Protein AF-0000000085014931 (afdb_homodimer)

Secondary structure (DSSP, 8-state):
---------TT-S----SPPPEEEEEE----GGGTTTTSSS-GGGSEETTEEHHHHHHHHHHHTT---EEEEE-TTTHHHHHHHTTTS---EEEE-SS---HHHHHHTTHHHHTT--EEEEETT-EESS-SHHHHHGGGS-SEEEEEEE-S-GGGSEEEEEETTEEEEEEES-SS-SSSEEEEEEEEE-TTHHHHHHTPPP-TTS---THHHHHHHHHTT--EEEEE--S-EE---SHHHHHHHHHHHHTTSPPEE-SEEES-EEESSEEE-TT-EEES-EEESSEEE-TT-EEES-EE-SSEEE-TT-EEES-EEEEEEE-TT-EEE--SS-EEEEEE-TT-EEE--BTTBBEEEE-TT-EEE-/---------TT-S----SPPPEEEEEE----GGGTTTTSSS-GGGSEETTEEHHHHHHHHHHHTT---EEEEE-TTTHHHHHHHTTTS---EEEE-SS---HHHHHHTTHHHHTT--EEEEETT-EESS-SHHHHHGGGS-SEEEEEEE-S-GGGSEEEEEETTEEEEEEES-SS-SSSEEEEEEEEE-TTHHHHHHTPPP-TTS---THHHHHHHHHTT--EEEEE--S-EE---SHHHHHHHHHHHHTTSPPEE-SEEES-EEESSEEE-TT-EEES-EEESSEEE-TT-EEES-EE-SSEEE-TT-EEES-EEEEEEE-TT-EEE--SS-EEEEEE-TT-EEE--BTTBBEEEE-TT-EEE-

Structure (mmCIF, N/CA/C/O backbone):
data_AF-0000000085014931-model_v1
#
loop_
_entity.id
_entity.type
_entity.pdbx_description
1 polymer 'Nucleotidyl transferase'
#
loop_
_atom_site.group_PDB
_atom_site.id
_atom_site.type_symbol
_atom_site.label_atom_id
_atom_site.label_alt_id
_atom_site.label_comp_id
_atom_site.label_asym_id
_atom_site.label_entity_id
_atom_site.label_seq_id
_atom_site.pdbx_PDB_ins_code
_atom_site.Cartn_x
_atom_site.Cartn_y
_atom_site.Cartn_z
_atom_site.occupancy
_atom_site.B_iso_or_equiv
_atom_site.auth_seq_id
_atom_site.auth_comp_id
_atom_site.auth_asym_id
_atom_site.auth_atom_id
_atom_site.pdbx_PDB_model_num
ATOM 1 N N . MET A 1 1 ? -45.219 66.375 17.469 1 30.86 1 MET A N 1
ATOM 2 C CA . MET A 1 1 ? -44.125 65.812 18.266 1 30.86 1 MET A CA 1
ATOM 3 C C . MET A 1 1 ? -44.062 64.312 18.141 1 30.86 1 MET A C 1
ATOM 5 O O . MET A 1 1 ? -44.781 63.594 18.875 1 30.86 1 MET A O 1
ATOM 9 N N . THR A 1 2 ? -44.031 63.75 16.938 1 34.41 2 THR A N 1
ATOM 10 C CA . THR A 1 2 ? -44.188 62.406 16.453 1 34.41 2 THR A CA 1
ATOM 11 C C . THR A 1 2 ? -43.062 61.5 16.984 1 34.41 2 THR A C 1
ATOM 13 O O . THR A 1 2 ? -41.875 61.812 16.766 1 34.41 2 THR A O 1
ATOM 16 N N . SER A 1 3 ? -43.25 60.875 18.141 1 30.11 3 SER A N 1
ATOM 17 C CA . SER A 1 3 ? -42.344 60.031 18.906 1 30.11 3 SER A CA 1
ATOM 18 C C . SER A 1 3 ? -41.719 58.969 18.031 1 30.11 3 SER A C 1
ATOM 20 O O . SER A 1 3 ? -42.406 58.312 17.25 1 30.11 3 SER A O 1
ATOM 22 N N . ALA A 1 4 ? -40.438 59.156 17.688 1 42.41 4 ALA A N 1
ATOM 23 C CA . ALA A 1 4 ? -39.625 58.188 16.953 1 42.41 4 ALA A CA 1
ATOM 24 C C . ALA A 1 4 ? -39.781 56.781 17.5 1 42.41 4 ALA A C 1
ATOM 26 O O . ALA A 1 4 ? -39.812 56.594 18.719 1 42.41 4 ALA A O 1
ATOM 27 N N . PRO A 1 5 ? -40.312 55.812 16.672 1 43.06 5 PRO A N 1
ATOM 28 C CA . PRO A 1 5 ? -40.531 54.469 17.188 1 43.06 5 PRO A CA 1
ATOM 29 C C . PRO A 1 5 ? -39.344 53.906 17.938 1 43.06 5 PRO A C 1
ATOM 31 O O . PRO A 1 5 ? -38.188 54.312 17.672 1 43.06 5 PRO A O 1
ATOM 34 N N . PRO A 1 6 ? -39.469 53.375 19.156 1 42.56 6 PRO A N 1
ATOM 35 C CA . PRO A 1 6 ? -38.344 52.875 19.953 1 42.56 6 PRO A CA 1
ATOM 36 C C . PRO A 1 6 ? -37.438 51.906 19.172 1 42.56 6 PRO A C 1
ATOM 38 O O . PRO A 1 6 ? -37.906 51.281 18.203 1 42.56 6 PRO A O 1
ATOM 41 N N . LEU A 1 7 ? -36.125 52.031 19.203 1 39.09 7 LEU A N 1
ATOM 42 C CA . LEU A 1 7 ? -35.062 51.188 18.625 1 39.09 7 LEU A CA 1
ATOM 43 C C . LEU A 1 7 ? -35.25 49.75 19.016 1 39.09 7 LEU A C 1
ATOM 45 O O . LEU A 1 7 ? -35.656 49.438 20.141 1 39.09 7 LEU A O 1
ATOM 49 N N . PRO A 1 8 ? -35.531 48.812 18.062 1 35.81 8 PRO A N 1
ATOM 50 C CA . PRO A 1 8 ? -35.688 47.406 18.422 1 35.81 8 PRO A CA 1
ATOM 51 C C . PRO A 1 8 ? -34.688 46.938 19.453 1 35.81 8 PRO A C 1
ATOM 53 O O . PRO A 1 8 ? -33.594 47.469 19.547 1 35.81 8 PRO A O 1
ATOM 56 N N . SER A 1 9 ? -35.125 46.5 20.625 1 33.88 9 SER A N 1
ATOM 57 C CA . SER A 1 9 ? -34.344 45.938 21.703 1 33.88 9 SER A CA 1
ATOM 58 C C . SER A 1 9 ? -33.344 44.938 21.188 1 33.88 9 SER A C 1
ATOM 60 O O . SER A 1 9 ? -33.625 44.156 20.281 1 33.88 9 SER A O 1
ATOM 62 N N . LEU A 1 10 ? -32.031 45.125 21.328 1 36 10 LEU A N 1
ATOM 63 C CA . LEU A 1 10 ? -30.844 44.281 21.094 1 36 10 LEU A CA 1
ATOM 64 C C . LEU A 1 10 ? -31.062 42.875 21.609 1 36 10 LEU A C 1
ATOM 66 O O . LEU A 1 10 ? -30.156 42.062 21.594 1 36 10 LEU A O 1
ATOM 70 N N . THR A 1 11 ? -32.156 42.625 22.344 1 35.66 11 THR A N 1
ATOM 71 C CA . THR A 1 11 ? -32.312 41.281 22.938 1 35.66 11 THR A CA 1
ATOM 72 C C . THR A 1 11 ? -32.5 40.219 21.875 1 35.66 11 THR A C 1
ATOM 74 O O . THR A 1 11 ? -32.531 39.031 22.172 1 35.66 11 THR A O 1
ATOM 77 N N . ASP A 1 12 ? -33.031 40.562 20.75 1 33.09 12 ASP A N 1
ATOM 78 C CA . ASP A 1 12 ? -33.375 39.469 19.828 1 33.09 12 ASP A CA 1
ATOM 79 C C . ASP A 1 12 ? -32.125 38.906 19.172 1 33.09 12 ASP A C 1
ATOM 81 O O . ASP A 1 12 ? -32.031 38.812 17.953 1 33.09 12 ASP A O 1
ATOM 85 N N . VAL A 1 13 ? -30.969 39.219 19.641 1 36.5 13 VAL A N 1
ATOM 86 C CA . VAL A 1 13 ? -29.906 38.406 19.062 1 36.5 13 VAL A CA 1
ATOM 87 C C . VAL A 1 13 ? -30.266 36.938 19.156 1 36.5 13 VAL A C 1
ATOM 89 O O . VAL A 1 13 ? -30.578 36.406 20.234 1 36.5 13 VAL A O 1
ATOM 92 N N . PRO A 1 14 ? -30.781 36.344 18.125 1 37.41 14 PRO A N 1
ATOM 93 C CA . PRO A 1 14 ? -31.062 34.906 18.25 1 37.41 14 PRO A CA 1
ATOM 94 C C . PRO A 1 14 ? -30.062 34.188 19.141 1 37.41 14 PRO A C 1
ATOM 96 O O . PRO A 1 14 ? -28.859 34.375 19.016 1 37.41 14 PRO A O 1
ATOM 99 N N . LEU A 1 15 ? -30.375 33.938 20.438 1 38.06 15 LEU A N 1
ATOM 100 C CA . LEU A 1 15 ? -29.625 33 21.297 1 38.06 15 LEU A CA 1
ATOM 101 C C . LEU A 1 15 ? -29.062 31.859 20.469 1 38.06 15 LEU A C 1
ATOM 103 O O . LEU A 1 15 ? -29.797 31 20.016 1 38.06 15 LEU A O 1
ATOM 107 N N . TYR A 1 16 ? -28.188 32.031 19.547 1 42.94 16 TYR A N 1
ATOM 108 C CA . TYR A 1 16 ? -27.547 30.844 19.047 1 42.94 16 TYR A CA 1
ATOM 109 C C . TYR A 1 16 ? -27.516 29.75 20.109 1 42.94 16 TYR A C 1
ATOM 111 O O . TYR A 1 16 ? -27.438 30.047 21.297 1 42.94 16 TYR A O 1
ATOM 119 N N . SER A 1 17 ? -28.109 28.594 19.781 1 47.19 17 SER A N 1
ATOM 120 C CA . SER A 1 17 ? -28.281 27.375 20.562 1 47.19 17 SER A CA 1
ATOM 121 C C . SER A 1 17 ? -27.156 27.188 21.562 1 47.19 17 SER A C 1
ATOM 123 O O . SER A 1 17 ? -25.984 27.484 21.266 1 47.19 17 SER A O 1
ATOM 125 N N . VAL A 1 18 ? -27.375 27.266 22.891 1 63.72 18 VAL A N 1
ATOM 126 C CA . VAL A 1 18 ? -26.75 27 24.172 1 63.72 18 VAL A CA 1
ATOM 127 C C . VAL A 1 18 ? -25.953 25.703 24.094 1 63.72 18 VAL A C 1
ATOM 129 O O . VAL A 1 18 ? -25.359 25.25 25.078 1 63.72 18 VAL A O 1
ATOM 132 N N . HIS A 1 19 ? -25.938 25.188 22.859 1 80.5 19 HIS A N 1
ATOM 133 C CA . HIS A 1 19 ? -25.188 23.938 22.812 1 80.5 19 HIS A CA 1
ATOM 134 C C . HIS A 1 19 ? -23.688 24.188 22.672 1 80.5 19 HIS A C 1
ATOM 136 O O . HIS A 1 19 ? -23.281 25.094 21.938 1 80.5 19 HIS A O 1
ATOM 142 N N . PRO A 1 20 ? -23.047 23.484 23.406 1 93.62 20 PRO A N 1
ATOM 143 C CA . PRO A 1 20 ? -21.594 23.609 23.281 1 93.62 20 PRO A CA 1
ATOM 144 C C . PRO A 1 20 ? -21.078 23.234 21.891 1 93.62 20 PRO A C 1
ATOM 146 O O . PRO A 1 20 ? -21.688 22.375 21.219 1 93.62 20 PRO A O 1
ATOM 149 N N . MET A 1 21 ? -20.109 23.906 21.484 1 97.38 21 MET A N 1
ATOM 150 C CA . MET A 1 21 ? -19.484 23.609 20.188 1 97.38 21 MET A CA 1
ATOM 151 C C . MET A 1 21 ? -19 22.172 20.125 1 97.38 21 MET A C 1
ATOM 153 O O . MET A 1 21 ? -18.469 21.656 21.109 1 97.38 21 MET A O 1
ATOM 157 N N . LYS A 1 22 ? -19.156 21.516 18.938 1 98.5 22 LYS A N 1
ATOM 158 C CA . LYS A 1 22 ? -18.656 20.172 18.688 1 98.5 22 LYS A CA 1
ATOM 159 C C . LYS A 1 22 ? -17.625 20.172 17.562 1 98.5 22 LYS A C 1
ATOM 161 O O . LYS A 1 22 ? -17.609 21.062 16.719 1 98.5 22 LYS A O 1
ATOM 166 N N . GLY A 1 23 ? -16.688 19.203 17.688 1 98.75 23 GLY A N 1
ATOM 167 C CA . GLY A 1 23 ? -15.648 19.109 16.672 1 98.75 23 GLY A CA 1
ATOM 168 C C . GLY A 1 23 ? -15.875 17.969 15.695 1 98.75 23 GLY A C 1
ATOM 169 O O . GLY A 1 23 ? -16.359 16.891 16.078 1 98.75 23 GLY A O 1
ATOM 170 N N . VAL A 1 24 ? -15.594 18.203 14.406 1 98.88 24 VAL A N 1
ATOM 171 C CA . VAL A 1 24 ? -15.625 17.188 13.367 1 98.88 24 VAL A CA 1
ATOM 172 C C . VAL A 1 24 ? -14.297 17.172 12.617 1 98.88 24 VAL A C 1
ATOM 174 O O . VAL A 1 24 ? -13.875 18.188 12.07 1 98.88 24 VAL A O 1
ATOM 177 N N . ILE A 1 25 ? -13.648 16.047 12.602 1 98.88 25 ILE A N 1
ATOM 178 C CA . ILE A 1 25 ? -12.398 15.836 11.867 1 98.88 25 ILE A CA 1
ATOM 179 C C . ILE A 1 25 ? -12.633 14.898 10.695 1 98.88 25 ILE A C 1
ATOM 181 O O . ILE A 1 25 ? -13.141 13.789 10.867 1 98.88 25 ILE A O 1
ATOM 185 N N . LEU A 1 26 ? -12.289 15.367 9.508 1 98.44 26 LEU A N 1
ATOM 186 C CA . LEU A 1 26 ? -12.469 14.547 8.32 1 98.44 26 LEU A CA 1
ATOM 187 C C . LEU A 1 26 ? -11.211 13.727 8.031 1 98.44 26 LEU A C 1
ATOM 189 O O . LEU A 1 26 ? -10.117 14.289 7.887 1 98.44 26 LEU A O 1
ATOM 193 N N . ALA A 1 27 ? -11.359 12.43 7.941 1 97.56 27 ALA A N 1
ATOM 194 C CA . ALA A 1 27 ? -10.227 11.539 7.707 1 97.56 27 ALA A CA 1
ATOM 195 C C . ALA A 1 27 ? -10.625 10.359 6.824 1 97.56 27 ALA A C 1
ATOM 197 O O . ALA A 1 27 ? -10.211 9.219 7.07 1 97.56 27 ALA A O 1
ATOM 198 N N . ALA A 1 28 ? -11.414 10.625 5.773 1 92.44 28 ALA A N 1
ATOM 199 C CA . ALA A 1 28 ? -11.945 9.539 4.957 1 92.44 28 ALA A CA 1
ATOM 200 C C . ALA A 1 28 ? -11.156 9.398 3.656 1 92.44 28 ALA A C 1
ATOM 202 O O . ALA A 1 28 ? -11.312 8.414 2.934 1 92.44 28 ALA A O 1
ATOM 203 N N . GLY A 1 29 ? -10.258 10.281 3.381 1 87.5 29 GLY A N 1
ATOM 204 C CA . GLY A 1 29 ? -9.578 10.305 2.096 1 87.5 29 GLY A CA 1
ATOM 205 C C . GLY A 1 29 ? -8.555 9.195 1.946 1 87.5 29 GLY A C 1
ATOM 206 O O . GLY A 1 29 ? -8.008 8.703 2.939 1 87.5 29 GLY A O 1
ATOM 207 N N . ARG A 1 30 ? -8.242 8.805 0.719 1 80.56 30 ARG A N 1
ATOM 208 C CA . ARG A 1 30 ? -7.324 7.723 0.387 1 80.56 30 ARG A CA 1
ATOM 209 C C . ARG A 1 30 ? -5.879 8.141 0.62 1 80.56 30 ARG A C 1
ATOM 211 O O . ARG A 1 30 ? -5.035 7.316 0.964 1 80.56 30 ARG A O 1
ATOM 218 N N . GLY A 1 31 ? -5.562 9.43 0.357 1 88.06 31 GLY A N 1
ATOM 219 C CA . GLY A 1 31 ? -4.207 9.922 0.551 1 88.06 31 GLY A CA 1
ATOM 220 C C . GLY A 1 31 ? -3.242 9.461 -0.523 1 88.06 31 GLY A C 1
ATOM 221 O O . GLY A 1 31 ? -2.1 9.102 -0.227 1 88.06 31 GLY A O 1
ATOM 222 N N . SER A 1 32 ? -3.619 9.445 -1.8 1 86.94 32 SER A N 1
ATOM 223 C CA . SER A 1 32 ? -2.832 8.875 -2.891 1 86.94 32 SER A CA 1
ATOM 224 C C . SER A 1 32 ? -1.598 9.727 -3.178 1 86.94 32 SER A C 1
ATOM 226 O O . SER A 1 32 ? -0.563 9.203 -3.598 1 86.94 32 SER A O 1
ATOM 228 N N . ARG A 1 33 ? -1.637 11.039 -2.859 1 88.19 33 ARG A N 1
ATOM 229 C CA . ARG A 1 33 ? -0.5 11.914 -3.111 1 88.19 33 ARG A CA 1
ATOM 230 C C . ARG A 1 33 ? 0.646 11.617 -2.15 1 88.19 33 ARG A C 1
ATOM 232 O O . ARG A 1 33 ? 1.772 12.07 -2.359 1 88.19 33 ARG A O 1
ATOM 239 N N . LEU A 1 34 ? 0.389 10.844 -1.204 1 92.5 34 LEU A N 1
ATOM 240 C CA . LEU A 1 34 ? 1.405 10.539 -0.204 1 92.5 34 LEU A CA 1
ATOM 241 C C . LEU A 1 34 ? 1.983 9.141 -0.428 1 92.5 34 LEU A C 1
ATOM 243 O O . LEU A 1 34 ? 2.736 8.641 0.406 1 92.5 34 LEU A O 1
ATOM 247 N N . PHE A 1 35 ? 1.616 8.508 -1.555 1 91.75 35 PHE A N 1
ATOM 248 C CA . PHE A 1 35 ? 2.285 7.258 -1.899 1 91.75 35 PHE A CA 1
ATOM 249 C C . PHE A 1 35 ? 3.791 7.465 -2.014 1 91.75 35 PHE A C 1
ATOM 251 O O . PHE A 1 35 ? 4.246 8.523 -2.445 1 91.75 35 PHE A O 1
ATOM 258 N N . PRO A 1 36 ? 4.531 6.535 -1.53 1 94.81 36 PRO A N 1
ATOM 259 C CA . PRO A 1 36 ? 4.16 5.184 -1.104 1 94.81 36 PRO A CA 1
ATOM 260 C C . PRO A 1 36 ? 3.855 5.098 0.391 1 94.81 36 PRO A C 1
ATOM 262 O O . PRO A 1 36 ? 3.428 4.051 0.878 1 94.81 36 PRO A O 1
ATOM 265 N N . VAL A 1 37 ? 3.957 6.121 1.052 1 93 37 VAL A N 1
ATOM 266 C CA . VAL A 1 37 ? 3.887 6.137 2.51 1 93 37 VAL A CA 1
ATOM 267 C C . VAL A 1 37 ? 2.494 5.707 2.965 1 93 37 VAL A C 1
ATOM 269 O O . VAL A 1 37 ? 2.355 4.945 3.924 1 93 37 VAL A O 1
ATOM 272 N N . SER A 1 38 ? 1.496 6.113 2.232 1 92.94 38 SER A N 1
ATOM 273 C CA . SER A 1 38 ? 0.111 5.871 2.621 1 92.94 38 SER A CA 1
ATOM 274 C C . SER A 1 38 ? -0.471 4.672 1.884 1 92.94 38 SER A C 1
ATOM 276 O O . SER A 1 38 ? -1.689 4.484 1.854 1 92.94 38 SER A O 1
ATOM 278 N N . ALA A 1 39 ? 0.343 3.896 1.268 1 89.94 39 ALA A N 1
ATOM 279 C CA . ALA A 1 39 ? -0.168 2.783 0.471 1 89.94 39 ALA A CA 1
ATOM 280 C C . ALA A 1 39 ? -0.805 1.72 1.36 1 89.94 39 ALA A C 1
ATOM 282 O O . ALA A 1 39 ? -1.818 1.12 0.992 1 89.94 39 ALA A O 1
ATOM 283 N N . GLY A 1 40 ? -0.262 1.557 2.531 1 85.69 40 GLY A N 1
ATOM 284 C CA . GLY A 1 40 ? -0.744 0.484 3.387 1 85.69 40 GLY A CA 1
ATOM 285 C C . GLY A 1 40 ? -1.495 0.983 4.605 1 85.69 40 GLY A C 1
ATOM 286 O O . GLY A 1 40 ? -1.902 0.192 5.457 1 85.69 40 GLY A O 1
ATOM 287 N N . ARG A 1 41 ? -1.68 2.217 4.699 1 90.25 41 ARG A N 1
ATOM 288 C CA . ARG A 1 41 ? -2.379 2.83 5.824 1 90.25 41 ARG A CA 1
ATOM 289 C C . ARG A 1 41 ? -2.889 4.223 5.461 1 90.25 41 ARG A C 1
ATOM 291 O O . ARG A 1 41 ? -2.363 4.859 4.547 1 90.25 41 ARG A O 1
ATOM 298 N N . PRO A 1 42 ? -3.92 4.66 6.246 1 94.5 42 PRO A N 1
ATOM 299 C CA . PRO A 1 42 ? -4.344 6.039 5.988 1 94.5 42 PRO A CA 1
ATOM 300 C C . PRO A 1 42 ? -3.258 7.062 6.309 1 94.5 42 PRO A C 1
ATOM 302 O O . PRO A 1 42 ? -2.531 6.906 7.293 1 94.5 42 PRO A O 1
ATOM 305 N N . LYS A 1 43 ? -3.178 8.062 5.516 1 95.88 43 LYS A N 1
ATOM 306 C CA . LYS A 1 43 ? -2.166 9.094 5.73 1 95.88 43 LYS A CA 1
ATOM 307 C C . LYS A 1 43 ? -2.305 9.719 7.117 1 95.88 43 LYS A C 1
ATOM 309 O O . LYS A 1 43 ? -1.313 10.141 7.715 1 95.88 43 LYS A O 1
ATOM 314 N N . HIS A 1 44 ? -3.521 9.758 7.625 1 97.94 44 HIS A N 1
ATOM 315 C CA . HIS A 1 44 ? -3.803 10.375 8.914 1 97.94 44 HIS A CA 1
ATOM 316 C C . HIS A 1 44 ? -3.127 9.617 10.047 1 97.94 44 HIS A C 1
ATOM 318 O O . HIS A 1 44 ? -2.988 10.133 11.156 1 97.94 44 HIS A O 1
ATOM 324 N N . ALA A 1 45 ? -2.719 8.383 9.758 1 97.38 45 ALA A N 1
ATOM 325 C CA . ALA A 1 45 ? -2.09 7.559 10.789 1 97.38 45 ALA A CA 1
ATOM 326 C C . ALA A 1 45 ? -0.57 7.68 10.734 1 97.38 45 ALA A C 1
ATOM 328 O O . ALA A 1 45 ? 0.133 7.125 11.586 1 97.38 45 ALA A O 1
ATOM 329 N N . VAL A 1 46 ? -0.012 8.375 9.805 1 97.25 46 VAL A N 1
ATOM 330 C CA . VAL A 1 46 ? 1.429 8.562 9.672 1 97.25 46 VAL A CA 1
ATOM 331 C C . VAL A 1 46 ? 1.939 9.477 10.781 1 97.25 46 VAL A C 1
ATOM 333 O O . VAL A 1 46 ? 1.339 10.516 11.062 1 97.25 46 VAL A O 1
ATOM 336 N N . PRO A 1 47 ? 3.01 9.18 11.398 1 97.44 47 PRO A N 1
ATOM 337 C CA . PRO A 1 47 ? 3.506 9.992 12.508 1 97.44 47 PRO A CA 1
ATOM 338 C C . PRO A 1 47 ? 4.289 11.219 12.039 1 97.44 47 PRO A C 1
ATOM 340 O O . PRO A 1 47 ? 5.031 11.141 11.062 1 97.44 47 PRO A O 1
ATOM 343 N N . ILE A 1 48 ? 4.098 12.273 12.688 1 97.56 48 ILE A N 1
ATOM 344 C CA . ILE A 1 48 ? 4.887 13.5 12.609 1 97.56 48 ILE A CA 1
ATOM 345 C C . ILE A 1 48 ? 5.477 13.812 13.984 1 97.56 48 ILE A C 1
ATOM 347 O O . ILE A 1 48 ? 4.746 14.133 14.922 1 97.56 48 ILE A O 1
ATOM 351 N N . ALA A 1 49 ? 6.828 13.688 14.086 1 96.62 49 ALA A N 1
ATOM 352 C CA . ALA A 1 49 ? 7.508 13.867 15.359 1 96.62 49 ALA A CA 1
ATOM 353 C C . ALA A 1 49 ? 6.941 12.93 16.422 1 96.62 49 ALA A C 1
ATOM 355 O O . ALA A 1 49 ? 6.672 13.352 17.547 1 96.62 49 ALA A O 1
ATOM 356 N N . GLY A 1 50 ? 6.586 11.742 15.992 1 96.31 50 GLY A N 1
ATOM 357 C CA . GLY A 1 50 ? 6.191 10.688 16.906 1 96.31 50 GLY A CA 1
ATOM 358 C C . GLY A 1 50 ? 4.699 10.648 17.172 1 96.31 50 GLY A C 1
ATOM 359 O O . GLY A 1 50 ? 4.207 9.758 17.875 1 96.31 50 GLY A O 1
ATOM 360 N N . VAL A 1 51 ? 3.984 11.57 16.641 1 97.19 51 VAL A N 1
ATOM 361 C CA . VAL A 1 51 ? 2.547 11.68 16.859 1 97.19 51 VAL A CA 1
ATOM 362 C C . VAL A 1 51 ? 1.804 11.539 15.539 1 97.19 51 VAL A C 1
ATOM 364 O O . VAL A 1 51 ? 2.127 12.219 14.562 1 97.19 51 VAL A O 1
ATOM 367 N N . PRO A 1 52 ? 0.804 10.633 15.508 1 98.19 52 PRO A N 1
ATOM 368 C CA . PRO A 1 52 ? 0.052 10.523 14.25 1 98.19 52 PRO A CA 1
ATOM 369 C C . PRO A 1 52 ? -0.595 11.844 13.836 1 98.19 52 PRO A C 1
ATOM 371 O O . PRO A 1 52 ? -1.056 12.609 14.688 1 98.19 52 PRO A O 1
ATOM 374 N N . ILE A 1 53 ? -0.691 12.062 12.555 1 98.38 53 ILE A N 1
ATOM 375 C CA . ILE A 1 53 ? -1.245 13.281 11.984 1 98.38 53 ILE A CA 1
ATOM 376 C C . ILE A 1 53 ? -2.633 13.547 12.57 1 98.38 53 ILE A C 1
ATOM 378 O O . ILE A 1 53 ? -2.928 14.656 13.016 1 98.38 53 ILE A O 1
ATOM 382 N N . ILE A 1 54 ? -3.473 12.523 12.68 1 98.62 54 ILE A N 1
ATOM 383 C CA . ILE A 1 54 ? -4.848 12.695 13.141 1 98.62 54 ILE A CA 1
ATOM 384 C C . ILE A 1 54 ? -4.852 13.07 14.625 1 98.62 54 ILE A C 1
ATOM 386 O O . ILE A 1 54 ? -5.734 13.797 15.086 1 98.62 54 ILE A O 1
ATOM 390 N N . ALA A 1 55 ? -3.91 12.602 15.344 1 98.5 55 ALA A N 1
ATOM 391 C CA . ALA A 1 55 ? -3.824 12.953 16.766 1 98.5 55 ALA A CA 1
ATOM 392 C C . ALA A 1 55 ? -3.49 14.43 16.938 1 98.5 55 ALA A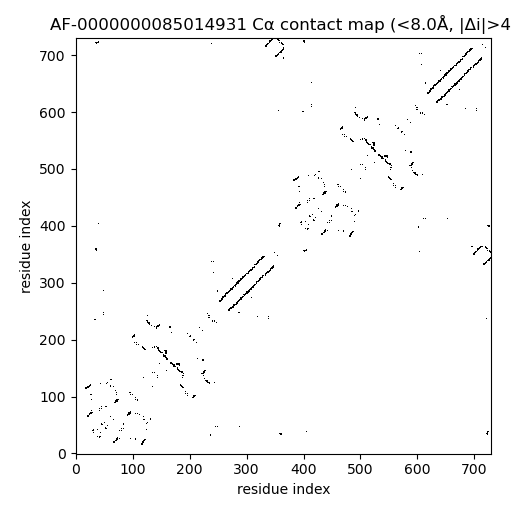 C 1
ATOM 394 O O . ALA A 1 55 ? -3.98 15.07 17.875 1 98.5 55 ALA A O 1
ATOM 395 N N . TRP A 1 56 ? -2.627 14.922 16.078 1 98.31 56 TRP A N 1
ATOM 396 C CA . TRP A 1 56 ? -2.375 16.359 16.094 1 98.31 56 TRP A CA 1
ATOM 397 C C . TRP A 1 56 ? -3.67 17.141 15.906 1 98.31 56 TRP A C 1
ATOM 399 O O . TRP A 1 56 ? -3.895 18.156 16.562 1 98.31 56 TRP A O 1
ATOM 409 N N . ALA A 1 57 ? -4.508 16.672 15.031 1 98.56 57 ALA A N 1
ATOM 410 C CA . ALA A 1 57 ? -5.789 17.328 14.766 1 98.56 57 ALA A CA 1
ATOM 411 C C . ALA A 1 57 ? -6.688 17.281 16 1 98.56 57 ALA A C 1
ATOM 413 O O . ALA A 1 57 ? -7.277 18.297 16.391 1 98.56 57 ALA A O 1
ATOM 414 N N . VAL A 1 58 ? -6.742 16.141 16.641 1 98.75 58 VAL A N 1
ATOM 415 C CA . VAL A 1 58 ? -7.562 15.984 17.828 1 98.75 58 VAL A CA 1
ATOM 416 C C . VAL A 1 58 ? -7.094 16.938 18.922 1 98.75 58 VAL A C 1
ATOM 418 O O . VAL A 1 58 ? -7.902 17.641 19.531 1 98.75 58 VAL A O 1
ATOM 421 N N . ARG A 1 59 ? -5.828 17.016 19.094 1 98.25 59 ARG A N 1
ATOM 422 C CA . ARG A 1 59 ? -5.258 17.891 20.125 1 98.25 59 ARG A CA 1
ATOM 423 C C . ARG A 1 59 ? -5.551 19.359 19.828 1 98.25 59 ARG A C 1
ATOM 425 O O . ARG A 1 59 ? -5.895 20.109 20.734 1 98.25 59 ARG A O 1
ATOM 432 N N . ALA A 1 60 ? -5.422 19.703 18.594 1 98.31 60 ALA A N 1
ATOM 433 C CA . ALA A 1 60 ? -5.691 21.078 18.203 1 98.31 60 ALA A CA 1
ATOM 434 C C . ALA A 1 60 ? -7.148 21.453 18.484 1 98.31 60 ALA A C 1
ATOM 436 O O . ALA A 1 60 ? -7.43 22.531 19 1 98.31 60 ALA A O 1
ATOM 437 N N . VAL A 1 61 ? -8.047 20.578 18.172 1 98.62 61 VAL A N 1
ATOM 438 C CA . VAL A 1 61 ? -9.477 20.812 18.359 1 98.62 61 VAL A CA 1
ATOM 439 C C . VAL A 1 61 ? -9.797 20.906 19.859 1 98.62 61 VAL A C 1
ATOM 441 O O . VAL A 1 61 ? -10.516 21.812 20.281 1 98.62 61 VAL A O 1
ATOM 444 N N . ARG A 1 62 ? -9.234 20.078 20.641 1 98.12 62 ARG A N 1
ATOM 445 C CA . ARG A 1 62 ? -9.469 20.094 22.078 1 98.12 62 ARG A CA 1
ATOM 446 C C . ARG A 1 62 ? -8.867 21.344 22.734 1 98.12 62 ARG A C 1
ATOM 448 O O . ARG A 1 62 ? -9.477 21.938 23.625 1 98.12 62 ARG A O 1
ATOM 455 N N . GLU A 1 63 ? -7.75 21.672 22.266 1 97.62 63 GLU A N 1
ATOM 456 C CA . GLU A 1 63 ? -7.098 22.859 22.797 1 97.62 63 GLU A CA 1
ATOM 457 C C . GLU A 1 63 ? -7.914 24.125 22.5 1 97.62 63 GLU A C 1
ATOM 459 O O . GLU A 1 63 ? -7.801 25.125 23.219 1 97.62 63 GLU A O 1
ATOM 464 N N . ALA A 1 64 ? -8.727 24.031 21.5 1 97.88 64 ALA A N 1
ATOM 465 C CA . ALA A 1 64 ? -9.594 25.156 21.141 1 97.88 64 ALA A CA 1
ATOM 466 C C . ALA A 1 64 ? -10.852 25.172 22.016 1 97.88 64 ALA A C 1
ATOM 468 O O . ALA A 1 64 ? -11.734 26 21.828 1 97.88 64 ALA A O 1
ATOM 469 N N . GLY A 1 65 ? -10.992 24.219 22.906 1 96.44 65 GLY A N 1
ATOM 470 C CA . GLY A 1 65 ? -12.094 24.203 23.859 1 96.44 65 GLY A CA 1
ATOM 471 C C . GLY A 1 65 ? -13.227 23.281 23.453 1 96.44 65 GLY A C 1
ATOM 472 O O . GLY A 1 65 ? -14.312 23.344 24.031 1 96.44 65 GLY A O 1
ATOM 473 N N . VAL A 1 66 ? -13 22.438 22.516 1 97.81 66 VAL A N 1
ATOM 474 C CA . VAL A 1 66 ? -14.039 21.531 22.031 1 97.81 66 VAL A CA 1
ATOM 475 C C . VAL A 1 66 ? -13.867 20.156 22.656 1 97.81 66 VAL A C 1
ATOM 477 O O . VAL A 1 66 ? -12.875 19.469 22.391 1 97.81 66 VAL A O 1
ATOM 480 N N . GLU A 1 67 ? -14.836 19.688 23.328 1 96.31 67 GLU A N 1
ATOM 481 C CA . GLU A 1 67 ? -14.711 18.438 24.078 1 96.31 67 GLU A CA 1
ATOM 482 C C . GLU A 1 67 ? -15.234 17.25 23.266 1 96.31 67 GLU A C 1
ATOM 484 O O . GLU A 1 67 ? -14.578 16.219 23.203 1 96.31 67 GLU A O 1
ATOM 489 N N . GLU A 1 68 ? -16.422 17.422 22.719 1 98.06 68 GLU A N 1
ATOM 490 C CA . GLU A 1 68 ? -17.016 16.344 21.922 1 98.06 68 GLU A CA 1
ATOM 491 C C . GLU A 1 68 ? -16.531 16.391 20.469 1 98.06 68 GLU A C 1
ATOM 493 O O . GLU A 1 68 ? -16.812 17.344 19.75 1 98.06 68 GLU A O 1
ATOM 498 N N . VAL A 1 69 ? -15.797 15.367 20.078 1 98.75 69 VAL A N 1
ATOM 499 C CA . VAL A 1 69 ? -15.164 15.359 18.766 1 98.75 69 VAL A CA 1
ATOM 500 C C . VAL A 1 69 ? -15.539 14.078 18.016 1 98.75 69 VAL A C 1
ATOM 502 O O . VAL A 1 69 ? -15.508 12.992 18.594 1 98.75 69 VAL A O 1
ATOM 505 N N . ALA A 1 70 ? -15.945 14.219 16.766 1 98.88 70 ALA A N 1
ATOM 506 C CA . ALA A 1 70 ? -16.172 13.086 15.867 1 98.88 70 ALA A CA 1
ATOM 507 C C . ALA A 1 70 ? -15.109 13.031 14.773 1 98.88 70 ALA A C 1
ATOM 509 O O . ALA A 1 70 ? -14.625 14.062 14.312 1 98.88 70 ALA A O 1
ATOM 510 N N . VAL A 1 71 ? -14.766 11.82 14.391 1 98.81 71 VAL A N 1
ATOM 511 C CA . VAL A 1 71 ? -13.898 11.555 13.25 1 98.81 71 VAL A CA 1
ATOM 512 C C . VAL A 1 71 ? -14.703 10.867 12.141 1 98.81 71 VAL A C 1
ATOM 514 O O . VAL A 1 71 ? -15.289 9.805 12.359 1 98.81 71 VAL A O 1
ATOM 517 N N . VAL A 1 72 ? -14.797 11.523 11.008 1 98.62 72 VAL A N 1
ATOM 518 C CA . VAL A 1 72 ? -15.445 10.914 9.852 1 98.62 72 VAL A CA 1
ATOM 519 C C . VAL A 1 72 ? -14.414 10.141 9.031 1 98.62 72 VAL A C 1
ATOM 521 O O . VAL A 1 72 ? -13.445 10.719 8.539 1 98.62 72 VAL A O 1
ATOM 524 N N . THR A 1 73 ? -14.617 8.852 8.867 1 97.44 73 THR A N 1
ATOM 525 C CA . THR A 1 73 ? -13.633 7.973 8.242 1 97.44 73 THR A CA 1
ATOM 526 C C . THR A 1 73 ? -14.305 7.059 7.215 1 97.44 73 THR A C 1
ATOM 528 O O . THR A 1 73 ? -15.531 7.016 7.121 1 97.44 73 THR A O 1
ATOM 531 N N . SER A 1 74 ? -13.516 6.5 6.336 1 93.06 74 SER A N 1
ATOM 532 C CA . SER A 1 74 ? -13.992 5.387 5.523 1 93.06 74 SER A CA 1
ATOM 533 C C . SER A 1 74 ? -13.984 4.082 6.309 1 93.06 74 SER A C 1
ATOM 535 O O . SER A 1 74 ? -13.328 3.982 7.348 1 93.06 74 SER A O 1
ATOM 537 N N . SER A 1 75 ? -14.688 3.092 5.797 1 88.19 75 SER A N 1
ATOM 538 C CA . SER A 1 75 ? -14.742 1.794 6.461 1 88.19 75 SER A CA 1
ATOM 539 C C . SER A 1 75 ? -13.359 1.148 6.516 1 88.19 75 SER A C 1
ATOM 541 O O . SER A 1 75 ? -12.992 0.536 7.523 1 88.19 75 SER A O 1
ATOM 543 N N . ASN A 1 76 ? -12.57 1.327 5.52 1 84.06 76 ASN A N 1
ATOM 544 C CA . ASN A 1 76 ? -11.273 0.677 5.398 1 84.06 76 ASN A CA 1
ATOM 545 C C . ASN A 1 76 ? -10.242 1.306 6.336 1 84.06 76 ASN A C 1
ATOM 547 O O . ASN A 1 76 ? -9.25 0.669 6.691 1 84.06 76 ASN A O 1
ATOM 551 N N . ASN A 1 77 ? -10.516 2.543 6.812 1 92.38 77 ASN A N 1
ATOM 552 C CA . ASN A 1 77 ? -9.516 3.279 7.574 1 92.38 77 ASN A CA 1
ATOM 553 C C . ASN A 1 77 ? -9.836 3.275 9.07 1 92.38 77 ASN A C 1
ATOM 555 O O . ASN A 1 77 ? -8.969 3.594 9.891 1 92.38 77 ASN A O 1
ATOM 559 N N . GLU A 1 78 ? -11.008 2.914 9.414 1 95.19 78 GLU A N 1
ATOM 560 C CA . GLU A 1 78 ? -11.516 3.158 10.758 1 95.19 78 GLU A CA 1
ATOM 561 C C . GLU A 1 78 ? -10.641 2.482 11.812 1 95.19 78 GLU A C 1
ATOM 563 O O . GLU A 1 78 ? -10.258 3.105 12.805 1 95.19 78 GLU A O 1
ATOM 568 N N . ALA A 1 79 ? -10.281 1.234 11.594 1 93.44 79 ALA A N 1
ATOM 569 C CA . ALA A 1 79 ? -9.5 0.494 12.586 1 93.44 79 ALA A CA 1
ATOM 570 C C . ALA A 1 79 ? -8.148 1.158 12.82 1 93.44 79 ALA A C 1
ATOM 572 O O . ALA A 1 79 ? -7.727 1.333 13.969 1 93.44 79 ALA A O 1
ATOM 573 N N . ALA A 1 80 ? -7.496 1.521 11.773 1 95.19 80 ALA A N 1
ATOM 574 C CA . ALA A 1 80 ? -6.184 2.154 11.867 1 95.19 80 ALA A CA 1
ATOM 575 C C . ALA A 1 80 ? -6.281 3.508 12.57 1 95.19 80 ALA A C 1
ATOM 577 O O . ALA A 1 80 ? -5.395 3.877 13.344 1 95.19 80 ALA A O 1
ATOM 578 N N . LEU A 1 81 ? -7.336 4.234 12.367 1 98.12 81 LEU A N 1
ATOM 579 C CA . LEU A 1 81 ? -7.488 5.562 12.953 1 98.12 81 LEU A CA 1
ATOM 580 C C . LEU A 1 81 ? -7.855 5.465 14.43 1 98.12 81 LEU A C 1
ATOM 582 O O . LEU A 1 81 ? -7.426 6.293 15.234 1 98.12 81 LEU A O 1
ATOM 586 N N . ARG A 1 82 ? -8.656 4.5 14.742 1 98 82 ARG A N 1
ATOM 587 C CA . ARG A 1 82 ? -8.93 4.238 16.156 1 98 82 ARG A CA 1
ATOM 588 C C . ARG A 1 82 ? -7.641 3.932 16.906 1 98 82 ARG A C 1
ATOM 590 O O . ARG A 1 82 ? -7.422 4.445 18.016 1 98 82 ARG A O 1
ATOM 597 N N . GLU A 1 83 ? -6.832 3.15 16.281 1 97.31 83 GLU A N 1
ATOM 598 C CA . GLU A 1 83 ? -5.547 2.826 16.891 1 97.31 83 GLU A CA 1
ATOM 599 C C . GLU A 1 83 ? -4.664 4.066 17.016 1 97.31 83 GLU A C 1
ATOM 601 O O . GLU A 1 83 ? -4.051 4.297 18.062 1 97.31 83 GLU A O 1
ATOM 606 N N . ALA A 1 84 ? -4.652 4.883 16 1 97.69 84 ALA A N 1
ATOM 607 C CA . ALA A 1 84 ? -3.803 6.07 15.945 1 97.69 84 ALA A CA 1
ATOM 608 C C . ALA A 1 84 ? -4.246 7.113 16.969 1 97.69 84 ALA A C 1
ATOM 610 O O . ALA A 1 84 ? -3.484 8.023 17.312 1 97.69 84 ALA A O 1
ATOM 611 N N . THR A 1 85 ? -5.496 6.977 17.469 1 98.44 85 THR A N 1
ATOM 612 C CA . THR A 1 85 ? -6.027 7.98 18.375 1 98.44 85 THR A CA 1
ATOM 613 C C . THR A 1 85 ? -6.359 7.355 19.734 1 98.44 85 THR A C 1
ATOM 615 O O . THR A 1 85 ? -7.125 7.922 20.516 1 98.44 85 THR A O 1
ATOM 618 N N . ARG A 1 86 ? -5.859 6.227 19.984 1 97.5 86 ARG A N 1
ATOM 619 C CA . ARG A 1 86 ? -6.234 5.449 21.156 1 97.5 86 ARG A CA 1
ATOM 620 C C . ARG A 1 86 ? -5.949 6.227 22.438 1 97.5 86 ARG A C 1
ATOM 622 O O . ARG A 1 86 ? -6.637 6.047 23.438 1 97.5 86 ARG A O 1
ATOM 629 N N . ASP A 1 87 ? -4.98 7.121 22.453 1 96.62 87 ASP A N 1
ATOM 630 C CA . ASP A 1 87 ? -4.559 7.84 23.656 1 96.62 87 ASP A CA 1
ATOM 631 C C . ASP A 1 87 ? -5.113 9.258 23.672 1 96.62 87 ASP A C 1
ATOM 633 O O . ASP A 1 87 ? -4.684 10.094 24.469 1 96.62 87 ASP A O 1
ATOM 637 N N . GLU A 1 88 ? -6.02 9.578 22.75 1 97.94 88 GLU A N 1
ATOM 638 C CA . GLU A 1 88 ? -6.469 10.961 22.594 1 97.94 88 GLU A CA 1
ATOM 639 C C . GLU A 1 88 ? -7.828 11.172 23.25 1 97.94 88 GLU A C 1
ATOM 641 O O . GLU A 1 88 ? -8.508 12.172 22.984 1 97.94 88 GLU A O 1
ATOM 646 N N . GLY A 1 89 ? -8.289 10.25 24.125 1 97.12 89 GLY A N 1
ATOM 647 C CA . GLY A 1 89 ? -9.578 10.383 24.781 1 97.12 89 GLY A CA 1
ATOM 648 C C . GLY A 1 89 ? -10.742 9.922 23.922 1 97.12 89 GLY A C 1
ATOM 649 O O . GLY A 1 89 ? -10.539 9.367 22.844 1 97.12 89 GLY A O 1
ATOM 650 N N . PRO A 1 90 ? -11.953 10.133 24.328 1 97.75 90 PRO A N 1
ATOM 651 C CA . PRO A 1 90 ? -13.133 9.633 23.625 1 97.75 90 PRO A CA 1
ATOM 652 C C . PRO A 1 90 ? -13.383 10.344 22.297 1 97.75 90 PRO A C 1
ATOM 654 O O . PRO A 1 90 ? -13.312 11.578 22.234 1 97.75 90 PRO A O 1
ATOM 657 N N . LEU A 1 91 ? -13.617 9.602 21.344 1 98.62 91 LEU A N 1
ATOM 658 C CA . LEU A 1 91 ? -13.969 10.07 20 1 98.62 91 LEU A CA 1
ATOM 659 C C . LEU A 1 91 ? -15.141 9.281 19.438 1 98.62 91 LEU A C 1
ATOM 661 O O . LEU A 1 91 ? -15.281 8.086 19.703 1 98.62 91 LEU A O 1
ATOM 665 N N . THR A 1 92 ? -16.016 9.961 18.734 1 98.56 92 THR A N 1
ATOM 666 C CA . THR A 1 92 ? -17.047 9.297 17.953 1 98.56 92 THR A CA 1
ATOM 667 C C . THR A 1 92 ? -16.594 9.078 16.516 1 98.56 92 THR A C 1
ATOM 669 O O . THR A 1 92 ? -16.156 10.008 15.852 1 98.56 92 THR A O 1
ATOM 672 N N . PHE A 1 93 ? -16.672 7.848 16.094 1 98.5 93 PHE A N 1
ATOM 673 C CA . PHE A 1 93 ? -16.297 7.551 14.711 1 98.5 93 PHE A CA 1
ATOM 674 C C . PHE A 1 93 ? -17.531 7.391 13.828 1 98.5 93 PHE A C 1
ATOM 676 O O . PHE A 1 93 ? -18.453 6.652 14.18 1 98.5 93 PHE A O 1
ATOM 683 N N . LEU A 1 94 ? -17.531 8.164 12.781 1 98.31 94 LEU A N 1
ATOM 684 C CA . LEU A 1 94 ? -18.594 8.133 11.789 1 98.31 94 LEU A CA 1
ATOM 685 C C . LEU A 1 94 ? -18.062 7.715 10.43 1 98.31 94 LEU A C 1
ATOM 687 O O . LEU A 1 94 ? -16.891 7.973 10.109 1 98.31 94 LEU A O 1
ATOM 691 N N . ARG A 1 95 ? -18.953 7.055 9.602 1 96.12 95 ARG A N 1
ATOM 692 C CA . ARG A 1 95 ? -18.469 6.527 8.328 1 96.12 95 ARG A CA 1
ATOM 693 C C . ARG A 1 95 ? -19.047 7.324 7.156 1 96.12 95 ARG A C 1
ATOM 695 O O . ARG A 1 95 ? -20.234 7.648 7.141 1 96.12 95 ARG A O 1
ATOM 702 N N . GLN A 1 96 ? -18.125 7.762 6.352 1 95.5 96 GLN A N 1
ATOM 703 C CA . GLN A 1 96 ? -18.5 8.156 5 1 95.5 96 GLN A CA 1
ATOM 704 C C . GLN A 1 96 ? -18.438 6.965 4.043 1 95.5 96 GLN A C 1
ATOM 706 O O . GLN A 1 96 ? -17.344 6.461 3.744 1 95.5 96 GLN A O 1
ATOM 711 N N . GLU A 1 97 ? -19.422 6.543 3.461 1 87.62 97 GLU A N 1
ATOM 712 C CA . GLU A 1 97 ? -19.516 5.297 2.705 1 87.62 97 GLU A CA 1
ATOM 713 C C . GLU A 1 97 ? -18.781 5.398 1.377 1 87.62 97 GLU A C 1
ATOM 715 O O . GLU A 1 97 ? -18.078 4.465 0.974 1 87.62 97 GLU A O 1
ATOM 720 N N . GLU A 1 98 ? -18.953 6.5 0.711 1 87.69 98 GLU A N 1
ATOM 721 C CA . GLU A 1 98 ? -18.25 6.789 -0.542 1 87.69 98 GLU A CA 1
ATOM 722 C C . GLU A 1 98 ? -17.531 8.125 -0.474 1 87.69 98 GLU A C 1
ATOM 724 O O . GLU A 1 98 ? -17.953 9.039 0.234 1 87.69 98 GLU A O 1
ATOM 729 N N . PRO A 1 99 ? -16.438 8.094 -1.139 1 88 99 PRO A N 1
ATOM 730 C CA . PRO A 1 99 ? -15.672 9.336 -1.1 1 88 99 PRO A CA 1
ATOM 731 C C . PRO A 1 99 ? -16.281 10.438 -1.972 1 88 99 PRO A C 1
ATOM 733 O O . PRO A 1 99 ? -15.656 10.867 -2.949 1 88 99 PRO A O 1
ATOM 736 N N . ARG A 1 100 ? -17.312 11.008 -1.568 1 92.94 100 ARG A N 1
ATOM 737 C CA . ARG A 1 100 ? -18.078 11.945 -2.377 1 92.94 100 ARG A CA 1
ATOM 738 C C . ARG A 1 100 ? -17.688 13.391 -2.078 1 92.94 100 ARG A C 1
ATOM 740 O O . ARG A 1 100 ? -18.359 14.328 -2.494 1 92.94 100 ARG A O 1
ATOM 747 N N . GLY A 1 101 ? -16.625 13.594 -1.294 1 94.19 101 GLY A N 1
ATOM 748 C CA . GLY A 1 101 ? -16.141 14.93 -1.021 1 94.19 101 GLY A CA 1
ATOM 749 C C . GLY A 1 101 ? -16.312 15.352 0.426 1 94.19 101 GLY A C 1
ATOM 750 O O . GLY A 1 101 ? -16.984 14.664 1.197 1 94.19 101 GLY A O 1
ATOM 751 N N . THR A 1 102 ? -15.773 16.531 0.75 1 95.62 102 THR A N 1
ATOM 752 C CA . THR A 1 102 ? -15.742 17 2.133 1 95.62 102 THR A CA 1
ATOM 753 C C . THR A 1 102 ? -17.141 17.406 2.594 1 95.62 102 THR A C 1
ATOM 755 O O . THR A 1 102 ? -17.469 17.266 3.77 1 95.62 102 THR A O 1
ATOM 758 N N . GLY A 1 103 ? -17.938 18 1.672 1 96.94 103 GLY A N 1
ATOM 759 C CA . GLY A 1 103 ? -19.297 18.328 2.035 1 96.94 103 GLY A CA 1
ATOM 760 C C . GLY A 1 103 ? -20.125 17.109 2.438 1 96.94 103 GLY A C 1
ATOM 761 O O . GLY A 1 103 ? -20.844 17.156 3.436 1 96.94 103 GLY A O 1
ATOM 762 N N . ASP A 1 104 ? -19.953 16.109 1.676 1 96.94 104 ASP A N 1
ATOM 763 C CA . ASP A 1 104 ? -20.625 14.852 1.985 1 96.94 104 ASP A CA 1
ATOM 764 C C . ASP A 1 104 ? -20.172 14.297 3.332 1 96.94 104 ASP A C 1
ATOM 766 O O . ASP A 1 104 ? -20.984 13.773 4.102 1 96.94 104 ASP A O 1
ATOM 770 N N . ALA A 1 105 ? -18.922 14.383 3.584 1 97.5 105 ALA A N 1
ATOM 771 C CA . ALA A 1 105 ? -18.359 13.922 4.852 1 97.5 105 ALA A CA 1
ATOM 772 C C . ALA A 1 105 ? -18.953 14.695 6.027 1 97.5 105 ALA A C 1
ATOM 774 O O . ALA A 1 105 ? -19.266 14.109 7.066 1 97.5 105 ALA A O 1
ATOM 775 N N . VAL A 1 106 ? -19.078 15.984 5.848 1 98 106 VAL A N 1
ATOM 776 C CA . VAL A 1 106 ? -19.641 16.828 6.898 1 98 106 VAL A CA 1
ATOM 777 C C . VAL A 1 106 ? -21.094 16.422 7.148 1 98 106 VAL A C 1
ATOM 779 O O . VAL A 1 106 ? -21.531 16.344 8.297 1 98 106 VAL A O 1
ATOM 782 N N . LEU A 1 107 ? -21.844 16.125 6.102 1 97.25 107 LEU A N 1
ATOM 783 C CA . LEU A 1 107 ? -23.25 15.734 6.242 1 97.25 107 LEU A CA 1
ATOM 784 C C . LEU A 1 107 ? -23.359 14.406 6.984 1 97.25 107 LEU A C 1
ATOM 786 O O . LEU A 1 107 ? -24.344 14.164 7.688 1 97.25 107 LEU A O 1
ATOM 790 N N . ALA A 1 108 ? -22.344 13.547 6.855 1 97.38 108 ALA A N 1
ATOM 791 C CA . ALA A 1 108 ? -22.328 12.289 7.598 1 97.38 108 ALA A CA 1
ATOM 792 C C . ALA A 1 108 ? -22.297 12.547 9.102 1 97.38 108 ALA A C 1
ATOM 794 O O . ALA A 1 108 ? -22.656 11.672 9.891 1 97.38 108 ALA A O 1
ATOM 795 N N . ALA A 1 109 ? -21.906 13.773 9.5 1 97.94 109 ALA A N 1
ATOM 796 C CA . ALA A 1 109 ? -21.797 14.109 10.914 1 97.94 109 ALA A CA 1
ATOM 797 C C . ALA A 1 109 ? -22.984 14.953 11.375 1 97.94 109 ALA A C 1
ATOM 799 O O . ALA A 1 109 ? -22.984 15.453 12.5 1 97.94 109 ALA A O 1
ATOM 800 N N . ARG A 1 110 ? -23.984 15.102 10.578 1 97.44 110 ARG A N 1
ATOM 801 C CA . ARG A 1 110 ? -25.109 15.992 10.859 1 97.44 110 ARG A CA 1
ATOM 802 C C . ARG A 1 110 ? -25.797 15.602 12.164 1 97.44 110 ARG A C 1
ATOM 804 O O . ARG A 1 110 ? -26.078 16.453 13.008 1 97.44 110 ARG A O 1
ATOM 811 N N . ALA A 1 111 ? -26.062 14.297 12.312 1 97.44 111 ALA A N 1
ATOM 812 C CA . ALA A 1 111 ? -26.766 13.82 13.508 1 97.44 111 ALA A CA 1
ATOM 813 C C . ALA A 1 111 ? -25.922 14.039 14.758 1 97.44 111 ALA A C 1
ATOM 815 O O . ALA A 1 111 ? -26.453 14.367 15.82 1 97.44 111 ALA A O 1
ATOM 816 N N . PHE A 1 112 ? -24.656 13.875 14.641 1 98.06 112 PHE A N 1
ATOM 817 C CA . PHE A 1 112 ? -23.75 14.078 15.75 1 98.06 112 PHE A CA 1
ATOM 818 C C . PHE A 1 112 ? -23.734 15.539 16.188 1 98.06 112 PHE A C 1
ATOM 820 O O . PHE A 1 112 ? -23.703 15.836 17.391 1 98.06 112 PHE A O 1
ATOM 827 N N . LEU A 1 113 ? -23.75 16.531 15.25 1 97 113 LEU A N 1
ATOM 828 C CA . LEU A 1 113 ? -23.672 17.953 15.547 1 97 113 LEU A CA 1
ATOM 829 C C . LEU A 1 113 ? -24.938 18.438 16.234 1 97 113 LEU A C 1
ATOM 831 O O . LEU A 1 113 ? -24.891 19.359 17.062 1 97 113 LEU A O 1
ATOM 835 N N . GLU A 1 114 ? -26.109 17.797 15.984 1 89.25 114 GLU A N 1
ATOM 836 C CA . GLU A 1 114 ? -27.359 17.984 16.703 1 89.25 114 GLU A CA 1
ATOM 837 C C . GLU A 1 114 ? -27.656 19.469 16.922 1 89.25 114 GLU A C 1
ATOM 839 O O . GLU A 1 114 ? -27.953 19.891 18.031 1 89.25 114 GLU A O 1
ATOM 844 N N . GLY A 1 115 ? -27.422 20.328 16.047 1 91.5 115 GLY A N 1
ATOM 845 C CA . GLY A 1 115 ? -27.75 21.734 16.156 1 91.5 115 GLY A CA 1
ATOM 846 C C . GLY A 1 115 ? -26.688 22.547 16.859 1 91.5 115 GLY A C 1
ATOM 847 O O . GLY A 1 115 ? -26.875 23.734 17.141 1 91.5 115 GLY A O 1
ATOM 848 N N . SER A 1 116 ? -25.594 21.938 17.172 1 96.25 116 SER A N 1
ATOM 849 C CA . SER A 1 116 ? -24.469 22.641 17.781 1 96.25 116 SER A CA 1
ATOM 850 C C . SER A 1 116 ? -23.625 23.359 16.75 1 96.25 116 SER A C 1
ATOM 852 O O . SER A 1 116 ? -23.562 22.922 15.586 1 96.25 116 SER A O 1
ATOM 854 N N . PRO A 1 117 ? -23.016 24.516 17.188 1 97.75 117 PRO A N 1
ATOM 855 C CA . PRO A 1 117 ? -21.938 25 16.328 1 97.75 117 PRO A CA 1
ATOM 856 C C . PRO A 1 117 ? -20.812 24 16.156 1 97.75 117 PRO A C 1
ATOM 858 O O . PRO A 1 117 ? -20.641 23.094 17 1 97.75 117 PRO A O 1
ATOM 861 N N . ALA A 1 118 ? -20.094 24.188 15.086 1 98.56 118 ALA A N 1
ATOM 862 C CA . ALA A 1 118 ? -19.125 23.141 14.773 1 98.56 118 ALA A CA 1
ATOM 863 C C . ALA A 1 118 ? -17.75 23.75 14.469 1 98.56 118 ALA A C 1
ATOM 865 O O . ALA A 1 118 ? -17.656 24.797 13.836 1 98.56 118 ALA A O 1
ATOM 866 N N . LEU A 1 119 ? -16.719 23.141 14.961 1 98.75 119 LEU A N 1
ATOM 867 C CA . LEU A 1 119 ? -15.352 23.297 14.477 1 98.75 119 LEU A CA 1
ATOM 868 C C . LEU A 1 119 ? -14.977 22.141 13.547 1 98.75 119 LEU A C 1
ATOM 870 O O . LEU A 1 119 ? -14.906 20.984 13.969 1 98.75 119 LEU A O 1
ATOM 874 N N . LEU A 1 120 ? -14.797 22.484 12.273 1 98.88 120 LEU A N 1
ATOM 875 C CA . LEU A 1 120 ? -14.469 21.516 11.242 1 98.88 120 LEU A CA 1
ATOM 876 C C . LEU A 1 120 ? -12.977 21.516 10.93 1 98.88 120 LEU A C 1
ATOM 878 O O . LEU A 1 120 ? -12.398 22.578 10.68 1 98.88 120 LEU A O 1
ATOM 882 N N . TYR A 1 121 ? -12.375 20.359 10.914 1 98.75 121 TYR A N 1
ATOM 883 C CA . TYR A 1 121 ? -10.945 20.188 10.727 1 98.75 121 TYR A CA 1
ATOM 884 C C . TYR A 1 121 ? -10.656 19.125 9.672 1 98.75 121 TYR A C 1
ATOM 886 O O . TYR A 1 121 ? -11.023 17.953 9.852 1 98.75 121 TYR A O 1
ATOM 894 N N . LEU A 1 122 ? -10.094 19.547 8.531 1 97.88 122 LEU A N 1
ATOM 895 C CA . LEU A 1 122 ? -9.578 18.531 7.617 1 97.88 122 LEU A CA 1
ATOM 896 C C . LEU A 1 122 ? -8.383 17.812 8.227 1 97.88 122 LEU A C 1
ATOM 898 O O . LEU A 1 122 ? -7.34 18.422 8.469 1 97.88 122 LEU A O 1
ATOM 902 N N . GLY A 1 123 ? -8.5 16.547 8.406 1 98 123 GLY A N 1
ATOM 903 C CA . GLY A 1 123 ? -7.699 15.758 9.328 1 98 123 GLY A CA 1
ATOM 904 C C . GLY A 1 123 ? -6.25 15.625 8.898 1 98 123 GLY A C 1
ATOM 905 O O . GLY A 1 123 ? -5.398 15.195 9.68 1 98 123 GLY A O 1
ATOM 906 N N . ASP A 1 124 ? -5.91 16.016 7.676 1 96.44 124 ASP A N 1
ATOM 907 C CA . ASP A 1 124 ? -4.539 15.883 7.184 1 96.44 124 ASP A CA 1
ATOM 908 C C . ASP A 1 124 ? -3.764 17.188 7.379 1 96.44 124 ASP A C 1
ATOM 910 O O . ASP A 1 124 ? -2.578 17.266 7.055 1 96.44 124 ASP A O 1
ATOM 914 N N . ASN A 1 125 ? -4.379 18.219 7.953 1 97.94 125 ASN A N 1
ATOM 915 C CA . ASN A 1 125 ? -3.715 19.5 8.148 1 97.94 125 ASN A CA 1
ATOM 916 C C . ASN A 1 125 ? -3.02 19.578 9.508 1 97.94 125 ASN A C 1
ATOM 918 O O . ASN A 1 125 ? -3.506 19 10.484 1 97.94 125 ASN A O 1
ATOM 922 N N . LEU A 1 126 ? -1.898 20.25 9.531 1 98.31 126 LEU A N 1
ATOM 923 C CA . LEU A 1 126 ? -1.111 20.469 10.734 1 98.31 126 LEU A CA 1
ATOM 924 C C . LEU A 1 126 ? -0.908 21.969 10.984 1 98.31 126 LEU A C 1
ATOM 926 O O . LEU A 1 126 ? -0.544 22.703 10.062 1 98.31 126 LEU A O 1
ATOM 930 N N . PHE A 1 127 ? -1.157 22.375 12.234 1 97.69 127 PHE A N 1
ATOM 931 C CA . PHE A 1 127 ? -1.071 23.781 12.586 1 97.69 127 PHE A CA 1
ATOM 932 C C . PHE A 1 127 ? -0.145 24 13.773 1 97.69 127 PHE A C 1
ATOM 934 O O . PHE A 1 127 ? -0.167 23.219 14.727 1 97.69 127 PHE A O 1
ATOM 941 N N . ALA A 1 128 ? 0.659 25.062 13.648 1 96.88 128 ALA A N 1
ATOM 942 C CA . ALA A 1 128 ? 1.352 25.547 14.836 1 96.88 128 ALA A CA 1
ATOM 943 C C . ALA A 1 128 ? 0.457 26.484 15.641 1 96.88 128 ALA A C 1
ATOM 945 O O . ALA A 1 128 ? 0.569 26.547 16.875 1 96.88 128 ALA A O 1
ATOM 946 N N . ASP A 1 129 ? -0.467 27.188 15.016 1 97.31 129 ASP A N 1
ATOM 947 C CA . ASP A 1 129 ? -1.339 28.188 15.641 1 97.31 129 ASP A CA 1
ATOM 948 C C . ASP A 1 129 ? -2.506 27.5 16.359 1 97.31 129 ASP A C 1
ATOM 950 O O . ASP A 1 129 ? -3.01 26.484 15.906 1 97.31 129 ASP A O 1
ATOM 954 N N . PRO A 1 130 ? -2.891 28.109 17.484 1 97.88 130 PRO A N 1
ATOM 955 C CA . PRO A 1 130 ? -4.145 27.656 18.078 1 97.88 130 PRO A CA 1
ATOM 956 C C . PRO A 1 130 ? -5.363 27.953 17.219 1 97.88 130 PRO A C 1
ATOM 958 O O . PRO A 1 130 ? -5.34 28.906 16.422 1 97.88 130 PRO A O 1
ATOM 961 N N . LEU A 1 131 ? -6.398 27.203 17.422 1 98.38 131 LEU A N 1
ATOM 962 C CA . LEU A 1 131 ? -7.59 27.359 16.594 1 98.38 131 LEU A CA 1
ATOM 963 C C . LEU A 1 131 ? -8.617 28.25 17.266 1 98.38 131 LEU A C 1
ATOM 965 O O . LEU A 1 131 ? -9.664 28.547 16.688 1 98.38 131 LEU A O 1
ATOM 969 N N . THR A 1 132 ? -8.367 28.781 18.406 1 98 132 THR A N 1
ATOM 970 C CA . THR A 1 132 ? -9.289 29.562 19.219 1 98 132 THR A CA 1
ATOM 971 C C . THR A 1 132 ? -9.812 30.766 18.422 1 98 132 THR A C 1
ATOM 973 O O . THR A 1 132 ? -11 31.094 18.516 1 98 132 THR A O 1
ATOM 976 N N . PRO A 1 133 ? -8.953 31.422 17.641 1 97.56 133 PRO A N 1
ATOM 977 C CA . PRO A 1 133 ? -9.477 32.562 16.891 1 97.56 133 PRO A CA 1
ATOM 978 C C . PRO A 1 133 ? -10.609 32.156 15.945 1 97.56 133 PRO A C 1
ATOM 980 O O . PRO A 1 133 ? -11.492 33 15.664 1 97.56 133 PRO A O 1
ATOM 983 N N . LEU A 1 134 ? -10.625 30.969 15.484 1 97.19 134 LEU A N 1
ATOM 984 C CA . LEU A 1 134 ? -11.68 30.5 14.602 1 97.19 134 LEU A CA 1
ATOM 985 C C . LEU A 1 134 ? -13.008 30.391 15.344 1 97.19 134 LEU A C 1
ATOM 987 O O . LEU A 1 134 ? -14.055 30.797 14.82 1 97.19 134 LEU A O 1
ATOM 991 N N . THR A 1 135 ? -12.945 29.828 16.5 1 96.62 135 THR A N 1
ATOM 992 C CA . THR A 1 135 ? -14.156 29.672 17.297 1 96.62 135 THR A CA 1
ATOM 993 C C . THR A 1 135 ? -14.688 31.031 17.75 1 96.62 135 THR A C 1
ATOM 995 O O . THR A 1 135 ? -15.898 31.266 17.75 1 96.62 135 THR A O 1
ATOM 998 N N . GLU A 1 136 ? -13.812 31.953 18.062 1 96.81 136 GLU A N 1
ATOM 999 C CA . GLU A 1 136 ? -14.188 33.312 18.5 1 96.81 136 GLU A CA 1
ATOM 1000 C C . GLU A 1 136 ? -14.828 34.094 17.359 1 96.81 136 GLU A C 1
ATOM 1002 O O . GLU A 1 136 ? -15.688 34.938 17.594 1 96.81 136 GLU A O 1
ATOM 1007 N N . ALA A 1 137 ? -14.422 33.75 16.203 1 97 137 ALA A N 1
ATOM 1008 C CA . ALA A 1 137 ? -14.922 34.469 15.039 1 97 137 ALA A CA 1
ATOM 1009 C C . ALA A 1 137 ? -16.422 34.25 14.875 1 97 137 ALA A C 1
ATOM 1011 O O . ALA A 1 137 ? -17.094 35.062 14.227 1 97 137 ALA A O 1
ATOM 1012 N N . LEU A 1 138 ? -17.031 33.25 15.445 1 96.25 138 LEU A N 1
ATOM 1013 C CA . LEU A 1 138 ? -18.453 32.938 15.297 1 96.25 138 LEU A CA 1
ATOM 1014 C C . LEU A 1 138 ? -19.312 33.938 16.094 1 96.25 138 LEU A C 1
ATOM 1016 O O . LEU A 1 138 ? -20.531 33.969 15.914 1 96.25 138 LEU A O 1
ATOM 1020 N N . GLN A 1 139 ? -18.703 34.75 16.922 1 94.62 139 GLN A N 1
ATOM 1021 C CA . GLN A 1 139 ? -19.438 35.719 17.719 1 94.62 139 GLN A CA 1
ATOM 1022 C C . GLN A 1 139 ? -20.141 36.719 16.828 1 94.62 139 GLN A C 1
ATOM 1024 O O . GLN A 1 139 ? -21.203 37.219 17.172 1 94.62 139 GLN A O 1
ATOM 1029 N N . ASP A 1 140 ? -19.547 37 15.711 1 94.62 140 ASP A N 1
ATOM 1030 C CA . ASP A 1 140 ? -20.141 38.062 14.891 1 94.62 140 ASP A CA 1
ATOM 1031 C C . ASP A 1 140 ? -20.219 37.625 13.422 1 94.62 140 ASP A C 1
ATOM 1033 O O . ASP A 1 140 ? -20.25 38.469 12.523 1 94.62 140 ASP A O 1
ATOM 1037 N N . ALA A 1 141 ? -20.125 36.312 13.172 1 97.94 141 ALA A N 1
ATOM 1038 C CA . ALA A 1 141 ? -20.219 35.781 11.82 1 97.94 141 ALA A CA 1
ATOM 1039 C C . ALA A 1 141 ? -20.984 34.469 11.805 1 97.94 141 ALA A C 1
ATOM 1041 O O . ALA A 1 141 ? -21.172 33.844 12.852 1 97.94 141 ALA A O 1
ATOM 1042 N N . ASP A 1 142 ? -21.438 34.094 10.641 1 98.25 142 ASP A N 1
ATOM 1043 C CA . ASP A 1 142 ? -22.156 32.844 10.477 1 98.25 142 ASP A CA 1
ATOM 1044 C C . ASP A 1 142 ? -21.203 31.656 10.375 1 98.25 142 ASP A C 1
ATOM 1046 O O . ASP A 1 142 ? -21.531 30.531 10.758 1 98.25 142 ASP A O 1
ATOM 1050 N N . ALA A 1 143 ? -20.062 31.922 9.82 1 98.62 143 ALA A N 1
ATOM 1051 C CA . ALA A 1 143 ? -19 30.938 9.648 1 98.62 143 ALA A CA 1
ATOM 1052 C C . ALA A 1 143 ? -17.625 31.625 9.617 1 98.62 143 ALA A C 1
ATOM 1054 O O . ALA A 1 143 ? -17.547 32.844 9.602 1 98.62 143 ALA A O 1
ATOM 1055 N N . ALA A 1 144 ? -16.609 30.828 9.727 1 98.69 144 ALA A N 1
ATOM 1056 C CA . ALA A 1 144 ? -15.227 31.297 9.641 1 98.69 144 ALA A CA 1
ATOM 1057 C C . ALA A 1 144 ? -14.344 30.25 8.961 1 98.69 144 ALA A C 1
ATOM 1059 O O . ALA A 1 144 ? -14.625 29.047 9.023 1 98.69 144 ALA A O 1
ATOM 1060 N N . LEU A 1 145 ? -13.344 30.719 8.25 1 98.5 145 LEU A N 1
ATOM 1061 C CA . LEU A 1 145 ? -12.344 29.844 7.672 1 98.5 145 LEU A CA 1
ATOM 1062 C C . LEU A 1 145 ? -10.93 30.328 8.008 1 98.5 145 LEU A C 1
ATOM 1064 O O . LEU A 1 145 ? -10.688 31.531 8.07 1 98.5 145 LEU A O 1
ATOM 1068 N N . GLY A 1 146 ? -10.078 29.344 8.219 1 98.5 146 GLY A N 1
ATOM 1069 C CA . GLY A 1 146 ? -8.664 29.656 8.352 1 98.5 146 GLY A CA 1
ATOM 1070 C C . GLY A 1 146 ? -7.977 29.875 7.016 1 98.5 146 GLY A C 1
ATOM 1071 O O . GLY A 1 146 ? -8.211 29.141 6.059 1 98.5 146 GLY A O 1
ATOM 1072 N N . VAL A 1 147 ? -7.113 30.906 6.961 1 98.31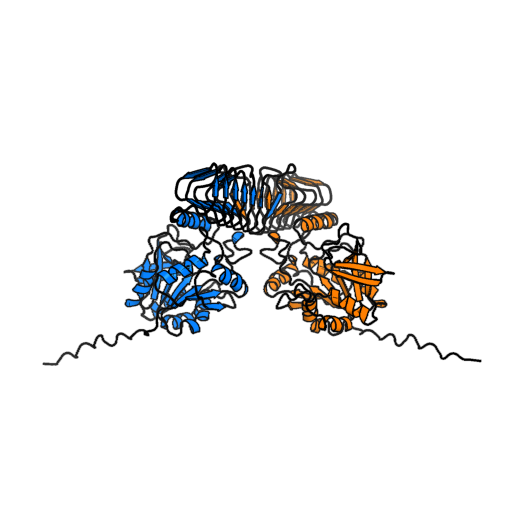 147 VAL A N 1
ATOM 1073 C CA . VAL A 1 147 ? -6.355 31.156 5.738 1 98.31 147 VAL A CA 1
ATOM 1074 C C . VAL A 1 147 ? -4.879 31.359 6.078 1 98.31 147 VAL A C 1
ATOM 1076 O O . VAL A 1 147 ? -4.539 31.703 7.211 1 98.31 147 VAL A O 1
ATOM 1079 N N . LYS A 1 148 ? -4.082 31.031 5.145 1 97.44 148 LYS A N 1
ATOM 1080 C CA . LYS A 1 148 ? -2.635 31.172 5.23 1 97.44 148 LYS A CA 1
ATOM 1081 C C . LYS A 1 148 ? -2.074 31.828 3.973 1 97.44 148 LYS A C 1
ATOM 1083 O O . LYS A 1 148 ? -2.428 31.453 2.855 1 97.44 148 LYS A O 1
ATOM 1088 N N . GLN A 1 149 ? -1.257 32.875 4.184 1 97 149 GLN A N 1
ATOM 1089 C CA . GLN A 1 149 ? -0.518 33.406 3.053 1 97 149 GLN A CA 1
ATOM 1090 C C . GLN A 1 149 ? 0.596 32.469 2.611 1 97 149 GLN A C 1
ATOM 1092 O O . GLN A 1 149 ? 1.424 32.062 3.424 1 97 149 GLN A O 1
ATOM 1097 N N . VAL A 1 150 ? 0.576 32.094 1.369 1 95.81 150 VAL A N 1
ATOM 1098 C CA . VAL A 1 150 ? 1.58 31.188 0.824 1 95.81 150 VAL A CA 1
ATOM 1099 C C . VAL A 1 150 ? 2.143 31.75 -0.476 1 95.81 150 VAL A C 1
ATOM 1101 O O . VAL A 1 150 ? 1.47 32.531 -1.165 1 95.81 150 VAL A O 1
ATOM 1104 N N . PRO A 1 151 ? 3.414 31.391 -0.792 1 93 151 PRO A N 1
ATOM 1105 C CA . PRO A 1 151 ? 4.023 31.938 -2.01 1 93 151 PRO A CA 1
ATOM 1106 C C . PRO A 1 151 ? 3.279 31.516 -3.277 1 93 151 PRO A C 1
ATOM 1108 O O . PRO A 1 151 ? 3.088 32.344 -4.184 1 93 151 PRO A O 1
ATOM 1111 N N . ASP A 1 152 ? 2.869 30.266 -3.344 1 93.38 152 ASP A N 1
ATOM 1112 C CA . ASP A 1 152 ? 2.1 29.75 -4.469 1 93.38 152 ASP A CA 1
ATOM 1113 C C . ASP A 1 152 ? 0.826 29.047 -3.986 1 93.38 152 ASP A C 1
ATOM 1115 O O . ASP A 1 152 ? 0.86 27.891 -3.588 1 93.38 152 ASP A O 1
ATOM 1119 N N . PRO A 1 153 ? -0.301 29.688 -4.152 1 93.88 153 PRO A N 1
ATOM 1120 C CA . PRO A 1 153 ? -1.55 29.156 -3.602 1 93.88 153 PRO A CA 1
ATOM 1121 C C . PRO A 1 153 ? -2.303 28.281 -4.594 1 93.88 153 PRO A C 1
ATOM 1123 O O . PRO A 1 153 ? -3.402 27.797 -4.297 1 93.88 153 PRO A O 1
ATOM 1126 N N . SER A 1 154 ? -1.72 27.938 -5.789 1 91.81 154 SER A N 1
ATOM 1127 C CA . SER A 1 154 ? -2.441 27.344 -6.906 1 91.81 154 SER A CA 1
ATOM 1128 C C . SER A 1 154 ? -2.912 25.922 -6.57 1 91.81 154 SER A C 1
ATOM 1130 O O . SER A 1 154 ? -3.855 25.422 -7.18 1 91.81 154 SER A O 1
ATOM 1132 N N . ALA A 1 155 ? -2.309 25.328 -5.57 1 88.88 155 ALA A N 1
ATOM 1133 C CA . ALA A 1 155 ? -2.643 23.953 -5.219 1 88.88 155 ALA A CA 1
ATOM 1134 C C . ALA A 1 155 ? -3.777 23.891 -4.203 1 88.88 155 ALA A C 1
ATOM 1136 O O . ALA A 1 155 ? -4.254 22.812 -3.844 1 88.88 155 ALA A O 1
ATOM 1137 N N . TYR A 1 156 ? -4.27 25.062 -3.801 1 92.38 156 TYR A N 1
ATOM 1138 C CA . TYR A 1 156 ? -5.227 25.141 -2.701 1 92.38 156 TYR A CA 1
ATOM 1139 C C . TYR A 1 156 ? -6.469 25.922 -3.107 1 92.38 156 TYR A C 1
ATOM 1141 O O . TYR A 1 156 ? -6.551 26.438 -4.23 1 92.38 156 TYR A O 1
ATOM 1149 N N . GLY A 1 157 ? -7.445 25.891 -2.207 1 93.25 157 GLY A N 1
ATOM 1150 C CA . GLY A 1 157 ? -8.477 26.922 -2.303 1 93.25 157 GLY A CA 1
ATOM 1151 C C . GLY A 1 157 ? -7.965 28.312 -1.991 1 93.25 157 GLY A C 1
ATOM 1152 O O . GLY A 1 157 ? -7.34 28.531 -0.952 1 93.25 157 GLY A O 1
ATOM 1153 N N . VAL A 1 158 ? -8.266 29.172 -2.922 1 96.56 158 VAL A N 1
ATOM 1154 C CA . VAL A 1 158 ? -7.73 30.516 -2.766 1 96.56 158 VAL A CA 1
ATOM 1155 C C . VAL A 1 158 ? -8.844 31.469 -2.328 1 96.56 158 VAL A C 1
ATOM 1157 O O . VAL A 1 158 ? -9.859 31.594 -3.012 1 96.56 158 VAL A O 1
ATOM 1160 N N . ALA A 1 159 ? -8.641 32.156 -1.238 1 97.69 159 ALA A N 1
ATOM 1161 C CA . ALA A 1 159 ? -9.641 33.031 -0.638 1 97.69 159 ALA A CA 1
ATOM 1162 C C . ALA A 1 159 ? -9.383 34.5 -1.016 1 97.69 159 ALA A C 1
ATOM 1164 O O . ALA A 1 159 ? -8.242 34.969 -0.979 1 97.69 159 ALA A O 1
ATOM 1165 N N . ALA A 1 160 ? -10.453 35.125 -1.446 1 97.44 160 ALA A N 1
ATOM 1166 C CA . ALA A 1 160 ? -10.469 36.594 -1.519 1 97.44 160 ALA A CA 1
ATOM 1167 C C . ALA A 1 160 ? -11.117 37.188 -0.278 1 97.44 160 ALA A C 1
ATOM 1169 O O . ALA A 1 160 ? -12.234 36.812 0.093 1 97.44 160 ALA A O 1
ATOM 1170 N N . VAL A 1 161 ? -10.367 38.125 0.33 1 97.69 161 VAL A N 1
ATOM 1171 C CA . VAL A 1 161 ? -10.797 38.625 1.625 1 97.69 161 VAL A CA 1
ATOM 1172 C C . VAL A 1 161 ? -10.789 40.156 1.602 1 97.69 161 VAL A C 1
ATOM 1174 O O . VAL A 1 161 ? -9.867 40.781 1.064 1 97.69 161 VAL A O 1
ATOM 1177 N N . ARG A 1 162 ? -11.906 40.781 2.113 1 96.81 162 ARG A N 1
ATOM 1178 C CA . ARG A 1 162 ? -12.016 42.219 2.332 1 96.81 162 ARG A CA 1
ATOM 1179 C C . ARG A 1 162 ? -12.492 42.531 3.75 1 96.81 162 ARG A C 1
ATOM 1181 O O . ARG A 1 162 ? -13.531 42.031 4.184 1 96.81 162 ARG A O 1
ATOM 1188 N N . ASP A 1 163 ? -11.758 43.312 4.5 1 95.75 163 ASP A N 1
ATOM 1189 C CA . ASP A 1 163 ? -12.086 43.688 5.875 1 95.75 163 ASP A CA 1
ATOM 1190 C C . ASP A 1 163 ? -12.32 42.438 6.734 1 95.75 163 ASP A C 1
ATOM 1192 O O . ASP A 1 163 ? -13.328 42.344 7.426 1 95.75 163 ASP A O 1
ATOM 1196 N N . ASN A 1 164 ? -11.484 41.406 6.508 1 96.56 164 ASN A N 1
ATOM 1197 C CA . ASN A 1 164 ? -11.477 40.156 7.254 1 96.56 164 ASN A CA 1
ATOM 1198 C C . ASN A 1 164 ? -12.719 39.312 6.957 1 96.56 164 ASN A C 1
ATOM 1200 O O . ASN A 1 164 ? -13.062 38.406 7.73 1 96.56 164 ASN A O 1
ATOM 1204 N N . LEU A 1 165 ? -13.367 39.688 5.883 1 98.12 165 LEU A N 1
ATOM 1205 C CA . LEU A 1 165 ? -14.516 38.906 5.434 1 98.12 165 LEU A CA 1
ATOM 1206 C C . LEU A 1 165 ? -14.219 38.25 4.102 1 98.12 165 LEU A C 1
ATOM 1208 O O . LEU A 1 165 ? -13.633 38.844 3.203 1 98.12 165 LEU A O 1
ATOM 1212 N N . LEU A 1 166 ? -14.586 36.938 4.043 1 98.25 166 LEU A N 1
ATOM 1213 C CA . LEU A 1 166 ? -14.453 36.219 2.791 1 98.25 166 LEU A CA 1
ATOM 1214 C C . LEU A 1 166 ? -15.398 36.781 1.729 1 98.25 166 LEU A C 1
ATOM 1216 O O . LEU A 1 166 ? -16.578 37.031 2.008 1 98.25 166 LEU A O 1
ATOM 1220 N N . THR A 1 167 ? -14.898 37 0.558 1 97.38 167 THR A N 1
ATOM 1221 C CA . THR A 1 167 ? -15.75 37.5 -0.518 1 97.38 167 THR A CA 1
ATOM 1222 C C . THR A 1 167 ? -15.844 36.469 -1.647 1 97.38 167 THR A C 1
ATOM 1224 O O . THR A 1 167 ? -16.812 36.469 -2.406 1 97.38 167 THR A O 1
ATOM 1227 N N . ASN A 1 168 ? -14.812 35.688 -1.733 1 96.25 168 ASN A N 1
ATOM 1228 C CA . ASN A 1 168 ? -14.781 34.656 -2.752 1 96.25 168 ASN A CA 1
ATOM 1229 C C . ASN A 1 168 ? -13.82 33.531 -2.375 1 96.25 168 ASN A C 1
ATOM 1231 O O . ASN A 1 168 ? -12.961 33.688 -1.506 1 96.25 168 ASN A O 1
ATOM 1235 N N . LEU A 1 169 ? -14.008 32.344 -3.0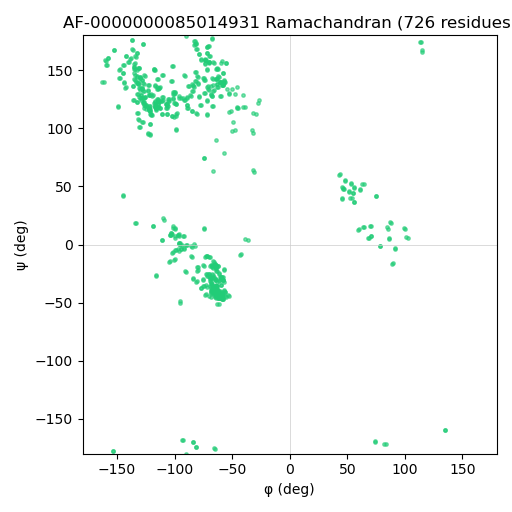27 1 95.56 169 LEU A N 1
ATOM 1236 C CA . LEU A 1 169 ? -13.172 31.156 -2.816 1 95.56 169 LEU A CA 1
ATOM 1237 C C . LEU A 1 169 ? -13.086 30.312 -4.086 1 95.56 169 LEU A C 1
ATOM 1239 O O . LEU A 1 169 ? -14.094 29.766 -4.539 1 95.56 169 LEU A O 1
ATOM 1243 N N . ASP A 1 170 ? -11.883 30.188 -4.578 1 92 170 ASP A N 1
ATOM 1244 C CA . ASP A 1 170 ? -11.672 29.453 -5.82 1 92 170 ASP A CA 1
ATOM 1245 C C . ASP A 1 170 ? -10.797 28.219 -5.594 1 92 170 ASP A C 1
ATOM 1247 O O . ASP A 1 170 ? -9.664 28.344 -5.133 1 92 170 ASP A O 1
ATOM 1251 N N . GLU A 1 171 ? -11.398 27.078 -5.938 1 88.44 171 GLU A N 1
ATOM 1252 C CA . GLU A 1 171 ? -10.641 25.844 -5.742 1 88.44 171 GLU A CA 1
ATOM 1253 C C . GLU A 1 171 ? -9.594 25.672 -6.836 1 88.44 171 GLU A C 1
ATOM 1255 O O . GLU A 1 171 ? -9.93 25.562 -8.016 1 88.44 171 GLU A O 1
ATOM 1260 N N . LYS A 1 172 ? -8.328 25.609 -6.469 1 86.06 172 LYS A N 1
ATOM 1261 C CA . LYS A 1 172 ? -7.172 25.344 -7.32 1 86.06 172 LYS A CA 1
ATOM 1262 C C . LYS A 1 172 ? -7.266 26.125 -8.625 1 86.06 172 LYS A C 1
ATOM 1264 O O . LYS A 1 172 ? -7.215 25.547 -9.711 1 86.06 172 LYS A O 1
ATOM 1269 N N . PRO A 1 173 ? -7.305 27.406 -8.5 1 88.44 173 PRO A N 1
ATOM 1270 C CA . PRO A 1 173 ? -7.43 28.234 -9.695 1 88.44 173 PRO A CA 1
ATOM 1271 C C . PRO A 1 173 ? -6.129 28.328 -10.492 1 88.44 173 PRO A C 1
ATOM 1273 O O . PRO A 1 173 ? -5.043 28.375 -9.906 1 88.44 173 PRO A O 1
ATOM 1276 N N . ALA A 1 174 ? -6.266 28.344 -11.789 1 89.5 174 ALA A N 1
ATOM 1277 C CA . ALA A 1 174 ? -5.117 28.562 -12.664 1 89.5 174 ALA A CA 1
ATOM 1278 C C . ALA A 1 174 ? -4.523 29.953 -12.445 1 89.5 174 ALA A C 1
ATOM 1280 O O . ALA A 1 174 ? -3.305 30.125 -12.516 1 89.5 174 ALA A O 1
ATOM 1281 N N . ALA A 1 175 ? -5.402 30.906 -12.188 1 91.38 175 ALA A N 1
ATOM 1282 C CA . ALA A 1 175 ? -5.008 32.281 -11.914 1 91.38 175 ALA A CA 1
ATOM 1283 C C . ALA A 1 175 ? -5.504 32.719 -10.539 1 91.38 175 ALA A C 1
ATOM 1285 O O . ALA A 1 175 ? -6.582 33.312 -10.422 1 91.38 175 ALA A O 1
ATOM 1286 N N . PRO A 1 176 ? -4.652 32.594 -9.57 1 92.12 176 PRO A N 1
ATOM 1287 C CA . PRO A 1 176 ? -5.086 32.906 -8.203 1 92.12 176 PRO A CA 1
ATOM 1288 C C . PRO A 1 176 ? -5.359 34.406 -8 1 92.12 176 PRO A C 1
ATOM 1290 O O . PRO A 1 176 ? -4.57 35.25 -8.445 1 92.12 176 PRO A O 1
ATOM 1293 N N . ALA A 1 177 ? -6.469 34.719 -7.32 1 91.31 177 ALA A N 1
ATOM 1294 C CA . ALA A 1 177 ? -6.887 36.094 -7.07 1 91.31 177 ALA A CA 1
ATOM 1295 C C . ALA A 1 177 ? -6.117 36.719 -5.898 1 91.31 177 ALA A C 1
ATOM 1297 O O . ALA A 1 177 ? -6.105 37.938 -5.719 1 91.31 177 ALA A O 1
ATOM 1298 N N . SER A 1 178 ? -5.531 35.875 -5.07 1 94.94 178 SER A N 1
ATOM 1299 C CA . SER A 1 178 ? -4.754 36.281 -3.898 1 94.94 178 SER A CA 1
ATOM 1300 C C . SER A 1 178 ? -3.707 35.219 -3.555 1 94.94 178 SER A C 1
ATOM 1302 O O . SER A 1 178 ? -3.516 34.25 -4.301 1 94.94 178 SER A O 1
ATOM 1304 N N . ASP A 1 179 ? -3 35.5 -2.486 1 96.44 179 ASP A N 1
ATOM 1305 C CA . ASP A 1 179 ? -2.01 34.531 -2.012 1 96.44 179 ASP A CA 1
ATOM 1306 C C . ASP A 1 179 ? -2.463 33.875 -0.708 1 96.44 179 ASP A C 1
ATOM 1308 O O . ASP A 1 179 ? -1.638 33.375 0.059 1 96.44 179 ASP A O 1
ATOM 1312 N N . LEU A 1 180 ? -3.828 33.969 -0.521 1 97.44 180 LEU A N 1
ATOM 1313 C CA . LEU A 1 180 ? -4.387 33.375 0.695 1 97.44 180 LEU A CA 1
ATOM 1314 C C . LEU A 1 180 ? -4.977 32 0.418 1 97.44 180 LEU A C 1
ATOM 1316 O O . LEU A 1 180 ? -6.023 31.891 -0.224 1 97.44 180 LEU A O 1
ATOM 1320 N N . ALA A 1 181 ? -4.309 31 0.953 1 97.12 181 ALA A N 1
ATOM 1321 C CA . ALA A 1 181 ? -4.797 29.625 0.835 1 97.12 181 ALA A CA 1
ATOM 1322 C C . ALA A 1 181 ? -5.746 29.281 1.977 1 97.12 181 ALA A C 1
ATOM 1324 O O . ALA A 1 181 ? -5.5 29.641 3.129 1 97.12 181 ALA A O 1
ATOM 1325 N N . ALA A 1 182 ? -6.828 28.641 1.681 1 96.62 182 ALA A N 1
ATOM 1326 C CA . ALA A 1 182 ? -7.676 28.062 2.717 1 96.62 182 ALA A CA 1
ATOM 1327 C C . ALA A 1 182 ? -6.973 26.891 3.398 1 96.62 182 ALA A C 1
ATOM 1329 O O . ALA A 1 182 ? -6.508 25.953 2.73 1 96.62 182 ALA A O 1
ATOM 1330 N N . CYS A 1 183 ? -6.887 26.844 4.77 1 95.19 183 CYS A N 1
ATOM 1331 C CA . CYS A 1 183 ? -6 25.938 5.492 1 95.19 183 CYS A CA 1
ATOM 1332 C C . CYS A 1 183 ? -6.754 24.719 5.992 1 95.19 183 CYS A C 1
ATOM 1334 O O . CYS A 1 183 ? -6.219 23.922 6.773 1 95.19 183 CYS A O 1
ATOM 1336 N N . GLY A 1 184 ? -7.898 24.469 5.711 1 96.75 184 GLY A N 1
ATOM 1337 C CA . GLY A 1 184 ? -8.57 23.219 6.02 1 96.75 184 GLY A CA 1
ATOM 1338 C C . GLY A 1 184 ? -9.195 23.203 7.398 1 96.75 184 GLY A C 1
ATOM 1339 O O . GLY A 1 184 ? -9.367 22.141 8 1 96.75 184 GLY A O 1
ATOM 1340 N N . VAL A 1 185 ? -9.422 24.359 7.984 1 98.56 185 VAL A N 1
ATOM 1341 C CA . VAL A 1 185 ? -10.164 24.469 9.234 1 98.56 185 VAL A CA 1
ATOM 1342 C C . VAL A 1 185 ? -11.273 25.5 9.094 1 98.56 185 VAL A C 1
ATOM 1344 O O . VAL A 1 185 ? -11.086 26.531 8.445 1 98.56 185 VAL A O 1
ATOM 1347 N N . PHE A 1 186 ? -12.43 25.188 9.719 1 98.69 186 PHE A N 1
ATOM 1348 C CA . PHE A 1 186 ? -13.617 26.016 9.633 1 98.69 186 PHE A CA 1
ATOM 1349 C C . PHE A 1 186 ? -14.391 26 10.945 1 98.69 186 PHE A C 1
ATOM 1351 O O . PHE A 1 186 ? -14.266 25.062 11.734 1 98.69 186 PHE A O 1
ATOM 1358 N N . ALA A 1 187 ? -15.117 27.016 11.18 1 98.62 187 ALA A N 1
ATOM 1359 C CA . ALA A 1 187 ? -16.141 27.078 12.211 1 98.62 187 ALA A CA 1
ATOM 1360 C C . ALA A 1 187 ? -17.453 27.594 11.648 1 98.62 187 ALA A C 1
ATOM 1362 O O . ALA A 1 187 ? -17.469 28.469 10.781 1 98.62 187 ALA A O 1
ATOM 1363 N N . PHE A 1 188 ? -18.594 27.031 12.164 1 98.56 188 PHE A N 1
ATOM 1364 C CA . PHE A 1 188 ? -19.828 27.516 11.578 1 98.56 188 PHE A CA 1
ATOM 1365 C C . PHE A 1 188 ? -21.016 27.234 12.508 1 98.56 188 PHE A C 1
ATOM 1367 O O . PHE A 1 188 ? -20.953 26.328 13.336 1 98.56 188 PHE A O 1
ATOM 1374 N N . HIS A 1 189 ? -22 28.031 12.359 1 97.81 189 HIS A N 1
ATOM 1375 C CA . HIS A 1 189 ? -23.281 27.812 13.039 1 97.81 189 HIS A CA 1
ATOM 1376 C C . HIS A 1 189 ? -24.078 26.719 12.359 1 97.81 189 HIS A C 1
ATOM 1378 O O . HIS A 1 189 ? -23.859 26.422 11.18 1 97.81 189 HIS A O 1
ATOM 1384 N N . PRO A 1 190 ? -25 26.109 13.031 1 97.19 190 PRO A N 1
ATOM 1385 C CA . PRO A 1 190 ? -25.734 24.938 12.547 1 97.19 190 PRO A CA 1
ATOM 1386 C C . PRO A 1 190 ? -26.438 25.188 11.227 1 97.19 190 PRO A C 1
ATOM 1388 O O . PRO A 1 190 ? -26.562 24.266 10.398 1 97.19 190 PRO A O 1
ATOM 1391 N N . HIS A 1 191 ? -26.875 26.375 11.008 1 96 191 HIS A N 1
ATOM 1392 C CA . HIS A 1 191 ? -27.672 26.641 9.812 1 96 191 HIS A CA 1
ATOM 1393 C C . HIS A 1 191 ? -26.844 26.484 8.547 1 96 191 HIS A C 1
ATOM 1395 O O . HIS A 1 191 ? -27.375 26.344 7.449 1 96 191 HIS A O 1
ATOM 1401 N N . VAL A 1 192 ? -25.5 26.562 8.672 1 97.69 192 VAL A N 1
ATOM 1402 C CA . VAL A 1 192 ? -24.609 26.375 7.531 1 97.69 192 VAL A CA 1
ATOM 1403 C C . VAL A 1 192 ? -24.781 24.984 6.953 1 97.69 192 VAL A C 1
ATOM 1405 O O . VAL A 1 192 ? -24.562 24.766 5.758 1 97.69 192 VAL A O 1
ATOM 1408 N N . LEU A 1 193 ? -25.234 24 7.73 1 97.69 193 LEU A N 1
ATOM 1409 C CA . LEU A 1 193 ? -25.453 22.625 7.27 1 97.69 193 LEU A CA 1
ATOM 1410 C C . LEU A 1 193 ? -26.531 22.578 6.207 1 97.69 193 LEU A C 1
ATOM 1412 O O . LEU A 1 193 ? -26.516 21.703 5.328 1 97.69 193 LEU A O 1
ATOM 1416 N N . GLU A 1 194 ? -27.438 23.5 6.328 1 96.62 194 GLU A N 1
ATOM 1417 C CA . GLU A 1 194 ? -28.469 23.562 5.305 1 96.62 194 GLU A CA 1
ATOM 1418 C C . GLU A 1 194 ? -27.891 23.969 3.953 1 96.62 194 GLU A C 1
ATOM 1420 O O . GLU A 1 194 ? -28.312 23.469 2.912 1 96.62 194 GLU A O 1
ATOM 1425 N N . GLU A 1 195 ? -26.969 24.859 4.02 1 97 195 GLU A N 1
ATOM 1426 C CA . GLU A 1 195 ? -26.297 25.25 2.785 1 97 195 GLU A CA 1
ATOM 1427 C C . GLU A 1 195 ? -25.438 24.109 2.232 1 97 195 GLU A C 1
ATOM 1429 O O . GLU A 1 195 ? -25.328 23.953 1.016 1 97 195 GLU A O 1
ATOM 1434 N N . VAL A 1 196 ? -24.828 23.297 3.076 1 97.38 196 VAL A N 1
ATOM 1435 C CA . VAL A 1 196 ? -24.062 22.141 2.646 1 97.38 196 VAL A CA 1
ATOM 1436 C C . VAL A 1 196 ? -24.969 21.141 1.931 1 97.38 196 VAL A C 1
ATOM 1438 O O . VAL A 1 196 ? -24.609 20.609 0.873 1 97.38 196 VAL A O 1
ATOM 1441 N N . ALA A 1 197 ? -26.141 20.922 2.459 1 96.31 197 ALA A N 1
ATOM 1442 C CA . ALA A 1 197 ? -27.094 19.953 1.925 1 96.31 197 ALA A CA 1
ATOM 1443 C C . ALA A 1 197 ? -27.562 20.359 0.528 1 96.31 197 ALA A C 1
ATOM 1445 O O . ALA A 1 197 ? -28.031 19.516 -0.246 1 96.31 197 ALA A O 1
ATOM 1446 N N . ARG A 1 198 ? -27.359 21.578 0.228 1 95.94 198 ARG A N 1
ATOM 1447 C CA . ARG A 1 198 ? -27.844 22.109 -1.046 1 95.94 198 ARG A CA 1
ATOM 1448 C C . ARG A 1 198 ? -26.75 22.094 -2.096 1 95.94 198 ARG A C 1
ATOM 1450 O O . ARG A 1 198 ? -26.984 22.406 -3.266 1 95.94 198 ARG A O 1
ATOM 1457 N N . LEU A 1 199 ? -25.594 21.75 -1.719 1 95.62 199 LEU A N 1
ATOM 1458 C CA . LEU A 1 199 ? -24.469 21.781 -2.648 1 95.62 199 LEU A CA 1
ATOM 1459 C C . LEU A 1 199 ? -24.641 20.734 -3.748 1 95.62 199 LEU A C 1
ATOM 1461 O O . LEU A 1 199 ? -25.141 19.641 -3.492 1 95.62 199 LEU A O 1
ATOM 1465 N N . GLU A 1 200 ? -24.234 21.125 -4.895 1 93.31 200 GLU A N 1
ATOM 1466 C CA . GLU A 1 200 ? -24.125 20.203 -6.027 1 93.31 200 GLU A CA 1
ATOM 1467 C C . GLU A 1 200 ? -22.672 19.781 -6.254 1 93.31 200 GLU A C 1
ATOM 1469 O O . GLU A 1 200 ? -21.75 20.484 -5.859 1 93.31 200 GLU A O 1
ATOM 1474 N N . PRO A 1 201 ? -22.5 18.562 -6.859 1 91.94 201 PRO A N 1
ATOM 1475 C CA . PRO A 1 201 ? -21.141 18.141 -7.148 1 91.94 201 PRO A CA 1
ATOM 1476 C C . PRO A 1 201 ? -20.391 19.141 -8.047 1 91.94 201 PRO A C 1
ATOM 1478 O O . PRO A 1 201 ? -20.984 19.719 -8.945 1 91.94 201 PRO A O 1
ATOM 1481 N N . SER A 1 202 ? -19.156 19.375 -7.668 1 86.56 202 SER A N 1
ATOM 1482 C CA . SER A 1 202 ? -18.281 20.219 -8.492 1 86.56 202 SER A CA 1
ATOM 1483 C C . SER A 1 202 ? -18 19.562 -9.836 1 86.56 202 SER A C 1
ATOM 1485 O O . SER A 1 202 ? -18.562 18.5 -10.156 1 86.56 202 SER A O 1
ATOM 1487 N N . VAL A 1 203 ? -17.125 20.203 -10.664 1 79.88 203 VAL A N 1
ATOM 1488 C CA . VAL A 1 203 ? -16.703 19.672 -11.953 1 79.88 203 VAL A CA 1
ATOM 1489 C C . VAL A 1 203 ? -15.922 18.375 -11.75 1 79.88 203 VAL A C 1
ATOM 1491 O O . VAL A 1 203 ? -15.867 17.516 -12.641 1 79.88 203 VAL A O 1
ATOM 1494 N N . ARG A 1 204 ? -15.438 18.188 -10.531 1 78.06 204 ARG A N 1
ATOM 1495 C CA . ARG A 1 204 ? -14.664 17 -10.203 1 78.06 204 ARG A CA 1
ATOM 1496 C C . ARG A 1 204 ? -15.57 15.891 -9.672 1 78.06 204 ARG A C 1
ATOM 1498 O O . ARG A 1 204 ? -15.094 14.805 -9.328 1 78.06 204 ARG A O 1
ATOM 1505 N N . GLY A 1 205 ? -16.828 16.219 -9.531 1 86.62 205 GLY A N 1
ATOM 1506 C CA . GLY A 1 205 ? -17.797 15.234 -9.086 1 86.62 205 GLY A CA 1
ATOM 1507 C C . GLY A 1 205 ? -17.875 15.117 -7.574 1 86.62 205 GLY A C 1
ATOM 1508 O O . GLY A 1 205 ? -18.406 14.133 -7.047 1 86.62 205 GLY A O 1
ATOM 1509 N N . GLU A 1 206 ? -17.297 16.062 -6.871 1 90.25 206 GLU A N 1
ATOM 1510 C CA . GLU A 1 206 ? -17.266 16.016 -5.414 1 90.25 206 GLU A CA 1
ATOM 1511 C C . GLU A 1 206 ? -18.078 17.156 -4.809 1 90.25 206 GLU A C 1
ATOM 1513 O O . GLU A 1 206 ? -18.141 18.25 -5.379 1 90.25 206 GLU A O 1
ATOM 1518 N N . ILE A 1 207 ? -18.766 16.859 -3.701 1 93.88 207 ILE A N 1
ATOM 1519 C CA . ILE A 1 207 ? -19.391 17.891 -2.877 1 93.88 207 ILE A CA 1
ATOM 1520 C C . ILE A 1 207 ? -18.359 18.516 -1.955 1 93.88 207 ILE A C 1
ATOM 1522 O O . ILE A 1 207 ? -17.875 17.859 -1.026 1 93.88 207 ILE A O 1
ATOM 1526 N N . GLU A 1 208 ? -18.047 19.797 -2.182 1 92.5 208 GLU A N 1
ATOM 1527 C CA . GLU A 1 208 ? -16.953 20.438 -1.472 1 92.5 208 GLU A CA 1
ATOM 1528 C C . GLU A 1 208 ? -17.469 21.406 -0.415 1 92.5 208 GLU A C 1
ATOM 1530 O O . GLU A 1 208 ? -18.094 22.422 -0.747 1 92.5 208 GLU A O 1
ATOM 1535 N N . PHE A 1 209 ? -17.109 21.172 0.79 1 95.69 209 PHE A N 1
ATOM 1536 C CA . PHE A 1 209 ? -17.625 21.953 1.903 1 95.69 209 PHE A CA 1
ATOM 1537 C C . PHE A 1 209 ? -17.359 23.438 1.686 1 95.69 209 PHE A C 1
ATOM 1539 O O . PHE A 1 209 ? -18.234 24.281 1.908 1 95.69 209 PHE A O 1
ATOM 1546 N N . PRO A 1 210 ? -16.125 23.828 1.243 1 94.06 210 PRO A N 1
ATOM 1547 C CA . PRO A 1 210 ? -15.836 25.266 1.178 1 94.06 210 PRO A CA 1
ATOM 1548 C C . PRO A 1 210 ? -16.828 26.031 0.307 1 94.06 210 PRO A C 1
ATOM 1550 O O . PRO A 1 210 ? -17.062 27.219 0.527 1 94.06 210 PRO A O 1
ATOM 1553 N N . GLN A 1 211 ? -17.5 25.375 -0.563 1 92.75 211 GLN A N 1
ATOM 1554 C CA . GLN A 1 211 ? -18.469 26.031 -1.433 1 92.75 211 GLN A CA 1
ATOM 1555 C C . GLN A 1 211 ? -19.719 26.438 -0.657 1 92.75 211 GLN A C 1
ATOM 1557 O O . GLN A 1 211 ? -20.469 27.297 -1.095 1 92.75 211 GLN A O 1
ATOM 1562 N N . ALA A 1 212 ? -19.984 25.766 0.389 1 96.81 212 ALA A N 1
ATOM 1563 C CA . ALA A 1 212 ? -21.109 26.141 1.242 1 96.81 212 ALA A CA 1
ATOM 1564 C C . ALA A 1 212 ? -20.938 27.547 1.794 1 96.81 212 ALA A C 1
ATOM 1566 O O . ALA A 1 212 ? -21.906 28.266 2.021 1 96.81 212 ALA A O 1
ATOM 1567 N N . LEU A 1 213 ? -19.703 27.984 2.004 1 97.94 213 LEU A N 1
ATOM 1568 C CA . LEU A 1 213 ? -19.422 29.312 2.529 1 97.94 213 LEU A CA 1
ATOM 1569 C C . LEU A 1 213 ? -19.875 30.391 1.551 1 97.94 213 LEU A C 1
ATOM 1571 O O . LEU A 1 213 ? -20.375 31.438 1.965 1 97.94 213 LEU A O 1
ATOM 1575 N N . LEU A 1 214 ? -19.734 30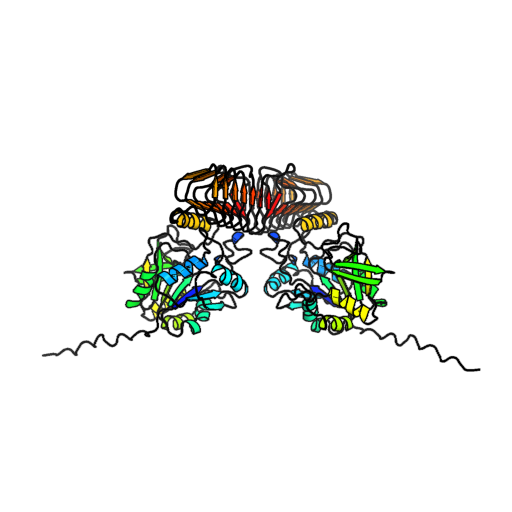.094 0.297 1 96.94 214 LEU A N 1
ATOM 1576 C CA . LEU A 1 214 ? -20.188 31.031 -0.718 1 96.94 214 LEU A CA 1
ATOM 1577 C C . LEU A 1 214 ? -21.719 31.141 -0.721 1 96.94 214 LEU A C 1
ATOM 1579 O O . LEU A 1 214 ? -22.266 32.219 -0.954 1 96.94 214 LEU A O 1
ATOM 1583 N N . ARG A 1 215 ? -22.328 30.047 -0.495 1 97.12 215 ARG A N 1
ATOM 1584 C CA . ARG A 1 215 ? -23.781 30.062 -0.391 1 97.12 215 ARG A CA 1
ATOM 1585 C C . ARG A 1 215 ? -24.234 30.891 0.816 1 97.12 215 ARG A C 1
ATOM 1587 O O . ARG A 1 215 ? -25.234 31.594 0.749 1 97.12 215 ARG A O 1
ATOM 1594 N N . VAL A 1 216 ? -23.531 30.75 1.896 1 97.94 216 VAL A N 1
ATOM 1595 C CA . VAL A 1 216 ? -23.812 31.547 3.084 1 97.94 216 VAL A CA 1
ATOM 1596 C C . VAL A 1 216 ? -23.719 33.031 2.744 1 97.94 216 VAL A C 1
ATOM 1598 O O . VAL A 1 216 ? -24.625 33.812 3.082 1 97.94 216 VAL A O 1
ATOM 1601 N N . ILE A 1 217 ? -22.703 33.406 2.08 1 97.94 217 ILE A N 1
ATOM 1602 C CA . ILE A 1 217 ? -22.484 34.781 1.694 1 97.94 217 ILE A CA 1
ATOM 1603 C C . ILE A 1 217 ? -23.609 35.25 0.767 1 97.94 217 ILE A C 1
ATOM 1605 O O . ILE A 1 217 ? -24.172 36.312 0.949 1 97.94 217 ILE A O 1
ATOM 1609 N N . ALA A 1 218 ? -23.922 34.438 -0.187 1 97.06 218 ALA A N 1
ATOM 1610 C CA . ALA A 1 218 ? -24.984 34.781 -1.146 1 97.06 218 ALA A CA 1
ATOM 1611 C C . ALA A 1 218 ? -26.312 34.969 -0.444 1 97.06 218 ALA A C 1
ATOM 1613 O O . ALA A 1 218 ? -27.156 35.75 -0.9 1 97.06 218 ALA A O 1
ATOM 1614 N N . ALA A 1 219 ? -26.5 34.344 0.619 1 96.31 219 ALA A N 1
ATOM 1615 C CA . ALA A 1 219 ? -27.734 34.406 1.382 1 96.31 219 ALA A CA 1
ATOM 1616 C C . ALA A 1 219 ? -27.719 35.594 2.34 1 96.31 219 ALA A C 1
ATOM 1618 O O . ALA A 1 219 ? -28.641 35.781 3.135 1 96.31 219 ALA A O 1
ATOM 1619 N N . GLY A 1 220 ? -26.672 36.344 2.391 1 96.62 220 GLY A N 1
ATOM 1620 C CA . GLY A 1 220 ? -26.578 37.562 3.188 1 96.62 220 GLY A CA 1
ATOM 1621 C C . GLY A 1 220 ? -25.812 37.344 4.48 1 96.62 220 GLY A C 1
ATOM 1622 O O . GLY A 1 220 ? -25.766 38.25 5.324 1 96.62 220 GLY A O 1
ATOM 1623 N N . GLY A 1 221 ? -25.281 36.156 4.57 1 97.69 221 GLY A N 1
ATOM 1624 C CA . GLY A 1 221 ? -24.5 35.875 5.773 1 97.69 221 GLY A CA 1
ATOM 1625 C C . GLY A 1 221 ? -23.078 36.375 5.703 1 97.69 221 GLY A C 1
ATOM 1626 O O . GLY A 1 221 ? -22.656 36.906 4.672 1 97.69 221 GLY A O 1
ATOM 1627 N N . ARG A 1 222 ? -22.422 36.281 6.863 1 98.19 222 ARG A N 1
ATOM 1628 C CA . ARG A 1 222 ? -21.031 36.719 6.98 1 98.19 222 ARG A CA 1
ATOM 1629 C C . ARG A 1 222 ? -20.109 35.531 7.258 1 98.19 222 ARG A C 1
ATOM 1631 O O . ARG A 1 222 ? -20.422 34.688 8.078 1 98.19 222 ARG A O 1
ATOM 1638 N N . VAL A 1 223 ? -19 35.531 6.523 1 98.75 223 VAL A N 1
ATOM 1639 C CA . VAL A 1 223 ? -17.953 34.531 6.742 1 98.75 223 VAL A CA 1
ATOM 1640 C C . VAL A 1 223 ? -16.625 35.219 7.066 1 98.75 223 VAL A C 1
ATOM 1642 O O . VAL A 1 223 ? -16.094 35.969 6.242 1 98.75 223 VAL A O 1
ATOM 1645 N N . ARG A 1 224 ? -16.141 35 8.258 1 98.62 224 ARG A N 1
ATOM 1646 C CA . ARG A 1 224 ? -14.898 35.625 8.703 1 98.62 224 ARG A CA 1
ATOM 1647 C C . ARG A 1 224 ? -13.695 34.812 8.219 1 98.62 224 ARG A C 1
ATOM 1649 O O . ARG A 1 224 ? -13.695 33.594 8.266 1 98.62 224 ARG A O 1
ATOM 1656 N N . ALA A 1 225 ? -12.648 35.531 7.734 1 98.56 225 ALA A N 1
ATOM 1657 C CA . ALA A 1 225 ? -11.352 34.906 7.441 1 98.56 225 ALA A CA 1
ATOM 1658 C C . ALA A 1 225 ? -10.367 35.125 8.586 1 98.56 225 ALA A C 1
ATOM 1660 O O . ALA A 1 225 ? -10.141 36.281 9.008 1 98.56 225 ALA A O 1
ATOM 1661 N N . VAL A 1 226 ? -9.914 34.062 9.109 1 98.31 226 VAL A N 1
ATOM 1662 C CA . VAL A 1 226 ? -8.93 34.125 10.188 1 98.31 226 VAL A CA 1
ATOM 1663 C C . VAL A 1 226 ? -7.555 33.719 9.648 1 98.31 226 VAL A C 1
ATOM 1665 O O . VAL A 1 226 ? -7.352 32.625 9.18 1 98.31 226 VAL A O 1
ATOM 1668 N N . THR A 1 227 ? -6.586 34.594 9.711 1 97.88 227 THR A N 1
ATOM 1669 C CA . THR A 1 227 ? -5.246 34.375 9.188 1 97.88 227 THR A CA 1
ATOM 1670 C C . THR A 1 227 ? -4.375 33.656 10.219 1 97.88 227 THR A C 1
ATOM 1672 O O . THR A 1 227 ? -4.301 34.094 11.375 1 97.88 227 THR A O 1
ATOM 1675 N N . PHE A 1 228 ? -3.764 32.594 9.812 1 97.69 228 PHE A N 1
ATOM 1676 C CA . PHE A 1 228 ? -2.812 31.875 10.648 1 97.69 228 PHE A CA 1
ATOM 1677 C C . PHE A 1 228 ? -1.381 32.188 10.242 1 97.69 228 PHE A C 1
ATOM 1679 O O . PHE A 1 228 ? -0.928 31.781 9.172 1 97.69 228 PHE A O 1
ATOM 1686 N N . PRO A 1 229 ? -0.682 32.875 11.062 1 96.75 229 PRO A N 1
ATOM 1687 C CA . PRO A 1 229 ? 0.672 33.312 10.688 1 96.75 229 PRO A CA 1
ATOM 1688 C C . PRO A 1 229 ? 1.704 32.188 10.883 1 96.75 229 PRO A C 1
ATOM 1690 O O . PRO A 1 229 ? 2.779 32.25 10.273 1 96.75 229 PRO A O 1
ATOM 1693 N N . GLY A 1 230 ? 1.436 31.234 11.703 1 97 230 GLY A N 1
ATOM 1694 C CA . GLY A 1 230 ? 2.414 30.219 12.039 1 97 230 GLY A CA 1
ATOM 1695 C C . GLY A 1 230 ? 2.504 29.109 11.008 1 97 230 GLY A C 1
ATOM 1696 O O . GLY A 1 230 ? 1.935 29.219 9.914 1 97 230 GLY A O 1
ATOM 1697 N N . PHE A 1 231 ? 3.289 28.094 11.328 1 97.44 231 PHE A N 1
ATOM 1698 C CA . PHE A 1 231 ? 3.527 26.953 10.445 1 97.44 231 PHE A CA 1
ATOM 1699 C C . PHE A 1 231 ? 2.219 26.25 10.094 1 97.44 231 PHE A C 1
ATOM 1701 O O . PHE A 1 231 ? 1.357 26.062 10.953 1 97.44 231 PHE A O 1
ATOM 1708 N N . TRP A 1 232 ? 2.082 25.906 8.891 1 97.88 232 TRP A N 1
ATOM 1709 C CA . TRP A 1 232 ? 0.96 25.141 8.367 1 97.88 232 TRP A CA 1
ATOM 1710 C C . TRP A 1 232 ? 1.423 24.172 7.277 1 97.88 232 TRP A C 1
ATOM 1712 O O . TRP A 1 232 ? 2.285 24.516 6.465 1 97.88 232 TRP A O 1
ATOM 1722 N N . SER A 1 233 ? 0.834 22.984 7.348 1 96.38 233 SER A N 1
ATOM 1723 C CA . SER A 1 233 ? 1.08 21.984 6.301 1 96.38 233 SER A CA 1
ATOM 1724 C C . SER A 1 233 ? -0.138 21.094 6.086 1 96.38 233 SER A C 1
ATOM 1726 O O . SER A 1 233 ? -0.828 20.734 7.043 1 96.38 233 SER A O 1
ATOM 1728 N N . ASP A 1 234 ? -0.387 20.734 4.848 1 93.25 234 ASP A N 1
ATOM 1729 C CA . ASP A 1 234 ? -1.453 19.781 4.566 1 93.25 234 ASP A CA 1
ATOM 1730 C C . ASP A 1 234 ? -0.895 18.359 4.406 1 93.25 234 ASP A C 1
ATOM 1732 O O . ASP A 1 234 ? -1.608 17.453 3.979 1 93.25 234 ASP A O 1
ATOM 1736 N N . ALA A 1 235 ? 0.286 18.203 4.676 1 93.19 235 ALA A N 1
ATOM 1737 C CA . ALA A 1 235 ? 0.945 16.891 4.66 1 93.19 235 ALA A CA 1
ATOM 1738 C C . ALA A 1 235 ? 0.603 16.125 3.389 1 93.19 235 ALA A C 1
ATOM 1740 O O . ALA A 1 235 ? 0.235 14.945 3.449 1 93.19 235 ALA A O 1
ATOM 1741 N N . GLY A 1 236 ? 0.684 16.703 2.27 1 92 236 GLY A N 1
ATOM 1742 C CA . GLY A 1 236 ? 0.183 16.109 1.036 1 92 236 GLY A CA 1
ATOM 1743 C C . GLY A 1 236 ? 1.22 15.289 0.305 1 92 236 GLY A C 1
ATOM 1744 O O . GLY A 1 236 ? 0.873 14.406 -0.485 1 92 236 GLY A O 1
ATOM 1745 N N . THR A 1 237 ? 2.465 15.562 0.555 1 93.38 237 THR A N 1
ATOM 1746 C CA . THR A 1 237 ? 3.568 14.883 -0.113 1 93.38 237 THR A CA 1
ATOM 1747 C C . THR A 1 237 ? 4.621 14.438 0.898 1 93.38 237 THR A C 1
ATOM 1749 O O . THR A 1 237 ? 4.621 14.898 2.043 1 93.38 237 THR A O 1
ATOM 1752 N N . PRO A 1 238 ? 5.496 13.578 0.5 1 94.69 238 PRO A N 1
ATOM 1753 C CA . PRO A 1 238 ? 6.578 13.195 1.406 1 94.69 238 PRO A CA 1
ATOM 1754 C C . PRO A 1 238 ? 7.449 14.375 1.824 1 94.69 238 PRO A C 1
ATOM 1756 O O . PRO A 1 238 ? 7.902 14.438 2.971 1 94.69 238 PRO A O 1
ATOM 1759 N N . ALA A 1 239 ? 7.648 15.32 0.93 1 94.62 239 ALA A N 1
ATOM 1760 C CA . ALA A 1 239 ? 8.398 16.531 1.271 1 94.62 239 ALA A CA 1
ATOM 1761 C C . ALA A 1 239 ? 7.688 17.328 2.357 1 94.62 239 ALA A C 1
ATOM 1763 O O . ALA A 1 239 ? 8.328 17.859 3.26 1 94.62 239 ALA A O 1
ATOM 1764 N N . ASP A 1 240 ? 6.352 17.375 2.262 1 95.75 240 ASP A N 1
ATOM 1765 C CA . ASP A 1 240 ? 5.562 18.047 3.289 1 95.75 240 ASP A CA 1
ATOM 1766 C C . ASP A 1 240 ? 5.719 17.359 4.641 1 95.75 240 ASP A C 1
ATOM 1768 O O . ASP A 1 240 ? 5.797 18.016 5.68 1 95.75 240 ASP A O 1
ATOM 1772 N N . LEU A 1 241 ? 5.781 16.031 4.617 1 97.44 241 LEU A N 1
ATOM 1773 C CA . LEU A 1 241 ? 5.961 15.281 5.852 1 97.44 241 LEU A CA 1
ATOM 1774 C C . LEU A 1 241 ? 7.281 15.641 6.523 1 97.44 241 LEU A C 1
ATOM 1776 O O . LEU A 1 241 ? 7.332 15.852 7.738 1 97.44 241 LEU A O 1
ATOM 1780 N N . LEU A 1 242 ? 8.266 15.773 5.746 1 97.75 242 LEU A N 1
ATOM 1781 C CA . LEU A 1 242 ? 9.594 16.078 6.277 1 97.75 242 LEU A CA 1
ATOM 1782 C C . LEU A 1 242 ? 9.641 17.484 6.852 1 97.75 242 LEU A C 1
ATOM 1784 O O . LEU A 1 242 ? 10.195 17.703 7.93 1 97.75 242 LEU A O 1
ATOM 1788 N N . SER A 1 243 ? 9.008 18.375 6.121 1 97.19 243 SER A N 1
ATOM 1789 C CA . SER A 1 243 ? 8.961 19.75 6.605 1 97.19 243 SER A CA 1
ATOM 1790 C C . SER A 1 243 ? 8.172 19.859 7.91 1 97.19 243 SER A C 1
ATOM 1792 O O . SER A 1 243 ? 8.602 20.516 8.852 1 97.19 243 SER A O 1
ATOM 1794 N N . ALA A 1 244 ? 7.055 19.203 7.906 1 98.06 244 ALA A N 1
ATOM 1795 C CA . ALA A 1 244 ? 6.242 19.203 9.117 1 98.06 244 ALA A CA 1
ATOM 1796 C C . ALA A 1 244 ? 6.984 18.531 10.273 1 98.06 244 ALA A C 1
ATOM 1798 O O . ALA A 1 244 ? 6.984 19.047 11.398 1 98.06 244 ALA A O 1
ATOM 1799 N N . SER A 1 245 ? 7.629 17.453 10.016 1 98.06 245 SER A N 1
ATOM 1800 C CA . SER A 1 245 ? 8.398 16.75 11.031 1 98.06 245 SER A CA 1
ATOM 1801 C C . SER A 1 245 ? 9.492 17.625 11.617 1 98.06 245 SER A C 1
ATOM 1803 O O . SER A 1 245 ? 9.648 17.719 12.836 1 98.06 245 SER A O 1
ATOM 1805 N N . ALA A 1 246 ? 10.211 18.297 10.758 1 98.19 246 ALA A N 1
ATOM 1806 C CA . ALA A 1 246 ? 11.266 19.203 11.211 1 98.19 246 ALA A CA 1
ATOM 1807 C C . ALA A 1 246 ? 10.719 20.281 12.133 1 98.19 246 ALA A C 1
ATOM 1809 O O . ALA A 1 246 ? 11.289 20.547 13.195 1 98.19 246 ALA A O 1
ATOM 1810 N N . HIS A 1 247 ? 9.602 20.812 11.727 1 97.94 247 HIS A N 1
ATOM 1811 C CA . HIS A 1 247 ? 8.992 21.875 12.516 1 97.94 247 HIS A CA 1
ATOM 1812 C C . HIS A 1 247 ? 8.594 21.375 13.898 1 97.94 247 HIS A C 1
ATOM 1814 O O . HIS A 1 247 ? 8.977 21.969 14.914 1 97.94 247 HIS A O 1
ATOM 1820 N N . PHE A 1 248 ? 7.914 20.328 13.93 1 97.81 248 PHE A N 1
ATOM 1821 C CA . PHE A 1 248 ? 7.355 19.875 15.203 1 97.81 248 PHE A CA 1
ATOM 1822 C C . PHE A 1 248 ? 8.438 19.25 16.078 1 97.81 248 PHE A C 1
ATOM 1824 O O . PHE A 1 248 ? 8.375 19.344 17.312 1 97.81 248 PHE A O 1
ATOM 1831 N N . LEU A 1 249 ? 9.414 18.672 15.492 1 98.19 249 LEU A N 1
ATOM 1832 C CA . LEU A 1 249 ? 10.562 18.172 16.25 1 98.19 249 LEU A CA 1
ATOM 1833 C C . LEU A 1 249 ? 11.258 19.312 16.984 1 98.19 249 LEU A C 1
ATOM 1835 O O . LEU A 1 249 ? 11.68 19.156 18.125 1 98.19 249 LEU A O 1
ATOM 1839 N N . SER A 1 250 ? 11.359 20.422 16.328 1 97.44 250 SER A N 1
ATOM 1840 C CA . SER A 1 250 ? 12.078 21.562 16.891 1 97.44 250 SER A CA 1
ATOM 1841 C C . SER A 1 250 ? 11.359 22.109 18.125 1 97.44 250 SER A C 1
ATOM 1843 O O . SER A 1 250 ? 11.945 22.875 18.906 1 97.44 250 SER A O 1
ATOM 1845 N N . LYS A 1 251 ? 10.125 21.703 18.297 1 95.38 251 LYS A N 1
ATOM 1846 C CA . LYS A 1 251 ? 9.328 22.219 19.391 1 95.38 251 LYS A CA 1
ATOM 1847 C C . LYS A 1 251 ? 9.312 21.266 20.578 1 95.38 251 LYS A C 1
ATOM 1849 O O . LYS A 1 251 ? 8.789 21.578 21.641 1 95.38 251 LYS A O 1
ATOM 1854 N N . LEU A 1 252 ? 9.922 20.141 20.375 1 94.31 252 LEU A N 1
ATOM 1855 C CA . LEU A 1 252 ? 9.906 19.156 21.453 1 94.31 252 LEU A CA 1
ATOM 1856 C C . LEU A 1 252 ? 10.844 19.562 22.578 1 94.31 252 LEU A C 1
ATOM 1858 O O . LEU A 1 252 ? 11.922 20.109 22.344 1 94.31 252 LEU A O 1
ATOM 1862 N N . ALA A 1 253 ? 10.398 19.297 23.828 1 95.38 253 ALA A N 1
ATOM 1863 C CA . ALA A 1 253 ? 11.266 19.5 24.984 1 95.38 253 ALA A CA 1
ATOM 1864 C C . ALA A 1 253 ? 12.25 18.344 25.141 1 95.38 253 ALA A C 1
ATOM 1866 O O . ALA A 1 253 ? 11.852 17.172 25.156 1 95.38 253 ALA A O 1
ATOM 1867 N N . PRO A 1 254 ? 13.531 18.703 25.234 1 97.25 254 PRO A N 1
ATOM 1868 C CA . PRO A 1 254 ? 14.523 17.641 25.375 1 97.25 254 PRO A CA 1
ATOM 1869 C C . PRO A 1 254 ? 14.242 16.734 26.578 1 97.25 254 PRO A C 1
ATOM 1871 O O . PRO A 1 254 ? 13.812 17.219 27.625 1 97.25 254 PRO A O 1
ATOM 1874 N N . ARG A 1 255 ? 14.438 15.516 26.375 1 97.5 255 ARG A N 1
ATOM 1875 C CA . ARG A 1 255 ? 14.234 14.523 27.438 1 97.5 255 ARG A CA 1
ATOM 1876 C C . ARG A 1 255 ? 14.922 13.211 27.094 1 97.5 255 ARG A C 1
ATOM 1878 O O . ARG A 1 255 ? 14.914 12.781 25.938 1 97.5 255 ARG A O 1
ATOM 1885 N N . VAL A 1 256 ? 15.562 12.562 28.109 1 98.38 256 VAL A N 1
ATOM 1886 C CA . VAL A 1 256 ? 16.234 11.281 27.938 1 98.38 256 VAL A CA 1
ATOM 1887 C C . VAL A 1 256 ? 15.664 10.258 28.906 1 98.38 256 VAL A C 1
ATOM 1889 O O . VAL A 1 256 ? 16.047 10.219 30.078 1 98.38 256 VAL A O 1
ATOM 1892 N N . ASP A 1 257 ? 14.75 9.492 28.469 1 98.5 257 ASP A N 1
ATOM 1893 C CA . ASP A 1 257 ? 14.133 8.461 29.297 1 98.5 257 ASP A CA 1
ATOM 1894 C C . ASP A 1 257 ? 14.734 7.09 28.984 1 98.5 257 ASP A C 1
ATOM 1896 O O . ASP A 1 257 ? 14.508 6.133 29.734 1 98.5 257 ASP A O 1
ATOM 1900 N N . GLY A 1 258 ? 15.484 6.992 27.859 1 98.69 258 GLY A N 1
ATOM 1901 C CA . GLY A 1 258 ? 16.172 5.762 27.484 1 98.69 258 GLY A CA 1
ATOM 1902 C C . GLY A 1 258 ? 17.594 5.699 27.984 1 98.69 258 GLY A C 1
ATOM 1903 O O . GLY A 1 258 ? 17.969 6.438 28.906 1 98.69 258 GLY A O 1
ATOM 1904 N N . GLU A 1 259 ? 18.359 4.691 27.453 1 98.75 259 GLU A N 1
ATOM 1905 C CA . GLU A 1 259 ? 19.75 4.508 27.875 1 98.75 259 GLU A CA 1
ATOM 1906 C C . GLU A 1 259 ? 20.719 5.066 26.844 1 98.75 259 GLU A C 1
ATOM 1908 O O . GLU A 1 259 ? 20.578 4.789 25.641 1 98.75 259 GLU A O 1
ATOM 1913 N N . VAL A 1 260 ? 21.672 5.891 27.281 1 98.75 260 VAL A N 1
ATOM 1914 C CA . VAL A 1 260 ? 22.688 6.48 26.422 1 98.75 260 VAL A CA 1
ATOM 1915 C C . VAL A 1 260 ? 24.078 6.113 26.922 1 98.75 260 VAL A C 1
ATOM 1917 O O . VAL A 1 260 ? 24.406 6.359 28.094 1 98.75 260 VAL A O 1
ATOM 1920 N N . ARG A 1 261 ? 24.75 5.43 26.094 1 98.56 261 ARG A N 1
ATOM 1921 C CA . ARG A 1 261 ? 26.109 5.031 26.453 1 98.56 261 ARG A CA 1
ATOM 1922 C C . ARG A 1 261 ? 27.109 5.523 25.406 1 98.56 261 ARG A C 1
ATOM 1924 O O . ARG A 1 261 ? 26.875 5.41 24.203 1 98.56 261 ARG A O 1
ATOM 1931 N N . ARG A 1 262 ? 28.203 6.023 25.812 1 98.56 262 ARG A N 1
ATOM 1932 C CA . ARG A 1 262 ? 29.328 6.441 24.984 1 98.56 262 ARG A CA 1
ATOM 1933 C C . ARG A 1 262 ? 28.844 7.254 23.781 1 98.56 262 ARG A C 1
ATOM 1935 O O . ARG A 1 262 ? 29.203 6.965 22.641 1 98.56 262 ARG A O 1
ATOM 1942 N N . SER A 1 263 ? 28.031 8.211 24.016 1 98.69 263 SER A N 1
ATOM 1943 C CA . SER A 1 263 ? 27.406 8.992 22.953 1 98.69 263 SER A CA 1
ATOM 1944 C C . SER A 1 263 ? 27.344 10.469 23.328 1 98.69 263 SER A C 1
ATOM 1946 O O . SER A 1 263 ? 27.453 10.828 24.5 1 98.69 263 SER A O 1
ATOM 1948 N N . SER A 1 264 ? 27.25 11.266 22.359 1 98.44 264 SER A N 1
ATOM 1949 C CA . SER A 1 264 ? 27.141 12.711 22.531 1 98.44 264 SER A CA 1
ATOM 1950 C C . SER A 1 264 ? 25.797 13.227 22.031 1 98.44 264 SER A C 1
ATOM 1952 O O . SER A 1 264 ? 25.344 12.844 20.953 1 98.44 264 SER A O 1
ATOM 1954 N N . LEU A 1 265 ? 25.172 14.055 22.797 1 98.12 265 LEU A N 1
ATOM 1955 C CA . LEU A 1 265 ? 23.891 14.68 22.438 1 98.12 265 LEU A CA 1
ATOM 1956 C C . LEU A 1 265 ? 24.016 16.203 22.422 1 98.12 265 LEU A C 1
ATOM 1958 O O . LEU A 1 265 ? 24.578 16.797 23.344 1 98.12 265 LEU A O 1
ATOM 1962 N N . SER A 1 266 ? 23.594 16.781 21.375 1 97.12 266 SER A N 1
ATOM 1963 C CA . SER A 1 266 ? 23.547 18.234 21.281 1 97.12 266 SER A CA 1
ATOM 1964 C C . SER A 1 266 ? 22.234 18.719 20.703 1 97.12 266 SER A C 1
ATOM 1966 O O . SER A 1 266 ? 21.656 18.062 19.828 1 97.12 266 SER A O 1
ATOM 1968 N N . GLY A 1 267 ? 21.719 19.906 21.156 1 94.94 267 GLY A N 1
ATOM 1969 C CA . GLY A 1 267 ? 20.438 20.438 20.703 1 94.94 267 GLY A CA 1
ATOM 1970 C C . GLY A 1 267 ? 19.25 19.688 21.297 1 94.94 267 GLY A C 1
ATOM 1971 O O . GLY A 1 267 ? 19.406 18.953 22.266 1 94.94 267 GLY A O 1
ATOM 1972 N N . PRO A 1 268 ? 18.062 19.953 20.781 1 96.5 268 PRO A N 1
ATOM 1973 C CA . PRO A 1 268 ? 16.875 19.266 21.297 1 96.5 268 PRO A CA 1
ATOM 1974 C C . PRO A 1 268 ? 16.828 17.797 20.891 1 96.5 268 PRO A C 1
ATOM 1976 O O . PRO A 1 268 ? 16.641 17.484 19.703 1 96.5 268 PRO A O 1
ATOM 1979 N N . VAL A 1 269 ? 16.984 16.984 21.891 1 98.5 269 VAL A N 1
ATOM 1980 C CA . VAL A 1 269 ? 16.969 15.547 21.672 1 98.5 269 VAL A CA 1
ATOM 1981 C C . VAL A 1 269 ? 16 14.883 22.641 1 98.5 269 VAL A C 1
ATOM 1983 O O . VAL A 1 269 ? 16.016 15.18 23.844 1 98.5 269 VAL A O 1
ATOM 1986 N N . VAL A 1 270 ? 15.148 14.109 22.094 1 98.81 270 VAL A N 1
ATOM 1987 C CA . VAL A 1 270 ? 14.25 13.305 22.906 1 98.81 270 VAL A CA 1
ATOM 1988 C C . VAL A 1 270 ? 14.555 11.828 22.719 1 98.81 270 VAL A C 1
ATOM 1990 O O . VAL A 1 270 ? 14.602 11.336 21.594 1 98.81 270 VAL A O 1
ATOM 1993 N N . ILE A 1 271 ? 14.797 11.133 23.766 1 98.88 271 ILE A N 1
ATOM 1994 C CA . ILE A 1 271 ? 14.992 9.688 23.766 1 98.88 271 ILE A CA 1
ATOM 1995 C C . ILE A 1 271 ? 13.953 9.031 24.672 1 98.88 271 ILE A C 1
ATOM 1997 O O . ILE A 1 271 ? 13.984 9.211 25.891 1 98.88 271 ILE A O 1
ATOM 2001 N N . GLU A 1 272 ? 13.07 8.305 24.125 1 98.62 272 GLU A N 1
ATOM 2002 C CA . GLU A 1 272 ? 11.938 7.758 24.859 1 98.62 272 GLU A CA 1
ATOM 2003 C C . GLU A 1 272 ? 12.336 6.496 25.625 1 98.62 272 GLU A C 1
ATOM 2005 O O . GLU A 1 272 ? 13.438 5.973 25.438 1 98.62 272 GLU A O 1
ATOM 2010 N N . ALA A 1 273 ? 11.383 6.031 26.438 1 98.56 273 ALA A N 1
ATOM 2011 C CA . ALA A 1 273 ? 11.633 4.898 27.328 1 98.56 273 ALA A CA 1
ATOM 2012 C C . ALA A 1 273 ? 11.953 3.639 26.531 1 98.56 273 ALA A C 1
ATOM 2014 O O . ALA A 1 273 ? 11.344 3.375 25.484 1 98.56 273 ALA A O 1
ATOM 2015 N N . GLY A 1 274 ? 12.977 2.926 26.969 1 98.69 274 GLY A N 1
ATOM 2016 C CA . GLY A 1 274 ? 13.336 1.65 26.375 1 98.69 274 GLY A CA 1
ATOM 2017 C C . GLY A 1 274 ? 14.312 1.786 25.219 1 98.69 274 GLY A C 1
ATOM 2018 O O . GLY A 1 274 ? 14.922 0.803 24.797 1 98.69 274 GLY A O 1
ATOM 2019 N N . ALA A 1 275 ? 14.445 2.951 24.719 1 98.81 275 ALA A N 1
ATOM 2020 C CA . ALA A 1 275 ? 15.391 3.178 23.625 1 98.81 275 ALA A CA 1
ATOM 2021 C C . ALA A 1 275 ? 16.828 3.109 24.125 1 98.81 275 ALA A C 1
ATOM 2023 O O . ALA A 1 275 ? 17.094 3.373 25.297 1 98.81 275 ALA A O 1
ATOM 2024 N N . THR A 1 276 ? 17.719 2.709 23.234 1 98.88 276 THR A N 1
ATOM 2025 C CA . THR A 1 276 ? 19.141 2.658 23.547 1 98.88 276 THR A CA 1
ATOM 2026 C C . THR A 1 276 ? 19.953 3.393 22.484 1 98.88 276 THR A C 1
ATOM 2028 O O . THR A 1 276 ? 19.672 3.283 21.297 1 98.88 276 THR A O 1
ATOM 2031 N N . VAL A 1 277 ? 20.906 4.223 22.922 1 98.88 277 VAL A N 1
ATOM 2032 C CA . VAL A 1 277 ? 21.844 4.945 22.062 1 98.88 277 VAL A CA 1
ATOM 2033 C C . VAL A 1 277 ? 23.266 4.664 22.516 1 98.88 277 VAL A C 1
ATOM 2035 O O . VAL A 1 277 ? 23.625 4.926 23.656 1 98.88 277 VAL A O 1
ATOM 2038 N N . GLU A 1 278 ? 23.984 4.039 21.578 1 98.88 278 GLU A N 1
ATOM 2039 C CA . GLU A 1 278 ? 25.344 3.66 21.922 1 98.88 278 GLU A CA 1
ATOM 2040 C C . GLU A 1 278 ? 26.328 4.086 20.828 1 98.88 278 GLU A C 1
ATOM 2042 O O . GLU A 1 278 ? 26.031 3.961 19.641 1 98.88 278 GLU A O 1
ATOM 2047 N N . ASP A 1 279 ? 27.469 4.574 21.234 1 98.81 279 ASP A N 1
ATOM 2048 C CA . ASP A 1 279 ? 28.578 4.895 20.344 1 98.81 279 ASP A CA 1
ATOM 2049 C C . ASP A 1 279 ? 28.109 5.785 19.188 1 98.81 279 ASP A C 1
ATOM 2051 O O . ASP A 1 279 ? 28.391 5.508 18.016 1 98.81 279 ASP A O 1
ATOM 2055 N N . SER A 1 280 ? 27.297 6.852 19.547 1 98.88 280 SER A N 1
ATOM 2056 C CA . SER A 1 280 ? 26.625 7.617 18.5 1 98.88 280 SER A CA 1
ATOM 2057 C C . SER A 1 280 ? 26.672 9.117 18.797 1 98.88 280 SER A C 1
ATOM 2059 O O . SER A 1 280 ? 26.969 9.523 19.922 1 98.88 280 SER A O 1
ATOM 2061 N N . LEU A 1 281 ? 26.484 9.867 17.781 1 98.88 281 LEU A N 1
ATOM 2062 C CA . LEU A 1 281 ? 26.344 11.32 17.859 1 98.88 281 LEU A CA 1
ATOM 2063 C C . LEU A 1 281 ? 24.953 11.758 17.453 1 98.88 281 LEU A C 1
ATOM 2065 O O . LEU A 1 281 ? 24.516 11.484 16.328 1 98.88 281 LEU A O 1
ATOM 2069 N N . LEU A 1 282 ? 24.219 12.422 18.328 1 98.81 282 LEU A N 1
ATOM 2070 C CA . LEU A 1 282 ? 22.906 12.977 18.016 1 98.81 282 LEU A CA 1
ATOM 2071 C C . LEU A 1 282 ? 22.953 14.5 18.016 1 98.81 282 LEU A C 1
ATOM 2073 O O . LEU A 1 282 ? 23.328 15.109 19.016 1 98.81 282 LEU A O 1
ATOM 2077 N N . VAL A 1 283 ? 22.562 15.047 16.906 1 98.44 283 VAL A N 1
ATOM 2078 C CA . VAL A 1 283 ? 22.469 16.5 16.781 1 98.44 283 VAL A CA 1
ATOM 2079 C C . VAL A 1 283 ? 21.016 16.906 16.547 1 98.44 283 VAL A C 1
ATOM 2081 O O . VAL A 1 283 ? 20.469 16.719 15.453 1 98.44 283 VAL A O 1
ATOM 2084 N N . GLY A 1 284 ? 20.469 17.594 17.422 1 98 284 GLY A N 1
ATOM 2085 C CA . GLY A 1 284 ? 19.047 17.906 17.422 1 98 284 GLY A CA 1
ATOM 2086 C C . GLY A 1 284 ? 18.656 18.906 16.344 1 98 284 GLY A C 1
ATOM 2087 O O . GLY A 1 284 ? 19.516 19.609 15.805 1 98 284 GLY A O 1
ATOM 2088 N N . PRO A 1 285 ? 17.297 18.938 16.125 1 98.5 285 PRO A N 1
ATOM 2089 C CA . PRO A 1 285 ? 16.203 18.203 16.766 1 98.5 285 PRO A CA 1
ATOM 2090 C C . PRO A 1 285 ? 16.141 16.734 16.344 1 98.5 285 PRO A C 1
ATOM 2092 O O . PRO A 1 285 ? 16.25 16.438 15.148 1 98.5 285 PRO A O 1
ATOM 2095 N N . VAL A 1 286 ? 16.047 15.82 17.312 1 98.81 286 VAL A N 1
ATOM 2096 C CA . VAL A 1 286 ? 16.016 14.383 17.078 1 98.81 286 VAL A CA 1
ATOM 2097 C C . VAL A 1 286 ? 15.062 13.719 18.062 1 98.81 286 VAL A C 1
ATOM 2099 O O . VAL A 1 286 ? 15.039 14.078 19.25 1 98.81 286 VAL A O 1
ATOM 2102 N N . LEU A 1 287 ? 14.273 12.859 17.562 1 98.94 287 LEU A N 1
ATOM 2103 C CA . LEU A 1 287 ? 13.438 11.992 18.391 1 98.94 287 LEU A CA 1
ATOM 2104 C C . LEU A 1 287 ? 13.805 10.531 18.188 1 98.94 287 LEU A C 1
ATOM 2106 O O . LEU A 1 287 ? 13.836 10.047 17.047 1 98.94 287 LEU A O 1
ATOM 2110 N N . ILE A 1 288 ? 14.164 9.828 19.266 1 98.94 288 ILE A N 1
ATOM 2111 C CA . ILE A 1 288 ? 14.344 8.383 19.266 1 98.94 288 ILE A CA 1
ATOM 2112 C C . ILE A 1 288 ? 13.18 7.719 20 1 98.94 288 ILE A C 1
ATOM 2114 O O . ILE A 1 288 ? 13.062 7.836 21.219 1 98.94 288 ILE A O 1
ATOM 2118 N N . GLY A 1 289 ? 12.375 7.004 19.297 1 98.75 289 GLY A N 1
ATOM 2119 C CA . GLY A 1 289 ? 11.141 6.445 19.828 1 98.75 289 GLY A CA 1
ATOM 2120 C C . GLY A 1 289 ? 11.367 5.305 20.797 1 98.75 289 GLY A C 1
ATOM 2121 O O . GLY A 1 289 ? 12.484 4.781 20.891 1 98.75 289 GLY A O 1
ATOM 2122 N N . ALA A 1 290 ? 10.305 4.918 21.438 1 98.69 290 ALA A N 1
ATOM 2123 C CA . ALA A 1 290 ? 10.359 3.912 22.5 1 98.69 290 ALA A CA 1
ATOM 2124 C C . ALA A 1 290 ? 10.898 2.586 21.969 1 98.69 290 ALA A C 1
ATOM 2126 O O . ALA A 1 290 ? 10.461 2.102 20.922 1 98.69 290 ALA A O 1
ATOM 2127 N N . GLY A 1 291 ? 11.906 2.064 22.656 1 98.81 291 GLY A N 1
ATOM 2128 C CA . GLY A 1 291 ? 12.43 0.744 22.344 1 98.81 291 GLY A CA 1
ATOM 2129 C C . GLY A 1 291 ? 13.352 0.736 21.125 1 98.81 291 GLY A C 1
ATOM 2130 O O . GLY A 1 291 ? 13.859 -0.316 20.734 1 98.81 291 GLY A O 1
ATOM 2131 N N . ALA A 1 292 ? 13.547 1.842 20.5 1 98.88 292 ALA A N 1
ATOM 2132 C CA . ALA A 1 292 ? 14.438 1.912 19.344 1 98.88 292 ALA A CA 1
ATOM 2133 C C . ALA A 1 292 ? 15.891 1.746 19.766 1 98.88 292 ALA A C 1
ATOM 2135 O O . ALA A 1 292 ? 16.234 1.951 20.922 1 98.88 292 ALA A O 1
ATOM 2136 N N . SER A 1 293 ? 16.703 1.32 18.812 1 98.94 293 SER A N 1
ATOM 2137 C CA . SER A 1 293 ? 18.125 1.15 19.047 1 98.94 293 SER A CA 1
ATOM 2138 C C . SER A 1 293 ? 18.953 1.917 18.016 1 98.94 293 SER A C 1
ATOM 2140 O O . SER A 1 293 ? 18.75 1.771 16.812 1 98.94 293 SER A O 1
ATOM 2142 N N . VAL A 1 294 ? 19.875 2.754 18.516 1 98.88 294 VAL A N 1
ATOM 2143 C CA . VAL A 1 294 ? 20.812 3.512 17.688 1 98.88 294 VAL A CA 1
ATOM 2144 C C . VAL A 1 294 ? 22.25 3.178 18.078 1 98.88 294 VAL A C 1
ATOM 2146 O O . VAL A 1 294 ? 22.656 3.412 19.219 1 98.88 294 VAL A O 1
ATOM 2149 N N . ARG A 1 295 ? 22.969 2.582 17.141 1 98.88 295 ARG A N 1
ATOM 2150 C CA . ARG A 1 295 ? 24.328 2.176 17.438 1 98.88 295 ARG A CA 1
ATOM 2151 C C . ARG A 1 295 ? 25.297 2.664 16.359 1 98.88 295 ARG A C 1
ATOM 2153 O O . ARG A 1 295 ? 25.062 2.467 15.172 1 98.88 295 ARG A O 1
ATOM 2160 N N . GLY A 1 296 ? 26.375 3.195 16.797 1 98.75 296 GLY A N 1
ATOM 2161 C CA . GLY A 1 296 ? 27.438 3.578 15.898 1 98.75 296 GLY A CA 1
ATOM 2162 C C . GLY A 1 296 ? 26.984 4.508 14.789 1 98.75 296 GLY A C 1
ATOM 2163 O O . GLY A 1 296 ? 27.328 4.312 13.625 1 98.75 296 GLY A O 1
ATOM 2164 N N . SER A 1 297 ? 26.188 5.504 15.102 1 98.81 297 SER A N 1
ATOM 2165 C CA . SER A 1 297 ? 25.531 6.293 14.062 1 98.81 297 SER A CA 1
ATOM 2166 C C . SER A 1 297 ? 25.625 7.785 14.352 1 98.81 297 SER A C 1
ATOM 2168 O O . SER A 1 297 ? 25.891 8.188 15.492 1 98.81 297 SER A O 1
ATOM 2170 N N . THR A 1 298 ? 25.547 8.578 13.336 1 98.75 298 THR A N 1
ATOM 2171 C CA . THR A 1 298 ? 25.344 10.023 13.43 1 98.75 298 THR A CA 1
ATOM 2172 C C . THR A 1 298 ? 23.938 10.406 13 1 98.75 298 THR A C 1
ATOM 2174 O O . THR A 1 298 ? 23.562 10.234 11.836 1 98.75 298 THR A O 1
ATOM 2177 N N . VAL A 1 299 ? 23.203 11.039 13.922 1 98.81 299 VAL A N 1
ATOM 2178 C CA . VAL A 1 299 ? 21.781 11.234 13.695 1 98.81 299 VAL A CA 1
ATOM 2179 C C . VAL A 1 299 ? 21.422 12.711 13.875 1 98.81 299 VAL A C 1
ATOM 2181 O O . VAL A 1 299 ? 21.641 13.281 14.945 1 98.81 299 VAL A O 1
ATOM 2184 N N . GLY A 1 300 ? 20.844 13.289 12.773 1 98.38 300 GLY A N 1
ATOM 2185 C CA . GLY A 1 300 ? 20.375 14.664 12.859 1 98.38 300 GLY A CA 1
ATOM 2186 C C . GLY A 1 300 ? 21.141 15.617 11.961 1 98.38 300 GLY A C 1
ATOM 2187 O O . GLY A 1 300 ? 22.188 15.266 11.422 1 98.38 300 GLY A O 1
ATOM 2188 N N . PRO A 1 301 ? 20.562 16.797 11.797 1 98.38 301 PRO A N 1
ATOM 2189 C CA . PRO A 1 301 ? 19.344 17.297 12.438 1 98.38 301 PRO A CA 1
ATOM 2190 C C . PRO A 1 301 ? 18.062 16.812 11.758 1 98.38 301 PRO A C 1
ATOM 2192 O O . PRO A 1 301 ? 18.125 16.219 10.672 1 98.38 301 PRO A O 1
ATOM 2195 N N . ASN A 1 302 ? 16.844 16.984 12.359 1 98.75 302 ASN A N 1
ATOM 2196 C CA . ASN A 1 302 ? 15.516 16.75 11.82 1 98.75 302 ASN A CA 1
ATOM 2197 C C . ASN A 1 302 ? 15.297 15.273 11.508 1 98.75 302 ASN A C 1
ATOM 2199 O O . ASN A 1 302 ? 14.867 14.93 10.398 1 98.75 302 ASN A O 1
ATOM 2203 N N . VAL A 1 303 ? 15.586 14.453 12.531 1 98.88 303 VAL A N 1
ATOM 2204 C CA . VAL A 1 303 ? 15.398 13.023 12.344 1 98.88 303 VAL A CA 1
ATOM 2205 C C . VAL A 1 303 ? 14.438 12.484 13.398 1 98.88 303 VAL A C 1
ATOM 2207 O O . VAL A 1 303 ? 14.555 12.82 14.578 1 98.88 303 VAL A O 1
ATOM 2210 N N . SER A 1 304 ? 13.477 11.805 12.992 1 98.88 304 SER A N 1
ATOM 2211 C CA . SER A 1 304 ? 12.609 11.039 13.875 1 98.88 304 SER A CA 1
ATOM 2212 C C . SER A 1 304 ? 12.766 9.539 13.641 1 98.88 304 SER A C 1
ATOM 2214 O O . SER A 1 304 ? 12.609 9.062 12.516 1 98.88 304 SER A O 1
ATOM 2216 N N . VAL A 1 305 ? 13.102 8.812 14.703 1 98.88 305 VAL A N 1
ATOM 2217 C CA . VAL A 1 305 ? 13.211 7.359 14.68 1 98.88 305 VAL A CA 1
ATOM 2218 C C . VAL A 1 305 ? 12.031 6.742 15.438 1 98.88 305 VAL A C 1
ATOM 2220 O O . VAL A 1 305 ? 11.875 6.969 16.641 1 98.88 305 VAL A O 1
ATOM 2223 N N . GLY A 1 306 ? 11.258 5.996 14.711 1 98.69 306 GLY A N 1
ATOM 2224 C CA . GLY A 1 306 ? 10.047 5.445 15.305 1 98.69 306 GLY A CA 1
ATOM 2225 C C . GLY A 1 306 ? 10.32 4.363 16.328 1 98.69 306 GLY A C 1
ATOM 2226 O O . GLY A 1 306 ? 11.469 3.93 16.5 1 98.69 306 GLY A O 1
ATOM 2227 N N . PRO A 1 307 ? 9.266 3.963 17.047 1 98.75 307 PRO A N 1
ATOM 2228 C CA . PRO A 1 307 ? 9.438 2.932 18.078 1 98.75 307 PRO A CA 1
ATOM 2229 C C . PRO A 1 307 ? 9.961 1.617 17.5 1 98.75 307 PRO A C 1
ATOM 2231 O O . PRO A 1 307 ? 9.594 1.228 16.391 1 98.75 307 PRO A O 1
ATOM 2234 N N . GLN A 1 308 ? 10.867 0.948 18.203 1 98.81 308 GLN A N 1
ATOM 2235 C CA . GLN A 1 308 ? 11.391 -0.384 17.922 1 98.81 308 GLN A CA 1
ATOM 2236 C C . GLN A 1 308 ? 12.242 -0.383 16.656 1 98.81 308 GLN A C 1
ATOM 2238 O O . GLN A 1 308 ? 12.609 -1.445 16.141 1 98.81 308 GLN A O 1
ATOM 2243 N N . ALA A 1 309 ? 12.477 0.78 16.078 1 98.88 309 ALA A N 1
ATOM 2244 C CA . ALA A 1 309 ? 13.352 0.847 14.914 1 98.88 309 ALA A CA 1
ATOM 2245 C C . ALA A 1 309 ? 14.805 0.578 15.297 1 98.88 309 ALA A C 1
ATOM 2247 O O . ALA A 1 309 ? 15.188 0.736 16.453 1 98.88 309 ALA A O 1
ATOM 2248 N N . ARG A 1 310 ? 15.586 0.152 14.328 1 98.88 310 ARG A N 1
ATOM 2249 C CA . ARG A 1 310 ? 17 -0.156 14.547 1 98.88 310 ARG A CA 1
ATOM 2250 C C . ARG A 1 310 ? 17.891 0.598 13.562 1 98.88 310 ARG A C 1
ATOM 2252 O O . ARG A 1 310 ? 17.734 0.45 12.344 1 98.88 310 ARG A O 1
ATOM 2259 N N . LEU A 1 311 ? 18.75 1.401 14.07 1 98.75 311 LEU A N 1
ATOM 2260 C CA . LEU A 1 311 ? 19.734 2.156 13.297 1 98.75 311 LEU A CA 1
ATOM 2261 C C . LEU A 1 311 ? 21.156 1.748 13.672 1 98.75 311 LEU A C 1
ATOM 2263 O O . LEU A 1 311 ? 21.547 1.865 14.836 1 98.75 311 LEU A O 1
ATOM 2267 N N . GLU A 1 312 ? 21.906 1.23 12.703 1 98.75 312 GLU A N 1
ATOM 2268 C CA . GLU A 1 312 ? 23.266 0.784 12.969 1 98.75 312 GLU A CA 1
ATOM 2269 C C . GLU A 1 312 ? 24.219 1.26 11.883 1 98.75 312 GLU A C 1
ATOM 2271 O O . GLU A 1 312 ? 24.047 0.932 10.703 1 98.75 312 GLU A O 1
ATOM 2276 N N . GLY A 1 313 ? 25.234 1.94 12.297 1 98.25 313 GLY A N 1
ATOM 2277 C CA . GLY A 1 313 ? 26.281 2.354 11.375 1 98.25 313 GLY A CA 1
ATOM 2278 C C . GLY A 1 313 ? 25.781 3.262 10.266 1 98.25 313 GLY A C 1
ATOM 2279 O O . GLY A 1 313 ? 26.125 3.076 9.102 1 98.25 313 GLY A O 1
ATOM 2280 N N . ALA A 1 314 ? 25.016 4.262 10.609 1 98.06 314 ALA A N 1
ATOM 2281 C CA . ALA A 1 314 ? 24.391 5.086 9.57 1 98.06 314 ALA A CA 1
ATOM 2282 C C . ALA A 1 314 ? 24.516 6.57 9.906 1 98.06 314 ALA A C 1
ATOM 2284 O O . ALA A 1 314 ? 24.594 6.941 11.078 1 98.06 314 ALA A O 1
ATOM 2285 N N . THR A 1 315 ? 24.531 7.387 8.922 1 98.12 315 THR A N 1
ATOM 2286 C CA . THR A 1 315 ? 24.453 8.836 9.031 1 98.12 315 THR A CA 1
ATOM 2287 C C . THR A 1 315 ? 23.156 9.359 8.406 1 98.12 315 THR A C 1
ATOM 2289 O O . THR A 1 315 ? 22.891 9.102 7.23 1 98.12 315 THR A O 1
ATOM 2292 N N . LEU A 1 316 ? 22.375 10.086 9.195 1 98 316 LEU A N 1
ATOM 2293 C CA . LEU A 1 316 ? 21.047 10.5 8.742 1 98 316 LEU A CA 1
ATOM 2294 C C . LEU A 1 316 ? 20.828 11.992 9.008 1 98 316 LEU A C 1
ATOM 2296 O O . LEU A 1 316 ? 21.234 12.508 10.047 1 98 316 LEU A O 1
ATOM 2300 N N . SER A 1 317 ? 20.141 12.641 8.133 1 98.31 317 SER A N 1
ATOM 2301 C CA . SER A 1 317 ? 19.562 13.969 8.336 1 98.31 317 SER A CA 1
ATOM 2302 C C . SER A 1 317 ? 18.266 14.133 7.566 1 98.31 317 SER A C 1
ATOM 2304 O O . SER A 1 317 ? 18.031 13.438 6.574 1 98.31 317 SER A O 1
ATOM 2306 N N . ASP A 1 318 ? 17.344 14.969 8.062 1 98 318 ASP A N 1
ATOM 2307 C CA . ASP A 1 318 ? 16.062 15.227 7.406 1 98 318 ASP A CA 1
ATOM 2308 C C . ASP A 1 318 ? 15.375 13.93 7.004 1 98 318 ASP A C 1
ATOM 2310 O O . ASP A 1 318 ? 14.992 13.75 5.844 1 98 318 ASP A O 1
ATOM 2314 N N . THR A 1 319 ? 15.227 13.109 8.031 1 98.38 319 THR A N 1
ATOM 2315 C CA . THR A 1 319 ? 14.789 11.75 7.754 1 98.38 319 THR A CA 1
ATOM 2316 C C . THR A 1 319 ? 13.711 11.312 8.75 1 98.38 319 THR A C 1
ATOM 2318 O O . THR A 1 319 ? 13.797 11.625 9.938 1 98.38 319 THR A O 1
ATOM 2321 N N . LEU A 1 320 ? 12.742 10.703 8.219 1 98.44 320 LEU A N 1
ATOM 2322 C CA . LEU A 1 320 ? 11.703 10.062 9.016 1 98.44 320 LEU A CA 1
ATOM 2323 C C . LEU A 1 320 ? 11.789 8.539 8.891 1 98.44 320 LEU A C 1
ATOM 2325 O O . LEU A 1 320 ? 11.57 7.992 7.809 1 98.44 320 LEU A O 1
ATOM 2329 N N . ILE A 1 321 ? 12.148 7.867 10 1 98.62 321 ILE A N 1
ATOM 2330 C CA . ILE A 1 321 ? 12.164 6.41 10.086 1 98.62 321 ILE A CA 1
ATOM 2331 C C . ILE A 1 321 ? 10.969 5.93 10.898 1 98.62 321 ILE A C 1
ATOM 2333 O O . ILE A 1 321 ? 10.844 6.254 12.086 1 98.62 321 ILE A O 1
ATOM 2337 N N . ASP A 1 322 ? 10.156 5.09 10.328 1 98.38 322 ASP A N 1
ATOM 2338 C CA . ASP A 1 322 ? 8.93 4.688 11 1 98.38 322 ASP A CA 1
ATOM 2339 C C . ASP A 1 322 ? 9.148 3.449 11.867 1 98.38 322 ASP A C 1
ATOM 2341 O O . ASP A 1 322 ? 10.281 2.969 11.992 1 98.38 322 ASP A O 1
ATOM 2345 N N . GLU A 1 323 ? 8.133 3.031 12.492 1 98.31 323 GLU A N 1
ATOM 2346 C CA . GLU A 1 323 ? 8.125 1.975 13.492 1 98.31 323 GLU A CA 1
ATOM 2347 C C . GLU A 1 323 ? 8.789 0.706 12.969 1 98.31 323 GLU A C 1
ATOM 2349 O O . GLU A 1 323 ? 8.5 0.261 11.859 1 98.31 323 GLU A O 1
ATOM 2354 N N . ALA A 1 324 ? 9.703 0.137 13.703 1 98.69 324 ALA A N 1
ATOM 2355 C CA . ALA A 1 324 ? 10.289 -1.189 13.531 1 98.69 324 ALA A CA 1
ATOM 2356 C C . ALA A 1 324 ? 11.055 -1.285 12.219 1 98.69 324 ALA A C 1
ATOM 2358 O O . ALA A 1 324 ? 11.273 -2.383 11.695 1 98.69 324 ALA A O 1
ATOM 2359 N N . ALA A 1 325 ? 11.352 -0.179 11.602 1 98.69 325 ALA A N 1
A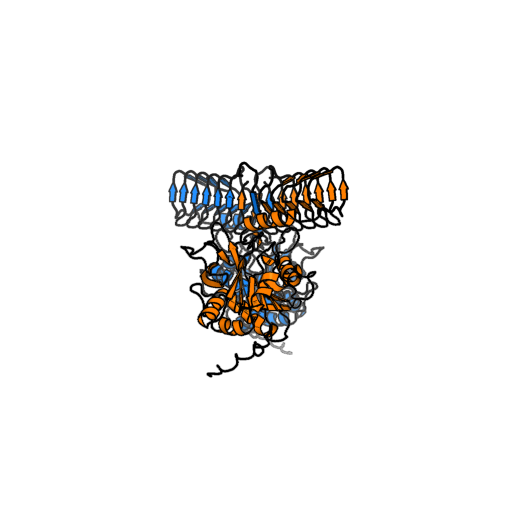TOM 2360 C CA . ALA A 1 325 ? 12.211 -0.191 10.422 1 98.69 325 ALA A CA 1
ATOM 2361 C C . ALA A 1 325 ? 13.664 -0.453 10.805 1 98.69 325 ALA A C 1
ATOM 2363 O O . ALA A 1 325 ? 14.055 -0.25 11.961 1 98.69 325 ALA A O 1
ATOM 2364 N N . THR A 1 326 ? 14.469 -0.92 9.844 1 98.75 326 THR A N 1
ATOM 2365 C CA . THR A 1 326 ? 15.875 -1.212 10.078 1 98.75 326 THR A CA 1
ATOM 2366 C C . THR A 1 326 ? 16.75 -0.495 9.047 1 98.75 326 THR A C 1
ATOM 2368 O O . THR A 1 326 ? 16.516 -0.598 7.844 1 98.75 326 THR A O 1
ATOM 2371 N N . VAL A 1 327 ? 17.703 0.253 9.484 1 98.69 327 VAL A N 1
ATOM 2372 C CA . VAL A 1 327 ? 18.734 0.867 8.656 1 98.69 327 VAL A CA 1
ATOM 2373 C C . VAL A 1 327 ? 20.109 0.41 9.125 1 98.69 327 VAL A C 1
ATOM 2375 O O . VAL A 1 327 ? 20.531 0.722 10.242 1 98.69 327 VAL A O 1
ATOM 2378 N N . ARG A 1 328 ? 20.781 -0.31 8.258 1 98.12 328 ARG A N 1
ATOM 2379 C CA . ARG A 1 328 ? 22.062 -0.872 8.656 1 98.12 328 ARG A CA 1
ATOM 2380 C C . ARG A 1 328 ? 23.125 -0.591 7.598 1 98.12 328 ARG A C 1
ATOM 2382 O O . ARG A 1 328 ? 23.094 -1.161 6.504 1 98.12 328 ARG A O 1
ATOM 2389 N N . SER A 1 329 ? 24.047 0.265 7.82 1 96.12 329 SER A N 1
ATOM 2390 C CA . SER A 1 329 ? 25.297 0.542 7.121 1 96.12 329 SER A CA 1
ATOM 2391 C C . SER A 1 329 ? 25.047 0.832 5.645 1 96.12 329 SER A C 1
ATOM 2393 O O . SER A 1 329 ? 25.703 0.247 4.777 1 96.12 329 SER A O 1
ATOM 2395 N N . PRO A 1 330 ? 24.125 1.69 5.359 1 92.81 330 PRO A N 1
ATOM 2396 C CA . PRO A 1 330 ? 24.078 2.133 3.963 1 92.81 330 PRO A CA 1
ATOM 2397 C C . PRO A 1 330 ? 25.406 2.699 3.484 1 92.81 330 PRO A C 1
ATOM 2399 O O . PRO A 1 330 ? 26.219 3.164 4.297 1 92.81 330 PRO A O 1
ATOM 2402 N N . THR A 1 331 ? 25.672 2.695 2.23 1 90.25 331 THR A N 1
ATOM 2403 C CA . THR A 1 331 ? 26.969 3.027 1.67 1 90.25 331 THR A CA 1
ATOM 2404 C C . THR A 1 331 ? 27.25 4.523 1.793 1 90.25 331 THR A C 1
ATOM 2406 O O . THR A 1 331 ? 28.406 4.949 1.788 1 90.25 331 THR A O 1
ATOM 2409 N N . ARG A 1 332 ? 26.203 5.379 1.834 1 93.25 332 ARG A N 1
ATOM 2410 C CA . ARG A 1 332 ? 26.297 6.832 1.945 1 93.25 332 ARG A CA 1
ATOM 2411 C C . ARG A 1 332 ? 25.266 7.359 2.951 1 93.25 332 ARG A C 1
ATOM 2413 O O . ARG A 1 332 ? 24.359 6.641 3.348 1 93.25 332 ARG A O 1
ATOM 2420 N N . PRO A 1 333 ? 25.391 8.617 3.336 1 96.38 333 PRO A N 1
ATOM 2421 C CA . PRO A 1 333 ? 24.406 9.211 4.254 1 96.38 333 PRO A CA 1
ATOM 2422 C C . PRO A 1 333 ? 23 9.273 3.662 1 96.38 333 PRO A C 1
ATOM 2424 O O . PRO A 1 333 ? 22.844 9.484 2.455 1 96.38 333 PRO A O 1
ATOM 2427 N N . LEU A 1 334 ? 22.047 9.047 4.477 1 97.19 334 LEU A N 1
ATOM 2428 C CA . LEU A 1 334 ? 20.656 9.227 4.098 1 97.19 334 LEU A CA 1
ATOM 2429 C C . LEU A 1 334 ? 20.188 10.656 4.367 1 97.19 334 LEU A C 1
ATOM 2431 O O . LEU A 1 334 ? 20.344 11.156 5.484 1 97.19 334 LEU A O 1
ATOM 2435 N N . VAL A 1 335 ? 19.641 11.297 3.352 1 97 335 VAL A N 1
ATOM 2436 C CA . VAL A 1 335 ? 19.141 12.664 3.463 1 97 335 VAL A CA 1
ATOM 2437 C C . VAL A 1 335 ? 17.75 12.75 2.834 1 97 335 VAL A C 1
ATOM 2439 O O . VAL A 1 335 ? 17.484 12.125 1.81 1 97 335 VAL A O 1
ATOM 2442 N N . ARG A 1 336 ? 16.844 13.484 3.467 1 96.5 336 ARG A N 1
ATOM 2443 C CA . ARG A 1 336 ? 15.508 13.68 2.939 1 96.5 336 ARG A CA 1
ATOM 2444 C C . ARG A 1 336 ? 14.836 12.344 2.625 1 96.5 336 ARG A C 1
ATOM 2446 O O . ARG A 1 336 ? 14.383 12.117 1.502 1 96.5 336 ARG A O 1
ATOM 2453 N N . THR A 1 337 ? 14.852 11.539 3.615 1 97.44 337 THR A N 1
ATOM 2454 C CA . THR A 1 337 ? 14.438 10.148 3.475 1 97.44 337 THR A CA 1
ATOM 2455 C C . THR A 1 337 ? 13.211 9.859 4.332 1 97.44 337 THR A C 1
ATOM 2457 O O . THR A 1 337 ? 13.102 10.359 5.457 1 97.44 337 THR A O 1
ATOM 2460 N N . VAL A 1 338 ? 12.289 9.141 3.775 1 98.31 338 VAL A N 1
ATOM 2461 C CA . VAL A 1 338 ? 11.133 8.617 4.484 1 98.31 338 VAL A CA 1
ATOM 2462 C C . VAL A 1 338 ? 11.094 7.094 4.359 1 98.31 338 VAL A C 1
ATOM 2464 O O . VAL A 1 338 ? 11.016 6.559 3.252 1 98.31 338 VAL A O 1
ATOM 2467 N N . VAL A 1 339 ? 11.164 6.41 5.5 1 98.25 339 VAL A N 1
ATOM 2468 C CA . VAL A 1 339 ? 11.203 4.953 5.535 1 98.25 339 VAL A CA 1
ATOM 2469 C C . VAL A 1 339 ? 9.961 4.422 6.25 1 98.25 339 VAL A C 1
ATOM 2471 O O . VAL A 1 339 ? 9.766 4.684 7.441 1 98.25 339 VAL A O 1
ATOM 2474 N N . GLY A 1 340 ? 9.156 3.68 5.539 1 97.81 340 GLY A N 1
ATOM 2475 C CA . GLY A 1 340 ? 7.926 3.152 6.109 1 97.81 340 GLY A CA 1
ATOM 2476 C C . GLY A 1 340 ? 8.164 2.115 7.191 1 97.81 340 GLY A C 1
ATOM 2477 O O . GLY A 1 340 ? 9.312 1.759 7.469 1 97.81 340 GLY A O 1
ATOM 2478 N N . ARG A 1 341 ? 7.062 1.639 7.781 1 97.81 341 ARG A N 1
ATOM 2479 C CA . ARG A 1 341 ? 7.129 0.67 8.867 1 97.81 341 ARG A CA 1
ATOM 2480 C C . ARG A 1 341 ? 7.758 -0.639 8.406 1 97.81 341 ARG A C 1
ATOM 2482 O O . ARG A 1 341 ? 7.492 -1.097 7.289 1 97.81 341 ARG A O 1
ATOM 2489 N N . ARG A 1 342 ? 8.656 -1.25 9.25 1 98 342 ARG A N 1
ATOM 2490 C CA . ARG A 1 342 ? 9.234 -2.58 9.062 1 98 342 ARG A CA 1
ATOM 2491 C C . ARG A 1 342 ? 10 -2.67 7.75 1 98 342 ARG A C 1
ATOM 2493 O O . ARG A 1 342 ? 10.219 -3.766 7.23 1 98 342 ARG A O 1
ATOM 2500 N N . ALA A 1 343 ? 10.25 -1.548 7.145 1 98.06 343 ALA A N 1
ATOM 2501 C CA . ALA A 1 343 ? 11.117 -1.526 5.969 1 98.06 343 ALA A CA 1
ATOM 2502 C C . ALA A 1 343 ? 12.578 -1.719 6.367 1 98.06 343 ALA A C 1
ATOM 2504 O O . ALA A 1 343 ? 12.945 -1.508 7.523 1 98.06 343 ALA A O 1
ATOM 2505 N N . THR A 1 344 ? 13.43 -2.137 5.414 1 98.06 344 THR A N 1
ATOM 2506 C CA . THR A 1 344 ? 14.844 -2.404 5.676 1 98.06 344 THR A CA 1
ATOM 2507 C C . THR A 1 344 ? 15.727 -1.721 4.633 1 98.06 344 THR A C 1
ATOM 2509 O O . THR A 1 344 ? 15.5 -1.861 3.432 1 98.06 344 THR A O 1
ATOM 2512 N N . ILE A 1 345 ? 16.672 -0.961 5.039 1 97.75 345 ILE A N 1
ATOM 2513 C CA . ILE A 1 345 ? 17.734 -0.401 4.219 1 97.75 345 ILE A CA 1
ATOM 2514 C C . ILE A 1 345 ? 19.078 -0.932 4.691 1 97.75 345 ILE A C 1
ATOM 2516 O O . ILE A 1 345 ? 19.469 -0.715 5.844 1 97.75 345 ILE A O 1
ATOM 2520 N N . THR A 1 346 ? 19.797 -1.628 3.867 1 96.56 346 THR A N 1
ATOM 2521 C CA . THR A 1 346 ? 21.078 -2.205 4.258 1 96.56 346 THR A CA 1
ATOM 2522 C C . THR A 1 346 ? 22.109 -2.01 3.154 1 96.56 346 THR A C 1
ATOM 2524 O O . THR A 1 346 ? 21.812 -1.444 2.102 1 96.56 346 THR A O 1
ATOM 2527 N N . ALA A 1 347 ? 23.359 -2.424 3.445 1 93.69 347 ALA A N 1
ATOM 2528 C CA . ALA A 1 347 ? 24.422 -2.414 2.445 1 93.69 347 ALA A CA 1
ATOM 2529 C C . ALA A 1 347 ? 24.094 -3.363 1.295 1 93.69 347 ALA A C 1
ATOM 2531 O O . ALA A 1 347 ? 23.359 -4.332 1.469 1 93.69 347 ALA A O 1
ATOM 2532 N N . PRO A 1 348 ? 24.625 -3.023 0.179 1 90.56 348 PRO A N 1
ATOM 2533 C CA . PRO A 1 348 ? 24.375 -3.904 -0.967 1 90.56 348 PRO A CA 1
ATOM 2534 C C . PRO A 1 348 ? 25.094 -5.246 -0.844 1 90.56 348 PRO A C 1
ATOM 2536 O O . PRO A 1 348 ? 26.016 -5.387 -0.027 1 90.56 348 PRO A O 1
ATOM 2539 N N . SER A 1 349 ? 24.578 -6.164 -1.674 1 86.06 349 SER A N 1
ATOM 2540 C CA . SER A 1 349 ? 25.297 -7.426 -1.791 1 86.06 349 SER A CA 1
ATOM 2541 C C . SER A 1 349 ? 26.453 -7.312 -2.783 1 86.06 349 SER A C 1
ATOM 2543 O O . SER A 1 349 ? 26.609 -6.289 -3.451 1 86.06 349 SER A O 1
ATOM 2545 N N . ALA A 1 350 ? 27.203 -8.391 -2.863 1 88.12 350 ALA A N 1
ATOM 2546 C CA . ALA A 1 350 ? 28.312 -8.445 -3.809 1 88.12 350 ALA A CA 1
ATOM 2547 C C . ALA A 1 350 ? 27.812 -8.438 -5.25 1 88.12 350 ALA A C 1
ATOM 2549 O O . ALA A 1 350 ? 28.484 -7.938 -6.148 1 88.12 350 ALA A O 1
ATOM 2550 N N . SER A 1 351 ? 26.625 -8.914 -5.402 1 88.25 351 SER A N 1
ATOM 2551 C CA . SER A 1 351 ? 26.078 -9.055 -6.754 1 88.25 351 SER A CA 1
ATOM 2552 C C . SER A 1 351 ? 25.453 -7.754 -7.23 1 88.25 351 SER A C 1
ATOM 2554 O O . SER A 1 351 ? 25.156 -7.598 -8.422 1 88.25 351 SER A O 1
ATOM 2556 N N . GLY A 1 352 ? 25.297 -6.785 -6.316 1 91.38 352 GLY A N 1
ATOM 2557 C CA . GLY A 1 352 ? 24.703 -5.516 -6.715 1 91.38 352 GLY A CA 1
ATOM 2558 C C . GLY A 1 352 ? 23.656 -5.023 -5.746 1 91.38 352 GLY A C 1
ATOM 2559 O O . GLY A 1 352 ? 23.703 -5.336 -4.555 1 91.38 352 GLY A O 1
ATOM 2560 N N . LEU A 1 353 ? 22.828 -4.117 -6.352 1 91.31 353 LEU A N 1
ATOM 2561 C CA . LEU A 1 353 ? 21.734 -3.57 -5.574 1 91.31 353 LEU A CA 1
ATOM 2562 C C . LEU A 1 353 ? 20.516 -4.504 -5.613 1 91.31 353 LEU A C 1
ATOM 2564 O O . LEU A 1 353 ? 20.188 -5.051 -6.668 1 91.31 353 LEU A O 1
ATOM 2568 N N . GLN A 1 354 ? 19.969 -4.77 -4.488 1 93.94 354 GLN A N 1
ATOM 2569 C CA . GLN A 1 354 ? 18.719 -5.508 -4.375 1 93.94 354 GLN A CA 1
ATOM 2570 C C . GLN A 1 354 ? 17.609 -4.633 -3.799 1 93.94 354 GLN A C 1
ATOM 2572 O O . GLN A 1 354 ? 17.719 -4.152 -2.668 1 93.94 354 GLN A O 1
ATOM 2577 N N . ILE A 1 355 ? 16.594 -4.453 -4.586 1 96.06 355 ILE A N 1
ATOM 2578 C CA . ILE A 1 355 ? 15.562 -3.492 -4.219 1 96.06 355 ILE A CA 1
ATOM 2579 C C . ILE A 1 355 ? 14.18 -4.121 -4.41 1 96.06 355 ILE A C 1
ATOM 2581 O O . ILE A 1 355 ? 13.883 -4.668 -5.477 1 96.06 355 ILE A O 1
ATOM 2585 N N . VAL A 1 356 ? 13.398 -4.156 -3.363 1 97.88 356 VAL A N 1
ATOM 2586 C CA . VAL A 1 356 ? 11.992 -4.531 -3.406 1 97.88 356 VAL A CA 1
ATOM 2587 C C . VAL A 1 356 ? 11.133 -3.389 -2.865 1 97.88 356 VAL A C 1
ATOM 2589 O O . VAL A 1 356 ? 11.07 -3.17 -1.652 1 97.88 356 VAL A O 1
ATOM 2592 N N . VAL A 1 357 ? 10.469 -2.641 -3.789 1 97.81 357 VAL A N 1
ATOM 2593 C CA . VAL A 1 357 ? 9.719 -1.456 -3.383 1 97.81 357 VAL A CA 1
ATOM 2594 C C . VAL A 1 357 ? 8.359 -1.444 -4.074 1 97.81 357 VAL A C 1
ATOM 2596 O O . VAL A 1 357 ? 8.203 -1.994 -5.168 1 97.81 357 VAL A O 1
ATOM 2599 N N . GLY A 1 358 ? 7.41 -0.852 -3.426 1 96.56 358 GLY A N 1
ATOM 2600 C CA . GLY A 1 358 ? 6.055 -0.766 -3.939 1 96.56 358 GLY A CA 1
ATOM 2601 C C . GLY A 1 358 ? 5.848 0.394 -4.895 1 96.56 358 GLY A C 1
ATOM 2602 O O . GLY A 1 358 ? 6.812 1.034 -5.32 1 96.56 358 GLY A O 1
ATOM 2603 N N . ASP A 1 359 ? 4.574 0.61 -5.211 1 95.88 359 ASP A N 1
ATOM 2604 C CA . ASP A 1 359 ? 4.168 1.64 -6.164 1 95.88 359 ASP A CA 1
ATOM 2605 C C . ASP A 1 359 ? 4.602 3.025 -5.691 1 95.88 359 ASP A C 1
ATOM 2607 O O . ASP A 1 359 ? 4.598 3.311 -4.492 1 95.88 359 ASP A O 1
ATOM 2611 N N . TYR A 1 360 ? 5.082 3.898 -6.633 1 96.38 360 TYR A N 1
ATOM 2612 C CA . TYR A 1 360 ? 5.352 5.32 -6.449 1 96.38 360 TYR A CA 1
ATOM 2613 C C . TYR A 1 360 ? 6.566 5.531 -5.551 1 96.38 360 TYR A C 1
ATOM 2615 O O . TYR A 1 360 ? 6.84 6.656 -5.121 1 96.38 360 TYR A O 1
ATOM 2623 N N . SER A 1 361 ? 7.289 4.465 -5.191 1 97.56 361 SER A N 1
ATOM 2624 C CA . SER A 1 361 ? 8.492 4.602 -4.383 1 97.56 361 SER A CA 1
ATOM 2625 C C . SER A 1 361 ? 9.562 5.41 -5.109 1 97.56 361 SER A C 1
ATOM 2627 O O . SER A 1 361 ? 9.578 5.457 -6.344 1 97.56 361 SER A O 1
ATOM 2629 N N . VAL A 1 362 ? 10.414 6.105 -4.379 1 97.19 362 VAL A N 1
ATOM 2630 C CA . VAL A 1 362 ? 11.531 6.871 -4.918 1 97.19 362 VAL A CA 1
ATOM 2631 C C . VAL A 1 362 ? 12.836 6.414 -4.262 1 97.19 362 VAL A C 1
ATOM 2633 O O . VAL A 1 362 ? 12.969 6.465 -3.037 1 97.19 362 VAL A O 1
ATOM 2636 N N . VAL A 1 363 ? 13.766 5.938 -5.008 1 96.69 363 VAL A N 1
ATOM 2637 C CA . VAL A 1 363 ? 15.055 5.453 -4.531 1 96.69 363 VAL A CA 1
ATOM 2638 C C . VAL A 1 363 ? 16.172 6.078 -5.359 1 96.69 363 VAL A C 1
ATOM 2640 O O . VAL A 1 363 ? 16.453 5.645 -6.48 1 96.69 363 VAL A O 1
ATOM 2643 N N . ARG A 1 364 ? 16.781 7.051 -4.828 1 94.38 364 ARG A N 1
ATOM 2644 C CA . ARG A 1 364 ? 17.938 7.664 -5.477 1 94.38 364 ARG A CA 1
ATOM 2645 C C . ARG A 1 364 ? 19.234 7.133 -4.895 1 94.38 364 ARG A C 1
ATOM 2647 O O . ARG A 1 364 ? 19.672 7.582 -3.832 1 94.38 364 ARG A O 1
ATOM 2654 N N . VAL A 1 365 ? 19.875 6.156 -5.582 1 91.81 365 VAL A N 1
ATOM 2655 C CA . VAL A 1 365 ? 20.984 5.406 -5.008 1 91.81 365 VAL A CA 1
ATOM 2656 C C . VAL A 1 365 ? 22.016 5.098 -6.09 1 91.81 365 VAL A C 1
ATOM 2658 O O . VAL A 1 365 ? 21.688 5.082 -7.277 1 91.81 365 VAL A O 1
ATOM 2661 N N . MET B 1 1 ? -28.344 -75.75 -7.062 1 30.81 1 MET B N 1
ATOM 2662 C CA . MET B 1 1 ? -27.797 -74.812 -8.039 1 30.81 1 MET B CA 1
ATOM 2663 C C . MET B 1 1 ? -28.266 -73.375 -7.77 1 30.81 1 MET B C 1
ATOM 2665 O O . MET B 1 1 ? -29.469 -73.125 -7.77 1 30.81 1 MET B O 1
ATOM 2669 N N . THR B 1 2 ? -27.547 -72.688 -6.852 1 33.31 2 THR B N 1
ATOM 2670 C CA . THR B 1 2 ? -27.484 -71.5 -6.059 1 33.31 2 THR B CA 1
ATOM 2671 C C . THR B 1 2 ? -27.297 -70.25 -6.961 1 33.31 2 THR B C 1
ATOM 2673 O O . THR B 1 2 ? -26.219 -70.062 -7.531 1 33.31 2 THR B O 1
ATOM 2676 N N . SER B 1 3 ? -28.234 -70 -7.777 1 26.75 3 SER B N 1
ATOM 2677 C CA . SER B 1 3 ? -28.141 -68.875 -8.695 1 26.75 3 SER B CA 1
ATOM 2678 C C . SER B 1 3 ? -27.922 -67.562 -7.949 1 26.75 3 SER B C 1
ATOM 2680 O O . SER B 1 3 ? -28.75 -67.125 -7.141 1 26.75 3 SER B O 1
ATOM 2682 N N . ALA B 1 4 ? -26.672 -67.375 -7.562 1 43.94 4 ALA B N 1
ATOM 2683 C CA . ALA B 1 4 ? -26.391 -66.125 -6.891 1 43.94 4 ALA B CA 1
ATOM 2684 C C . ALA B 1 4 ? -27.125 -65 -7.559 1 43.94 4 ALA B C 1
ATOM 2686 O O . ALA B 1 4 ? -27.25 -64.938 -8.789 1 43.94 4 ALA B O 1
ATOM 2687 N N . PRO B 1 5 ? -27.859 -64.188 -6.824 1 43.69 5 PRO B N 1
ATOM 2688 C CA . PRO B 1 5 ? -28.641 -63.031 -7.332 1 43.69 5 PRO B CA 1
ATOM 2689 C C . PRO B 1 5 ? -27.859 -62.156 -8.312 1 43.69 5 PRO B C 1
ATOM 2691 O O . PRO B 1 5 ? -26.625 -62.156 -8.273 1 43.69 5 PRO B O 1
ATOM 2694 N N . PRO B 1 6 ? -28.484 -61.719 -9.469 1 42.09 6 PRO B N 1
ATOM 2695 C CA . PRO B 1 6 ? -27.766 -60.938 -10.469 1 42.09 6 PRO B CA 1
ATOM 2696 C C . PRO B 1 6 ? -27.109 -59.688 -9.883 1 42.09 6 PRO B C 1
ATOM 2698 O O . PRO B 1 6 ? -27.562 -59.188 -8.844 1 42.09 6 PRO B O 1
ATOM 2701 N N . LEU B 1 7 ? -25.844 -59.375 -10.18 1 38.84 7 LEU B N 1
ATOM 2702 C CA . LEU B 1 7 ? -25.047 -58.188 -9.812 1 38.84 7 LEU B CA 1
ATOM 2703 C C . LEU B 1 7 ? -25.766 -56.906 -10.172 1 38.84 7 LEU B C 1
ATOM 2705 O O . LEU B 1 7 ? -26.453 -56.844 -11.195 1 38.84 7 LEU B O 1
ATOM 2709 N N . PRO B 1 8 ? -26.172 -56.094 -9.164 1 36.5 8 PRO B N 1
ATOM 2710 C CA . PRO B 1 8 ? -26.859 -54.844 -9.469 1 36.5 8 PRO B CA 1
ATOM 2711 C C . PRO B 1 8 ? -26.281 -54.125 -10.695 1 36.5 8 PRO B C 1
ATOM 2713 O O . PRO B 1 8 ? -25.109 -54.312 -11.016 1 36.5 8 PRO B O 1
ATOM 2716 N N . SER B 1 9 ? -27.078 -53.938 -11.734 1 33.44 9 SER B N 1
ATOM 2717 C CA . SER B 1 9 ? -26.734 -53.25 -12.969 1 33.44 9 SER B CA 1
ATOM 2718 C C . SER B 1 9 ? -26 -51.938 -12.68 1 33.44 9 SER B C 1
ATOM 2720 O O . SER B 1 9 ? -26.328 -51.25 -11.719 1 33.44 9 SER B O 1
ATOM 2722 N N . LEU B 1 10 ? -24.75 -51.75 -13.117 1 35.62 10 LEU B N 1
ATOM 2723 C CA . LEU B 1 10 ? -23.844 -50.594 -13.156 1 35.62 10 LEU B CA 1
ATOM 2724 C C . LEU B 1 10 ? -24.594 -49.344 -13.586 1 35.62 10 LEU B C 1
ATOM 2726 O O . LEU B 1 10 ? -23.984 -48.281 -13.758 1 35.62 10 LEU B O 1
ATOM 2730 N N . THR B 1 11 ? -25.859 -49.438 -14.023 1 35.41 11 THR B N 1
ATOM 2731 C CA . THR B 1 11 ? -26.5 -48.25 -14.555 1 35.41 11 THR B CA 1
ATOM 2732 C C . THR B 1 11 ? -26.75 -47.25 -13.453 1 35.41 11 THR B C 1
ATOM 2734 O O . THR B 1 11 ? -27.188 -46.125 -13.719 1 35.41 11 THR B O 1
ATOM 2737 N N . ASP B 1 12 ? -26.953 -47.656 -12.25 1 33 12 ASP B N 1
ATOM 2738 C CA . ASP B 1 12 ? -27.344 -46.625 -11.273 1 33 12 ASP B CA 1
ATOM 2739 C C . ASP B 1 12 ? -26.156 -45.75 -10.891 1 33 12 ASP B C 1
ATOM 2741 O O . ASP B 1 12 ? -25.75 -45.719 -9.727 1 33 12 ASP B O 1
ATOM 2745 N N . VAL B 1 13 ? -25.094 -45.781 -11.594 1 36.31 13 VAL B N 1
ATOM 2746 C CA . VAL B 1 13 ? -24.172 -44.719 -11.258 1 36.31 13 VAL B CA 1
ATOM 2747 C C . VAL B 1 13 ? -24.922 -43.375 -11.18 1 36.31 13 VAL B C 1
ATOM 2749 O O . VAL B 1 13 ? -25.656 -43 -12.109 1 36.31 13 VAL B O 1
ATOM 2752 N N . PRO B 1 14 ? -25.281 -42.938 -10.008 1 37.56 14 PRO B N 1
ATOM 2753 C CA . PRO B 1 14 ? -25.938 -41.625 -9.992 1 37.56 14 PRO B CA 1
ATOM 2754 C C . PRO B 1 14 ? -25.438 -40.688 -11.094 1 37.56 14 PRO B C 1
ATOM 2756 O O . PRO B 1 14 ? -24.219 -40.594 -11.305 1 37.56 14 PRO B O 1
ATOM 2759 N N . LEU B 1 15 ? -26.125 -40.594 -12.242 1 37.97 15 LEU B N 1
ATOM 2760 C CA . LEU B 1 15 ? -25.891 -39.562 -13.227 1 37.97 15 LEU B CA 1
ATOM 2761 C C . LEU B 1 15 ? -25.422 -38.281 -12.547 1 37.97 15 LEU B C 1
ATOM 2763 O O . LEU B 1 15 ? -26.203 -37.594 -11.875 1 37.97 15 LEU B O 1
ATOM 2767 N N . TYR B 1 16 ? -24.328 -38.219 -11.875 1 43.06 16 TYR B N 1
ATOM 2768 C CA . TYR B 1 16 ? -23.891 -36.875 -11.531 1 43.06 16 TYR B CA 1
ATOM 2769 C C . TYR B 1 16 ? -24.406 -35.844 -12.531 1 43.06 16 TYR B C 1
ATOM 2771 O O . TYR B 1 16 ? -24.609 -36.156 -13.711 1 43.06 16 TYR B O 1
ATOM 2779 N N . SER B 1 17 ? -25.125 -34.812 -12.016 1 47.44 17 SER B N 1
ATOM 2780 C CA . SER B 1 17 ? -25.797 -33.719 -12.68 1 47.44 17 SER B CA 1
ATOM 2781 C C . SER B 1 17 ? -25.078 -33.312 -13.953 1 47.44 17 SER B C 1
ATOM 2783 O O . SER B 1 17 ? -23.844 -33.312 -14.008 1 47.44 17 SER B O 1
ATOM 2785 N N . VAL B 1 18 ? -25.656 -33.5 -15.164 1 63.53 18 VAL B N 1
ATOM 2786 C CA . VAL B 1 18 ? -25.516 -33.125 -16.562 1 63.53 18 VAL B CA 1
ATOM 2787 C C . VAL B 1 18 ? -25.031 -31.672 -16.656 1 63.53 18 VAL B C 1
ATOM 2789 O O . VAL B 1 18 ? -24.875 -31.125 -17.766 1 63.53 18 VAL B O 1
ATOM 2792 N N . HIS B 1 19 ? -24.781 -31.141 -15.469 1 80.25 19 HIS B N 1
ATOM 2793 C CA . HIS B 1 19 ? -24.359 -29.75 -15.594 1 80.25 19 HIS B CA 1
ATOM 2794 C C . HIS B 1 19 ? -22.875 -29.656 -15.883 1 80.25 19 HIS B C 1
ATOM 2796 O O . HIS B 1 19 ? -22.078 -30.406 -15.328 1 80.25 19 HIS B O 1
ATOM 2802 N N . PRO B 1 20 ? -22.625 -28.828 -16.75 1 93.62 20 PRO B N 1
ATOM 2803 C CA . PRO B 1 20 ? -21.203 -28.625 -17.031 1 93.62 20 PRO B CA 1
ATOM 2804 C C . PRO B 1 20 ? -20.438 -28.094 -15.836 1 93.62 20 PRO B C 1
ATOM 2806 O O . PRO B 1 20 ? -21 -27.375 -15 1 93.62 20 PRO B O 1
ATOM 2809 N N . MET B 1 21 ? -19.25 -28.516 -15.734 1 97.44 21 MET B N 1
ATOM 2810 C CA . MET B 1 21 ? -18.375 -28.047 -14.664 1 97.44 21 MET B CA 1
ATOM 2811 C C . MET B 1 21 ? -18.234 -26.531 -14.695 1 97.44 21 MET B C 1
ATOM 2813 O O . MET B 1 21 ? -18.156 -25.938 -15.773 1 97.44 21 MET B O 1
ATOM 2817 N N . LYS B 1 22 ? -18.219 -25.906 -13.477 1 98.5 22 LYS B N 1
ATOM 2818 C CA . LYS B 1 22 ? -17.984 -24.469 -13.344 1 98.5 22 LYS B CA 1
ATOM 2819 C C . LYS B 1 22 ? -16.719 -24.188 -12.555 1 98.5 22 LYS B C 1
ATOM 2821 O O . LYS B 1 22 ? -16.266 -25.016 -11.781 1 98.5 22 LYS B O 1
ATOM 2826 N N . GLY B 1 23 ? -16.109 -23.047 -12.898 1 98.75 23 GLY B N 1
ATOM 2827 C CA . GLY B 1 23 ? -14.867 -22.672 -12.227 1 98.75 23 GLY B CA 1
ATOM 2828 C C . GLY B 1 23 ? -15.07 -21.594 -11.172 1 98.75 23 GLY B C 1
ATOM 2829 O O . GLY B 1 23 ? -15.867 -20.672 -11.367 1 98.75 23 GLY B O 1
ATOM 2830 N N . VAL B 1 24 ? -14.383 -21.703 -10.039 1 98.88 24 VAL B N 1
ATOM 2831 C CA . VAL B 1 24 ? -14.359 -20.688 -9 1 98.88 24 VAL B CA 1
ATOM 2832 C C . VAL B 1 24 ? -12.914 -20.344 -8.648 1 98.88 24 VAL B C 1
ATOM 2834 O O . VAL B 1 24 ? -12.125 -21.219 -8.281 1 98.88 24 VAL B O 1
ATOM 2837 N N . ILE B 1 25 ? -12.555 -19.094 -8.773 1 98.88 25 ILE B N 1
ATOM 2838 C CA . ILE B 1 25 ? -11.234 -18.578 -8.422 1 98.88 25 ILE B CA 1
ATOM 2839 C C . ILE B 1 25 ? -11.344 -17.688 -7.191 1 98.88 25 ILE B C 1
ATOM 2841 O O . ILE B 1 25 ? -12.125 -16.734 -7.176 1 98.88 25 ILE B O 1
ATOM 2845 N N . LEU B 1 26 ? -10.578 -18.016 -6.172 1 98.44 26 LEU B N 1
ATOM 2846 C CA . LEU B 1 26 ? -10.602 -17.219 -4.953 1 98.44 26 LEU B CA 1
ATOM 2847 C C . LEU B 1 26 ? -9.539 -16.125 -4.996 1 98.44 26 LEU B C 1
ATOM 2849 O O . LEU B 1 26 ? -8.352 -16.406 -5.191 1 98.44 26 LEU B O 1
ATOM 2853 N N . ALA B 1 27 ? -9.953 -14.898 -4.82 1 97.56 27 ALA B N 1
ATOM 2854 C CA . ALA B 1 27 ? -9.039 -13.758 -4.883 1 97.56 27 ALA B CA 1
ATOM 2855 C C . ALA B 1 27 ? -9.445 -12.68 -3.881 1 97.56 27 ALA B C 1
ATOM 2857 O O . ALA B 1 27 ? -9.398 -11.484 -4.191 1 97.56 27 ALA B O 1
ATOM 2858 N N . ALA B 1 28 ? -9.812 -13.086 -2.668 1 92.56 28 ALA B N 1
ATOM 2859 C CA . ALA B 1 28 ? -10.328 -12.125 -1.692 1 92.56 28 ALA B CA 1
ATOM 2860 C C . ALA B 1 28 ? -9.266 -11.766 -0.662 1 92.56 28 ALA B C 1
ATOM 2862 O O . ALA B 1 28 ? -9.43 -10.82 0.109 1 92.56 28 ALA B O 1
ATOM 2863 N N . GLY B 1 29 ? -8.156 -12.406 -0.674 1 87.56 29 GLY B N 1
ATOM 2864 C CA . GLY B 1 29 ? -7.148 -12.227 0.361 1 87.56 29 GLY B CA 1
ATOM 2865 C C . GLY B 1 29 ? -6.406 -10.906 0.249 1 87.56 29 GLY B C 1
ATOM 2866 O O . GLY B 1 29 ? -6.297 -10.336 -0.84 1 87.56 29 GLY B O 1
ATOM 2867 N N . ARG B 1 30 ? -5.848 -10.43 1.339 1 80.62 30 ARG B N 1
ATOM 2868 C CA . ARG B 1 30 ? -5.152 -9.156 1.432 1 80.62 30 ARG B CA 1
ATOM 2869 C C . ARG B 1 30 ? -3.775 -9.234 0.781 1 80.62 30 ARG B C 1
ATOM 2871 O O . ARG B 1 30 ? -3.279 -8.242 0.245 1 80.62 30 ARG B O 1
ATOM 2878 N N . GLY B 1 31 ? -3.1 -10.398 0.895 1 88.31 31 GLY B N 1
ATOM 2879 C CA . GLY B 1 31 ? -1.781 -10.57 0.305 1 88.31 31 GLY B CA 1
ATOM 2880 C C . GLY B 1 31 ? -0.687 -9.852 1.077 1 88.31 31 GLY B C 1
ATOM 2881 O O . GLY B 1 31 ? 0.21 -9.25 0.481 1 88.31 31 GLY B O 1
ATOM 2882 N N . SER B 1 32 ? -0.677 -9.883 2.406 1 87.12 32 SER B N 1
ATOM 2883 C CA . SER B 1 32 ? 0.233 -9.109 3.248 1 87.12 32 SER B CA 1
ATOM 2884 C C . SER B 1 32 ? 1.66 -9.641 3.146 1 87.12 32 SER B C 1
ATOM 2886 O O . SER B 1 32 ? 2.621 -8.883 3.275 1 87.12 32 SER B O 1
ATOM 2888 N N . ARG B 1 33 ? 1.828 -10.938 2.805 1 88.25 33 ARG B N 1
ATOM 2889 C CA . ARG B 1 33 ? 3.16 -11.523 2.691 1 88.25 33 ARG B CA 1
ATOM 2890 C C . ARG B 1 33 ? 3.887 -11 1.458 1 88.25 33 ARG B C 1
ATOM 2892 O O . ARG B 1 33 ? 5.098 -11.18 1.322 1 88.25 33 ARG B O 1
ATOM 2899 N N . LEU B 1 34 ? 3.209 -10.336 0.654 1 92.56 34 LEU B N 1
ATOM 2900 C CA . LEU B 1 34 ? 3.803 -9.828 -0.581 1 92.56 34 LEU B CA 1
ATOM 2901 C C . LEU B 1 34 ? 4.086 -8.336 -0.48 1 92.56 34 LEU B C 1
ATOM 2903 O O . LEU B 1 34 ? 4.457 -7.703 -1.471 1 92.56 34 LEU B O 1
ATOM 2907 N N . PHE B 1 35 ? 3.922 -7.754 0.729 1 91.94 35 PHE B N 1
ATOM 2908 C CA . PHE B 1 35 ? 4.348 -6.371 0.917 1 91.94 35 PHE B CA 1
ATOM 2909 C C . PHE B 1 35 ? 5.828 -6.215 0.591 1 91.94 35 PHE B C 1
ATOM 2911 O O . PHE B 1 35 ? 6.625 -7.121 0.838 1 91.94 35 PHE B O 1
ATOM 2918 N N . PRO B 1 36 ? 6.148 -5.168 -0.059 1 94.81 36 PRO B N 1
ATOM 2919 C CA . PRO B 1 36 ? 5.375 -3.953 -0.315 1 94.81 36 PRO B CA 1
ATOM 2920 C C . PRO B 1 36 ? 4.652 -3.986 -1.659 1 94.81 36 PRO B C 1
ATOM 2922 O O . PRO B 1 36 ? 3.873 -3.08 -1.97 1 94.81 36 PRO B O 1
ATOM 2925 N N . VAL B 1 37 ? 4.793 -4.973 -2.352 1 93.12 37 VAL B N 1
ATOM 2926 C CA . VAL B 1 37 ? 4.32 -5.055 -3.729 1 93.12 37 VAL B CA 1
ATOM 2927 C C . VAL B 1 37 ? 2.795 -4.973 -3.756 1 93.12 37 VAL B C 1
ATOM 2929 O O . VAL B 1 37 ? 2.217 -4.297 -4.609 1 93.12 37 VAL B O 1
ATOM 2932 N N . SER B 1 38 ? 2.166 -5.57 -2.781 1 93.06 38 SER B N 1
ATOM 2933 C CA . SER B 1 38 ? 0.71 -5.676 -2.75 1 93.06 38 SER B CA 1
ATOM 2934 C C . SER B 1 38 ? 0.098 -4.621 -1.834 1 93.06 38 SER B C 1
ATOM 2936 O O . SER B 1 38 ? -1.067 -4.727 -1.447 1 93.06 38 SER B O 1
ATOM 2938 N N . ALA B 1 39 ? 0.853 -3.652 -1.461 1 90 39 ALA B N 1
ATOM 2939 C CA . ALA B 1 39 ? 0.346 -2.666 -0.511 1 90 39 ALA B CA 1
ATOM 2940 C C . ALA B 1 39 ? -0.747 -1.808 -1.143 1 90 39 ALA B C 1
ATOM 2942 O O . ALA B 1 39 ? -1.72 -1.441 -0.478 1 90 39 ALA B O 1
ATOM 2943 N N . GLY B 1 40 ? -0.625 -1.569 -2.408 1 85.75 40 GLY B N 1
ATOM 2944 C CA . GLY B 1 40 ? -1.564 -0.664 -3.051 1 85.75 40 GLY B CA 1
ATOM 2945 C C . GLY B 1 40 ? -2.496 -1.362 -4.023 1 85.75 40 GLY B C 1
ATOM 2946 O O . GLY B 1 40 ? -3.301 -0.714 -4.695 1 85.75 40 GLY B O 1
ATOM 2947 N N . ARG B 1 41 ? -2.408 -2.611 -4.094 1 90.31 41 ARG B N 1
ATOM 2948 C CA . ARG B 1 41 ? -3.238 -3.404 -4.996 1 90.31 41 ARG B CA 1
ATOM 2949 C C . ARG B 1 41 ? -3.281 -4.863 -4.559 1 90.31 41 ARG B C 1
ATOM 2951 O O . ARG B 1 41 ? -2.387 -5.332 -3.852 1 90.31 41 ARG B O 1
ATOM 2958 N N . PRO B 1 42 ? -4.359 -5.551 -5.039 1 94.5 42 PRO B N 1
ATOM 2959 C CA . PRO B 1 42 ? -4.359 -6.98 -4.723 1 94.5 42 PRO B CA 1
ATOM 2960 C C . PRO B 1 42 ? -3.199 -7.73 -5.371 1 94.5 42 PRO B C 1
ATOM 2962 O O . PRO B 1 42 ? -2.836 -7.441 -6.516 1 94.5 42 PRO B O 1
ATOM 2965 N N . LYS B 1 43 ? -2.67 -8.664 -4.676 1 95.88 43 LYS B N 1
ATOM 2966 C CA . LYS B 1 43 ? -1.552 -9.438 -5.203 1 95.88 43 LYS B CA 1
ATOM 2967 C C . LYS B 1 43 ? -1.928 -10.125 -6.512 1 95.88 43 LYS B C 1
ATOM 2969 O O . LYS B 1 43 ? -1.074 -10.328 -7.379 1 95.88 43 LYS B O 1
ATOM 2974 N N . HIS B 1 44 ? -3.189 -10.461 -6.652 1 97.94 44 HIS B N 1
ATOM 2975 C CA . HIS B 1 44 ? -3.676 -11.172 -7.828 1 97.94 44 HIS B CA 1
ATOM 2976 C C . HIS B 1 44 ? -3.545 -10.312 -9.078 1 97.94 44 HIS B C 1
ATOM 2978 O O . HIS B 1 44 ? -3.611 -10.828 -10.203 1 97.94 44 HIS B O 1
ATOM 2984 N N . ALA B 1 45 ? -3.369 -9.008 -8.875 1 97.38 45 ALA B N 1
ATOM 2985 C CA . ALA B 1 45 ? -3.268 -8.102 -10.016 1 97.38 45 ALA B CA 1
ATOM 2986 C C . ALA B 1 45 ? -1.811 -7.859 -10.398 1 97.38 45 ALA B C 1
ATOM 2988 O O . ALA B 1 45 ? -1.526 -7.184 -11.391 1 97.38 45 ALA B O 1
ATOM 2989 N N . VAL B 1 46 ? -0.868 -8.375 -9.688 1 97.31 46 VAL B N 1
ATOM 2990 C CA . VAL B 1 46 ? 0.555 -8.219 -9.969 1 97.31 46 VAL B CA 1
ATOM 2991 C C . VAL B 1 46 ? 0.929 -9.031 -11.211 1 97.31 46 VAL B C 1
ATOM 2993 O O . VAL B 1 46 ? 0.533 -10.188 -11.344 1 97.31 46 VAL B O 1
ATOM 2996 N N . PRO B 1 47 ? 1.678 -8.5 -12.094 1 97.5 47 PRO B N 1
ATOM 2997 C CA . PRO B 1 47 ? 2.012 -9.211 -13.328 1 97.5 47 PRO B CA 1
ATOM 2998 C C . PRO B 1 47 ? 3.156 -10.211 -13.141 1 97.5 47 PRO B C 1
ATOM 3000 O O . PRO B 1 47 ? 4.105 -9.938 -12.406 1 97.5 47 PRO B O 1
ATOM 3003 N N . ILE B 1 48 ? 3.041 -11.305 -13.742 1 97.56 48 ILE B N 1
ATOM 3004 C CA . ILE B 1 48 ? 4.078 -12.312 -13.945 1 97.56 48 ILE B CA 1
ATOM 3005 C C . ILE B 1 48 ? 4.312 -12.523 -15.438 1 97.56 48 ILE B C 1
ATOM 3007 O O . ILE B 1 48 ? 3.443 -13.039 -16.141 1 97.56 48 ILE B O 1
ATOM 3011 N N . ALA B 1 49 ? 5.516 -12.086 -15.906 1 96.69 49 ALA B N 1
ATOM 3012 C CA . ALA B 1 49 ? 5.828 -12.148 -17.328 1 96.69 49 ALA B CA 1
ATOM 3013 C C . ALA B 1 49 ? 4.781 -11.406 -18.156 1 96.69 49 ALA B C 1
ATOM 3015 O O . ALA B 1 49 ? 4.312 -11.914 -19.172 1 96.69 49 ALA B O 1
ATOM 3016 N N . GLY B 1 50 ? 4.297 -10.32 -17.609 1 96.31 50 GLY B N 1
ATOM 3017 C CA . GLY B 1 50 ? 3.424 -9.422 -18.344 1 96.31 50 GLY B CA 1
ATOM 3018 C C . GLY B 1 50 ? 1.952 -9.742 -18.172 1 96.31 50 GLY B C 1
ATOM 3019 O O . GLY B 1 50 ? 1.09 -9.016 -18.672 1 96.31 50 GLY B O 1
ATOM 3020 N N . VAL B 1 51 ? 1.655 -10.781 -17.469 1 97.25 51 VAL B N 1
ATOM 3021 C CA . VAL B 1 51 ? 0.281 -11.234 -17.281 1 97.25 51 VAL B CA 1
ATOM 3022 C C . VAL B 1 51 ? -0.067 -11.227 -15.805 1 97.25 51 VAL B C 1
ATOM 3024 O O . VAL B 1 51 ? 0.671 -11.781 -14.984 1 97.25 51 VAL B O 1
ATOM 3027 N N . PRO B 1 52 ? -1.191 -10.578 -15.453 1 98.19 52 PRO B N 1
ATOM 3028 C CA . PRO B 1 52 ? -1.561 -10.602 -14.039 1 98.19 52 PRO B CA 1
ATOM 3029 C C . PRO B 1 52 ? -1.739 -12.016 -13.5 1 98.19 52 PRO B C 1
ATOM 3031 O O . PRO B 1 52 ? -2.232 -12.898 -14.211 1 98.19 52 PRO B O 1
ATOM 3034 N N . ILE B 1 53 ? -1.423 -12.211 -12.25 1 98.38 53 ILE B N 1
ATOM 3035 C CA . ILE B 1 53 ? -1.496 -13.516 -11.594 1 98.38 53 ILE B CA 1
ATOM 3036 C C . ILE B 1 53 ? -2.893 -14.102 -11.773 1 98.38 53 ILE B C 1
ATOM 3038 O O . ILE B 1 53 ? -3.039 -15.266 -12.156 1 98.38 53 ILE B O 1
ATOM 3042 N N . ILE B 1 54 ? -3.943 -13.305 -11.602 1 98.62 54 ILE B N 1
ATOM 3043 C CA . ILE B 1 54 ? -5.312 -13.805 -11.664 1 98.62 54 ILE B CA 1
ATOM 3044 C C . ILE B 1 54 ? -5.648 -14.219 -13.094 1 98.62 54 ILE B C 1
ATOM 3046 O O . ILE B 1 54 ? -6.43 -15.148 -13.312 1 98.62 54 ILE B O 1
ATOM 3050 N N . ALA B 1 55 ? -5.086 -13.562 -14.039 1 98.5 55 ALA B N 1
ATOM 3051 C CA . ALA B 1 55 ? -5.328 -13.93 -15.438 1 98.5 55 ALA B CA 1
ATOM 3052 C C . ALA B 1 55 ? -4.723 -15.297 -15.75 1 98.5 55 ALA B C 1
ATOM 3054 O O . ALA B 1 55 ? -5.293 -16.062 -16.531 1 98.5 55 ALA B O 1
ATOM 3055 N N . TRP B 1 56 ? -3.555 -15.547 -15.195 1 98.38 56 TRP B N 1
ATOM 3056 C CA . TRP B 1 56 ? -2.99 -16.891 -15.328 1 98.38 56 TRP B CA 1
ATOM 3057 C C . TRP B 1 56 ? -3.961 -17.938 -14.805 1 98.38 56 TRP B C 1
ATOM 3059 O O . TRP B 1 56 ? -4.125 -19 -15.414 1 98.38 56 TRP B O 1
ATOM 3069 N N . ALA B 1 57 ? -4.602 -17.656 -13.711 1 98.56 57 ALA B N 1
ATOM 3070 C CA . ALA B 1 57 ? -5.57 -18.578 -13.125 1 98.56 57 ALA B CA 1
ATOM 3071 C C . ALA B 1 57 ? -6.766 -18.797 -14.047 1 98.56 57 ALA B C 1
ATOM 3073 O O . ALA B 1 57 ? -7.188 -19.922 -14.289 1 98.56 57 ALA B O 1
ATOM 3074 N N . VAL B 1 58 ? -7.262 -17.703 -14.602 1 98.75 58 VAL B N 1
ATOM 3075 C CA . VAL B 1 58 ? -8.406 -17.781 -15.508 1 98.75 58 VAL B CA 1
ATOM 3076 C C . VAL B 1 58 ? -8.055 -18.641 -16.719 1 98.75 58 VAL B C 1
ATOM 3078 O O . VAL B 1 58 ? -8.82 -19.531 -17.094 1 98.75 58 VAL B O 1
ATOM 3081 N N . ARG B 1 59 ? -6.906 -18.422 -17.25 1 98.25 59 ARG B N 1
ATOM 3082 C CA . ARG B 1 59 ? -6.465 -19.172 -18.422 1 98.25 59 ARG B CA 1
ATOM 3083 C C . ARG B 1 59 ? -6.312 -20.656 -18.109 1 98.25 59 ARG B C 1
ATOM 3085 O O . ARG B 1 59 ? -6.715 -21.5 -18.906 1 98.25 59 ARG B O 1
ATOM 3092 N N . ALA B 1 60 ? -5.766 -20.922 -16.984 1 98.31 60 ALA B N 1
ATOM 3093 C CA . ALA B 1 60 ? -5.582 -22.312 -16.578 1 98.31 60 ALA B CA 1
ATOM 3094 C C . ALA B 1 60 ? -6.926 -23.031 -16.438 1 98.31 60 ALA B C 1
ATOM 3096 O O . ALA B 1 60 ? -7.082 -24.156 -16.906 1 98.31 60 ALA B O 1
ATOM 3097 N N . VAL B 1 61 ? -7.891 -22.375 -15.859 1 98.62 61 VAL B N 1
ATOM 3098 C CA . VAL B 1 61 ? -9.219 -22.938 -15.641 1 98.62 61 VAL B CA 1
ATOM 3099 C C . VAL B 1 61 ? -9.906 -23.156 -16.984 1 98.62 61 VAL B C 1
ATOM 3101 O O . VAL B 1 61 ? -10.484 -24.219 -17.219 1 98.62 61 VAL B O 1
ATOM 3104 N N . ARG B 1 62 ? -9.805 -22.25 -17.875 1 98.12 62 ARG B N 1
ATOM 3105 C CA . ARG B 1 62 ? -10.422 -22.359 -19.188 1 98.12 62 ARG B CA 1
ATOM 3106 C C . ARG B 1 62 ? -9.758 -23.453 -20.016 1 98.12 62 ARG B C 1
ATOM 3108 O O . ARG B 1 62 ? -10.438 -24.203 -20.734 1 98.12 62 ARG B O 1
ATOM 3115 N N . GLU B 1 63 ? -8.5 -23.5 -19.891 1 97.62 63 GLU B N 1
ATOM 3116 C CA . GLU B 1 63 ? -7.766 -24.531 -20.625 1 97.62 63 GLU B CA 1
ATOM 3117 C C . GLU B 1 63 ? -8.148 -25.922 -20.172 1 97.62 63 GLU B C 1
ATOM 3119 O O . GLU B 1 63 ? -8.008 -26.891 -20.906 1 97.62 63 GLU B O 1
ATOM 3124 N N . ALA B 1 64 ? -8.656 -26 -18.969 1 97.88 64 ALA B N 1
ATOM 3125 C CA . ALA B 1 64 ? -9.102 -27.281 -18.438 1 97.88 64 ALA B CA 1
ATOM 3126 C C . ALA B 1 64 ? -10.516 -27.609 -18.906 1 97.88 64 ALA B C 1
ATOM 3128 O O . ALA B 1 64 ? -11.086 -28.625 -18.5 1 97.88 64 ALA B O 1
ATOM 3129 N N . GLY B 1 65 ? -11.125 -26.75 -19.688 1 96.44 65 GLY B N 1
ATOM 3130 C CA . GLY B 1 65 ? -12.414 -27.031 -20.297 1 96.44 65 GLY B CA 1
ATOM 3131 C C . GLY B 1 65 ? -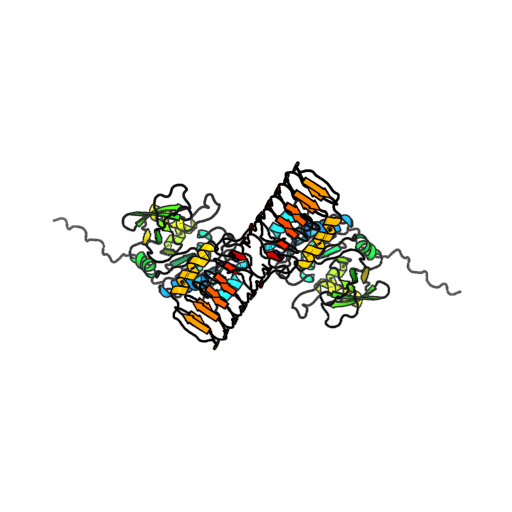13.57 -26.375 -19.562 1 96.44 65 GLY B C 1
ATOM 3132 O O . GLY B 1 65 ? -14.734 -26.719 -19.797 1 96.44 65 GLY B O 1
ATOM 3133 N N . VAL B 1 66 ? -13.297 -25.469 -18.703 1 97.81 66 VAL B N 1
ATOM 3134 C CA . VAL B 1 66 ? -14.328 -24.828 -17.906 1 97.81 66 VAL B CA 1
ATOM 3135 C C . VAL B 1 66 ? -14.672 -23.453 -18.5 1 97.81 66 VAL B C 1
ATOM 3137 O O . VAL B 1 66 ? -13.828 -22.562 -18.516 1 97.81 66 VAL B O 1
ATOM 3140 N N . GLU B 1 67 ? -15.867 -23.25 -18.844 1 96.31 67 GLU B N 1
ATOM 3141 C CA . GLU B 1 67 ? -16.266 -22.031 -19.547 1 96.31 67 GLU B CA 1
ATOM 3142 C C . GLU B 1 67 ? -16.781 -20.984 -18.578 1 96.31 67 GLU B C 1
ATOM 3144 O O . GLU B 1 67 ? -16.391 -19.812 -18.656 1 96.31 67 GLU B O 1
ATOM 3149 N N . GLU B 1 68 ? -17.703 -21.406 -17.719 1 98.06 68 GLU B N 1
ATOM 3150 C CA . GLU B 1 68 ? -18.281 -20.469 -16.75 1 98.06 68 GLU B CA 1
ATOM 3151 C C . GLU B 1 68 ? -17.391 -20.359 -15.508 1 98.06 68 GLU B C 1
ATOM 3153 O O . GLU B 1 68 ? -17.234 -21.344 -14.773 1 98.06 68 GLU B O 1
ATOM 3158 N N . VAL B 1 69 ? -16.844 -19.188 -15.305 1 98.75 69 VAL B N 1
ATOM 3159 C CA . VAL B 1 69 ? -15.875 -18.984 -14.227 1 98.75 69 VAL B CA 1
ATOM 3160 C C . VAL B 1 69 ? -16.312 -17.797 -13.359 1 98.75 69 VAL B C 1
ATOM 3162 O O . VAL B 1 69 ? -16.703 -16.75 -13.875 1 98.75 69 VAL B O 1
ATOM 3165 N N . ALA B 1 70 ? -16.297 -17.984 -12.047 1 98.88 70 ALA B N 1
ATOM 3166 C CA . ALA B 1 70 ? -16.531 -16.906 -11.086 1 98.88 70 ALA B CA 1
ATOM 3167 C C . ALA B 1 70 ? -15.242 -16.578 -10.336 1 98.88 70 ALA B C 1
ATOM 3169 O O . ALA B 1 70 ? -14.422 -17.453 -10.062 1 98.88 70 ALA B O 1
ATOM 3170 N N . VAL B 1 71 ? -15.094 -15.305 -10.023 1 98.81 71 VAL B N 1
ATOM 3171 C CA . VAL B 1 71 ? -14.031 -14.812 -9.164 1 98.81 71 VAL B CA 1
ATOM 3172 C C . VAL B 1 71 ? -14.625 -14.297 -7.852 1 98.81 71 VAL B C 1
ATOM 3174 O O . VAL B 1 71 ? -15.477 -13.414 -7.855 1 98.81 71 VAL B O 1
ATOM 3177 N N . VAL B 1 72 ? -14.242 -14.922 -6.766 1 98.62 72 VAL B N 1
ATOM 3178 C CA . VAL B 1 72 ? -14.656 -14.445 -5.449 1 98.62 72 VAL B CA 1
ATOM 3179 C C . VAL B 1 72 ? -13.641 -13.422 -4.926 1 98.62 72 VAL B C 1
ATOM 3181 O O . VAL B 1 72 ? -12.469 -13.75 -4.75 1 98.62 72 VAL B O 1
ATOM 3184 N N . THR B 1 73 ? -14.078 -12.219 -4.66 1 97.5 73 THR B N 1
ATOM 3185 C CA . THR B 1 73 ? -13.188 -11.117 -4.305 1 97.5 73 THR B CA 1
ATOM 3186 C C . THR B 1 73 ? -13.734 -10.352 -3.105 1 97.5 73 THR B C 1
ATOM 3188 O O . THR B 1 73 ? -14.867 -10.578 -2.674 1 97.5 73 THR B O 1
ATOM 3191 N N . SER B 1 74 ? -12.883 -9.586 -2.467 1 93.06 74 SER B N 1
ATOM 3192 C CA . SER B 1 74 ? -13.352 -8.586 -1.511 1 93.06 74 SER B CA 1
ATOM 3193 C C . SER B 1 74 ? -13.867 -7.336 -2.223 1 93.06 74 SER B C 1
ATOM 3195 O O . SER B 1 74 ? -13.57 -7.121 -3.398 1 93.06 74 SER B O 1
ATOM 3197 N N . SER B 1 75 ? -14.609 -6.527 -1.493 1 88.06 75 SER B N 1
ATOM 3198 C CA . SER B 1 75 ? -15.148 -5.297 -2.07 1 88.06 75 SER B CA 1
ATOM 3199 C C . SER B 1 75 ? -14.023 -4.352 -2.49 1 88.06 75 SER B C 1
ATOM 3201 O O . SER B 1 75 ? -14.109 -3.703 -3.535 1 88.06 75 SER B O 1
ATOM 3203 N N . ASN B 1 76 ? -12.969 -4.32 -1.766 1 84.12 76 ASN B N 1
ATOM 3204 C CA . ASN B 1 76 ? -11.875 -3.383 -1.996 1 84.12 76 ASN B CA 1
ATOM 3205 C C . ASN B 1 76 ? -11.031 -3.789 -3.205 1 84.12 76 ASN B C 1
ATOM 3207 O O . ASN B 1 76 ? -10.352 -2.953 -3.801 1 84.12 76 ASN B O 1
ATOM 3211 N N . ASN B 1 77 ? -11.148 -5.074 -3.635 1 92.44 77 ASN B N 1
ATOM 3212 C CA . ASN B 1 77 ? -10.266 -5.586 -4.676 1 92.44 77 ASN B CA 1
ATOM 3213 C C . ASN B 1 77 ? -10.984 -5.699 -6.016 1 92.44 77 ASN B C 1
ATOM 3215 O O . ASN B 1 77 ? -10.336 -5.836 -7.062 1 92.44 77 ASN B O 1
ATOM 3219 N N . GLU B 1 78 ? -12.25 -5.629 -5.996 1 95.19 78 GLU B N 1
ATOM 3220 C CA . GLU B 1 78 ? -13.047 -6.023 -7.152 1 95.19 78 GLU B CA 1
ATOM 3221 C C . GLU B 1 78 ? -12.688 -5.199 -8.383 1 95.19 78 GLU B C 1
ATOM 3223 O O . GLU B 1 78 ? -12.469 -5.746 -9.461 1 95.19 78 GLU B O 1
ATOM 3228 N N . ALA B 1 79 ? -12.586 -3.896 -8.234 1 93.5 79 ALA B N 1
ATOM 3229 C CA . ALA B 1 79 ? -12.312 -3.023 -9.375 1 93.5 79 ALA B CA 1
ATOM 3230 C C . ALA B 1 79 ? -10.969 -3.363 -10.016 1 93.5 79 ALA B C 1
ATOM 3232 O O . ALA B 1 79 ? -10.867 -3.477 -11.242 1 93.5 79 ALA B O 1
ATOM 3233 N N . ALA B 1 80 ? -9.984 -3.529 -9.203 1 95.25 80 ALA B N 1
ATOM 3234 C CA . ALA B 1 80 ? -8.641 -3.844 -9.695 1 95.25 80 ALA B CA 1
ATOM 3235 C C . ALA B 1 80 ? -8.617 -5.203 -10.391 1 95.25 80 ALA B C 1
ATOM 3237 O O . ALA B 1 80 ? -7.93 -5.379 -11.398 1 95.25 80 ALA B O 1
ATOM 3238 N N . LEU B 1 81 ? -9.367 -6.148 -9.922 1 98.19 81 LEU B N 1
ATOM 3239 C CA . LEU B 1 81 ? -9.367 -7.492 -10.492 1 98.19 81 LEU B CA 1
ATOM 3240 C C . LEU B 1 81 ? -10.156 -7.527 -11.797 1 98.19 81 LEU B C 1
ATOM 3242 O O . LEU B 1 81 ? -9.797 -8.258 -12.719 1 98.19 81 LEU B O 1
ATOM 3246 N N . ARG B 1 82 ? -11.219 -6.781 -11.828 1 98 82 ARG B N 1
ATOM 3247 C CA . ARG B 1 82 ? -11.938 -6.637 -13.094 1 98 82 ARG B CA 1
ATOM 3248 C C . ARG B 1 82 ? -11.023 -6.062 -14.172 1 98 82 ARG B C 1
ATOM 3250 O O . ARG B 1 82 ? -11.016 -6.547 -15.305 1 98 82 ARG B O 1
ATOM 3257 N N . GLU B 1 83 ? -10.266 -5.098 -13.773 1 97.31 83 GLU B N 1
ATOM 3258 C CA . GLU B 1 83 ? -9.32 -4.504 -14.719 1 97.31 83 GLU B CA 1
ATOM 3259 C C . GLU B 1 83 ? -8.25 -5.508 -15.133 1 97.31 83 GLU B C 1
ATOM 3261 O O . GLU B 1 83 ? -7.922 -5.629 -16.312 1 97.31 83 GLU B O 1
ATOM 3266 N N . ALA B 1 84 ? -7.758 -6.27 -14.188 1 97.69 84 ALA B N 1
ATOM 3267 C CA . ALA B 1 84 ? -6.672 -7.223 -14.414 1 97.69 84 ALA B CA 1
ATOM 3268 C C . ALA B 1 84 ? -7.129 -8.375 -15.305 1 97.69 84 ALA B C 1
ATOM 3270 O O . ALA B 1 84 ? -6.305 -9.086 -15.875 1 97.69 84 ALA B O 1
ATOM 3271 N N . THR B 1 85 ? -8.461 -8.547 -15.43 1 98.44 85 THR B N 1
ATOM 3272 C CA . THR B 1 85 ? -8.984 -9.672 -16.188 1 98.44 85 THR B CA 1
ATOM 3273 C C . THR B 1 85 ? -9.82 -9.18 -17.375 1 98.44 85 THR B C 1
ATOM 3275 O O . THR B 1 85 ? -10.625 -9.938 -17.922 1 98.44 85 THR B O 1
ATOM 3278 N N . ARG B 1 86 ? -9.695 -7.98 -17.703 1 97.5 86 ARG B N 1
ATOM 3279 C CA . ARG B 1 86 ? -10.562 -7.352 -18.703 1 97.5 86 ARG B CA 1
ATOM 3280 C C . ARG B 1 86 ? -10.484 -8.078 -20.031 1 97.5 86 ARG B C 1
ATOM 3282 O O . ARG B 1 86 ? -11.453 -8.102 -20.797 1 97.5 86 ARG B O 1
ATOM 3289 N N . ASP B 1 87 ? -9.375 -8.727 -20.359 1 96.62 87 ASP B N 1
ATOM 3290 C CA . ASP B 1 87 ? -9.164 -9.359 -21.656 1 96.62 87 ASP B CA 1
ATOM 3291 C C . ASP B 1 87 ? -9.344 -10.875 -21.562 1 96.62 87 ASP B C 1
ATOM 3293 O O . ASP B 1 87 ? -8.984 -11.609 -22.484 1 96.62 87 ASP B O 1
ATOM 3297 N N . GLU B 1 88 ? -9.852 -11.367 -20.438 1 97.94 88 GLU B N 1
ATOM 3298 C CA . GLU B 1 88 ? -9.898 -12.812 -20.219 1 97.94 88 GLU B CA 1
ATOM 3299 C C . GLU B 1 88 ? -11.305 -13.359 -20.469 1 97.94 88 GLU B C 1
ATOM 3301 O O . GLU B 1 88 ? -11.625 -14.477 -20.047 1 97.94 88 GLU B O 1
ATOM 3306 N N . GLY B 1 89 ? -12.195 -12.594 -21.109 1 97.12 89 GLY B N 1
ATOM 3307 C CA . GLY B 1 89 ? -13.555 -13.047 -21.391 1 97.12 89 GLY B CA 1
ATOM 3308 C C . GLY B 1 89 ? -14.492 -12.836 -20.219 1 97.12 89 GLY B C 1
ATOM 3309 O O . GLY B 1 89 ? -14.125 -12.211 -19.219 1 97.12 89 GLY B O 1
ATOM 3310 N N . PRO B 1 90 ? -15.688 -13.344 -20.281 1 97.75 90 PRO B N 1
ATOM 3311 C CA . PRO B 1 90 ? -16.703 -13.102 -19.25 1 97.75 90 PRO B CA 1
ATOM 3312 C C . PRO B 1 90 ? -16.391 -13.805 -17.938 1 97.75 90 PRO B C 1
ATOM 3314 O O . PRO B 1 90 ? -16.016 -14.984 -17.922 1 97.75 90 PRO B O 1
ATOM 3317 N N . LEU B 1 91 ? -16.516 -13.109 -16.938 1 98.62 91 LEU B N 1
ATOM 3318 C CA . LEU B 1 91 ? -16.344 -13.602 -15.57 1 98.62 91 LEU B CA 1
ATOM 3319 C C . LEU B 1 91 ? -17.469 -13.094 -14.664 1 98.62 91 LEU B C 1
ATOM 3321 O O . LEU B 1 91 ? -17.953 -11.969 -14.836 1 98.62 91 LEU B O 1
ATOM 3325 N N . THR B 1 92 ? -17.906 -13.922 -13.758 1 98.56 92 THR B N 1
ATOM 3326 C CA . THR B 1 92 ? -18.812 -13.492 -12.695 1 98.56 92 THR B CA 1
ATOM 3327 C C . THR B 1 92 ? -18.047 -13.133 -11.438 1 98.56 92 THR B C 1
ATOM 3329 O O . THR B 1 92 ? -17.219 -13.914 -10.961 1 98.56 92 THR B O 1
ATOM 3332 N N . PHE B 1 93 ? -18.281 -11.945 -10.961 1 98.5 93 PHE B N 1
ATOM 3333 C CA . PHE B 1 93 ? -17.609 -11.531 -9.742 1 98.5 93 PHE B CA 1
ATOM 3334 C C . PHE B 1 93 ? -18.547 -11.633 -8.547 1 98.5 93 PHE B C 1
ATOM 3336 O O . PHE B 1 93 ? -19.672 -11.148 -8.594 1 98.5 93 PHE B O 1
ATOM 3343 N N . LEU B 1 94 ? -18.062 -12.352 -7.562 1 98.31 94 LEU B N 1
ATOM 3344 C CA . LEU B 1 94 ? -18.781 -12.539 -6.309 1 98.31 94 LEU B CA 1
ATOM 3345 C C . LEU B 1 94 ? -17.984 -11.961 -5.137 1 98.31 94 LEU B C 1
ATOM 3347 O O . LEU B 1 94 ? -16.766 -11.93 -5.172 1 98.31 94 LEU B O 1
ATOM 3351 N N . ARG B 1 95 ? -18.75 -11.516 -4.07 1 96.12 95 ARG B N 1
ATOM 3352 C CA . ARG B 1 95 ? -18.062 -10.852 -2.967 1 96.12 95 ARG B CA 1
ATOM 3353 C C . ARG B 1 95 ? -18.078 -11.711 -1.712 1 96.12 95 ARG B C 1
ATOM 3355 O O . ARG B 1 95 ? -19.094 -12.312 -1.37 1 96.12 95 ARG B O 1
ATOM 3362 N N . GLN B 1 96 ? -16.891 -11.891 -1.213 1 95.5 96 GLN B N 1
ATOM 3363 C CA . GLN B 1 96 ? -16.766 -12.312 0.177 1 95.5 96 GLN B CA 1
ATOM 3364 C C . GLN B 1 96 ? -16.703 -11.109 1.114 1 95.5 96 GLN B C 1
ATOM 3366 O O . GLN B 1 96 ? -15.719 -10.367 1.108 1 95.5 96 GLN B O 1
ATOM 3371 N N . GLU B 1 97 ? -17.562 -10.906 1.965 1 87.62 97 GLU B N 1
ATOM 3372 C CA . GLU B 1 97 ? -17.703 -9.695 2.758 1 87.62 97 GLU B CA 1
ATOM 3373 C C . GLU B 1 97 ? -16.625 -9.578 3.816 1 87.62 97 GLU B C 1
ATOM 3375 O O . GLU B 1 97 ? -16.078 -8.5 4.039 1 87.62 97 GLU B O 1
ATOM 3380 N N . GLU B 1 98 ? -16.328 -10.664 4.473 1 87.69 98 GLU B N 1
ATOM 3381 C CA . GLU B 1 98 ? -15.273 -10.75 5.473 1 87.69 98 GLU B CA 1
ATOM 3382 C C . GLU B 1 98 ? -14.297 -11.883 5.152 1 87.69 98 GLU B C 1
ATOM 3384 O O . GLU B 1 98 ? -14.688 -12.898 4.566 1 87.69 98 GLU B O 1
ATOM 3389 N N . PRO B 1 99 ? -13.109 -11.578 5.477 1 88.12 99 PRO B N 1
ATOM 3390 C CA . PRO B 1 99 ? -12.109 -12.617 5.176 1 88.12 99 PRO B CA 1
ATOM 3391 C C . PRO B 1 99 ? -12.172 -13.789 6.145 1 88.12 99 PRO B C 1
ATOM 3393 O O . PRO B 1 99 ? -11.227 -14.031 6.898 1 88.12 99 PRO B O 1
ATOM 3396 N N . ARG B 1 100 ? -13.117 -14.602 6.027 1 93.06 100 ARG B N 1
ATOM 3397 C CA . ARG B 1 100 ? -13.383 -15.664 6.988 1 93.06 100 ARG B CA 1
ATOM 3398 C C . ARG B 1 100 ? -12.758 -16.984 6.535 1 93.06 100 ARG B C 1
ATOM 3400 O O . ARG B 1 100 ? -13.047 -18.031 7.102 1 93.06 100 ARG B O 1
ATOM 3407 N N . GLY B 1 101 ? -11.969 -16.969 5.484 1 94.19 101 GLY B N 1
ATOM 3408 C CA . GLY B 1 101 ? -11.273 -18.172 5.035 1 94.19 101 GLY B CA 1
ATOM 3409 C C . GLY B 1 101 ? -11.758 -18.656 3.682 1 94.19 101 GLY B C 1
ATOM 3410 O O . GLY B 1 101 ? -12.758 -18.156 3.154 1 94.19 101 GLY B O 1
ATOM 3411 N N . THR B 1 102 ? -11.062 -19.688 3.17 1 95.62 102 THR B N 1
ATOM 3412 C CA . THR B 1 102 ? -11.32 -20.172 1.819 1 95.62 102 THR B CA 1
ATOM 3413 C C . THR B 1 102 ? -12.656 -20.922 1.757 1 95.62 102 THR B C 1
ATOM 3415 O O . THR B 1 102 ? -13.336 -20.891 0.73 1 95.62 102 THR B O 1
ATOM 3418 N N . GLY B 1 103 ? -12.992 -21.641 2.842 1 97 103 GLY B N 1
ATOM 3419 C CA . GLY B 1 103 ? -14.297 -22.297 2.871 1 97 103 GLY B CA 1
ATOM 3420 C C . GLY B 1 103 ? -15.453 -21.312 2.764 1 97 103 GLY B C 1
ATOM 3421 O O . GLY B 1 103 ? -16.406 -21.547 2.012 1 97 103 GLY B O 1
ATOM 3422 N N . ASP B 1 104 ? -15.312 -20.281 3.486 1 96.94 104 ASP B N 1
ATOM 3423 C CA . ASP B 1 104 ? -16.312 -19.219 3.428 1 96.94 104 ASP B CA 1
ATOM 3424 C C . ASP B 1 104 ? -16.406 -18.625 2.025 1 96.94 104 ASP B C 1
ATOM 3426 O O . ASP B 1 104 ? -17.5 -18.328 1.537 1 96.94 104 ASP B O 1
ATOM 3430 N N . ALA B 1 105 ? -15.297 -18.422 1.424 1 97.56 105 ALA B N 1
ATOM 3431 C CA . ALA B 1 105 ? -15.242 -17.891 0.067 1 97.56 105 ALA B CA 1
ATOM 3432 C C . ALA B 1 105 ? -15.953 -18.812 -0.918 1 97.56 105 ALA B C 1
ATOM 3434 O O . ALA B 1 105 ? -16.672 -18.344 -1.802 1 97.56 105 ALA B O 1
ATOM 3435 N N . VAL B 1 106 ? -15.703 -20.094 -0.759 1 98 106 VAL B N 1
ATOM 3436 C CA . VAL B 1 106 ? -16.344 -21.062 -1.633 1 98 106 VAL B CA 1
ATOM 3437 C C . VAL B 1 106 ? -17.859 -21.016 -1.45 1 98 106 VAL B C 1
ATOM 3439 O O . VAL B 1 106 ? -18.609 -21.078 -2.426 1 98 106 VAL B O 1
ATOM 3442 N N . LEU B 1 107 ? -18.328 -20.891 -0.227 1 97.31 107 LEU B N 1
ATOM 3443 C CA . LEU B 1 107 ? -19.75 -20.828 0.049 1 97.31 107 LEU B CA 1
ATOM 3444 C C . LEU B 1 107 ? -20.375 -19.578 -0.582 1 97.31 107 LEU B C 1
ATOM 3446 O O . LEU B 1 107 ? -21.547 -19.594 -0.965 1 97.31 107 LEU B O 1
ATOM 3450 N N . ALA B 1 108 ? -19.609 -18.516 -0.72 1 97.38 108 ALA B N 1
ATOM 3451 C CA . ALA B 1 108 ? -20.094 -17.312 -1.393 1 97.38 108 ALA B CA 1
ATOM 3452 C C . ALA B 1 108 ? -20.438 -17.594 -2.854 1 97.38 108 ALA B C 1
ATOM 3454 O O . ALA B 1 108 ? -21.203 -16.859 -3.475 1 97.38 108 ALA B O 1
ATOM 3455 N N . ALA B 1 109 ? -19.906 -18.703 -3.379 1 97.94 109 ALA B N 1
ATOM 3456 C CA . ALA B 1 109 ? -20.109 -19.062 -4.781 1 97.94 109 ALA B CA 1
ATOM 3457 C C . ALA B 1 109 ? -21.156 -20.172 -4.914 1 97.94 109 ALA B C 1
ATOM 3459 O O . ALA B 1 109 ? -21.359 -20.703 -6.008 1 97.94 109 ALA B O 1
ATOM 3460 N N . ARG B 1 110 ? -21.828 -20.531 -3.871 1 97.5 110 ARG B N 1
ATOM 3461 C CA . ARG B 1 110 ? -22.75 -21.672 -3.857 1 97.5 110 ARG B CA 1
ATOM 3462 C C . ARG B 1 110 ? -23.859 -21.484 -4.895 1 97.5 110 ARG B C 1
ATOM 3464 O O . ARG B 1 110 ? -24.141 -22.406 -5.66 1 97.5 110 ARG B O 1
ATOM 3471 N N . ALA B 1 111 ? -24.438 -20.281 -4.922 1 97.44 111 ALA B N 1
ATOM 3472 C CA . ALA B 1 111 ? -25.547 -20.016 -5.844 1 97.44 111 ALA B CA 1
ATOM 3473 C C . ALA B 1 111 ? -25.062 -20.078 -7.293 1 97.44 111 ALA B C 1
ATOM 3475 O O . ALA B 1 111 ? -25.781 -20.562 -8.172 1 97.44 111 ALA B O 1
ATOM 3476 N N . PHE B 1 112 ? -23.906 -19.625 -7.535 1 98.06 112 PHE B N 1
ATOM 3477 C CA . PHE B 1 112 ? -23.312 -19.641 -8.867 1 98.06 112 PHE B CA 1
ATOM 3478 C C . PHE B 1 112 ? -23.094 -21.078 -9.344 1 98.06 112 PHE B C 1
ATOM 3480 O O . PHE B 1 112 ? -23.344 -21.391 -10.508 1 98.06 112 PHE B O 1
ATOM 3487 N N . LEU B 1 113 ? -22.594 -22 -8.469 1 97.06 113 LEU B N 1
ATOM 3488 C CA . LEU B 1 113 ? -22.281 -23.375 -8.828 1 97.06 113 LEU B CA 1
ATOM 3489 C C . LEU B 1 113 ? -23.547 -24.172 -9.148 1 97.06 113 LEU B C 1
ATOM 3491 O O . LEU B 1 113 ? -23.516 -25.078 -9.977 1 97.06 113 LEU B O 1
ATOM 3495 N N . GLU B 1 114 ? -24.703 -23.812 -8.539 1 89.25 114 GLU B N 1
ATOM 3496 C CA . GLU B 1 114 ? -26.031 -24.312 -8.883 1 89.25 114 GLU B CA 1
ATOM 3497 C C . GLU B 1 114 ? -26.016 -25.828 -9.062 1 89.25 114 GLU B C 1
ATOM 3499 O O . GLU B 1 114 ? -26.531 -26.344 -10.055 1 89.25 114 GLU B O 1
ATOM 3504 N N . GLY B 1 115 ? -25.359 -26.578 -8.32 1 91.69 115 GLY B N 1
ATOM 3505 C CA . GLY B 1 115 ? -25.375 -28.031 -8.398 1 91.69 115 GLY B CA 1
ATOM 3506 C C . GLY B 1 115 ? -24.375 -28.594 -9.406 1 91.69 115 GLY B C 1
ATOM 3507 O O . GLY B 1 115 ? -24.359 -29.797 -9.672 1 91.69 115 GLY B O 1
ATOM 3508 N N . SER B 1 116 ? -23.594 -27.75 -9.977 1 96.19 116 SER B N 1
ATOM 3509 C CA . SER B 1 116 ? -22.562 -28.188 -10.914 1 96.19 116 SER B CA 1
ATOM 3510 C C . SER B 1 116 ? -21.312 -28.656 -10.18 1 96.19 116 SER B C 1
ATOM 3512 O O . SER B 1 116 ? -21.016 -28.188 -9.078 1 96.19 116 SER B O 1
ATOM 3514 N N . PRO B 1 117 ? -20.609 -29.656 -10.82 1 97.69 117 PRO B N 1
ATOM 3515 C CA . PRO B 1 117 ? -19.25 -29.859 -10.32 1 97.69 117 PRO B CA 1
ATOM 3516 C C . PRO B 1 117 ? -18.375 -28.609 -10.445 1 97.69 117 PRO B C 1
ATOM 3518 O O . PRO B 1 117 ? -18.672 -27.734 -11.258 1 97.69 117 PRO B O 1
ATOM 3521 N N . ALA B 1 118 ? -17.375 -28.578 -9.617 1 98.56 118 ALA B N 1
ATOM 3522 C CA . ALA B 1 118 ? -16.625 -27.328 -9.562 1 98.56 118 ALA B CA 1
ATOM 3523 C C . ALA B 1 118 ? -15.117 -27.578 -9.68 1 98.56 118 ALA B C 1
ATOM 3525 O O . ALA B 1 118 ? -14.609 -28.578 -9.141 1 98.56 118 ALA B O 1
ATOM 3526 N N . LEU B 1 119 ? -14.445 -26.781 -10.422 1 98.75 119 LEU B N 1
ATOM 3527 C CA . LEU B 1 119 ? -13 -26.594 -10.352 1 98.75 119 LEU B CA 1
ATOM 3528 C C . LEU B 1 119 ? -12.648 -25.359 -9.516 1 98.75 119 LEU B C 1
ATOM 3530 O O . LEU B 1 119 ? -12.977 -24.234 -9.898 1 98.75 119 LEU B O 1
ATOM 3534 N N . LEU B 1 120 ? -12.031 -25.609 -8.375 1 98.88 120 LEU B N 1
ATOM 3535 C CA . LEU B 1 120 ? -11.672 -24.547 -7.438 1 98.88 120 LEU B CA 1
ATOM 3536 C C . LEU B 1 120 ? -10.188 -24.203 -7.566 1 98.88 120 LEU B C 1
ATOM 3538 O O . LEU B 1 120 ? -9.336 -25.078 -7.535 1 98.88 120 LEU B O 1
ATOM 3542 N N . TYR B 1 121 ? -9.898 -22.938 -7.672 1 98.75 121 TYR B N 1
ATOM 3543 C CA . TYR B 1 121 ? -8.547 -22.438 -7.891 1 98.75 121 TYR B CA 1
ATOM 3544 C C . TYR B 1 121 ? -8.234 -21.297 -6.926 1 98.75 121 TYR B C 1
ATOM 3546 O O . TYR B 1 121 ? -8.898 -20.25 -6.949 1 98.75 121 TYR B O 1
ATOM 3554 N N . LEU B 1 122 ? -7.289 -21.547 -6.012 1 97.88 122 LEU B N 1
ATOM 3555 C CA . LEU B 1 122 ? -6.789 -20.406 -5.242 1 97.88 122 LEU B CA 1
ATOM 3556 C C . LEU B 1 122 ? -6.016 -19.453 -6.137 1 97.88 122 LEU B C 1
ATOM 3558 O O . LEU B 1 122 ? -4.965 -19.797 -6.676 1 97.88 122 LEU B O 1
ATOM 3562 N N . GLY B 1 123 ? -6.457 -18.25 -6.234 1 98 123 GLY B N 1
ATOM 3563 C CA . GLY B 1 123 ? -6.156 -17.328 -7.312 1 98 123 GLY B CA 1
ATOM 3564 C C . GLY B 1 123 ? -4.723 -16.844 -7.305 1 98 123 GLY B C 1
ATOM 3565 O O . GLY B 1 123 ? -4.254 -16.25 -8.281 1 98 123 GLY B O 1
ATOM 3566 N N . ASP B 1 124 ? -3.975 -17.109 -6.242 1 96.44 124 ASP B N 1
ATOM 3567 C CA . ASP B 1 124 ? -2.594 -16.641 -6.152 1 96.44 124 ASP B CA 1
ATOM 3568 C C . ASP B 1 124 ? -1.621 -17.734 -6.602 1 96.44 124 ASP B C 1
ATOM 3570 O O . ASP B 1 124 ? -0.408 -17.516 -6.629 1 96.44 124 ASP B O 1
ATOM 3574 N N . ASN B 1 125 ? -2.117 -18.891 -7.027 1 97.88 125 ASN B N 1
ATOM 3575 C CA . ASN B 1 125 ? -1.255 -19.984 -7.449 1 97.88 125 ASN B CA 1
ATOM 3576 C C . ASN B 1 125 ? -0.981 -19.938 -8.945 1 97.88 125 ASN B C 1
ATOM 3578 O O . ASN B 1 125 ? -1.846 -19.547 -9.727 1 97.88 125 ASN B O 1
ATOM 3582 N N . LEU B 1 126 ? 0.214 -20.344 -9.305 1 98.31 126 LEU B N 1
ATOM 3583 C CA . LEU B 1 126 ? 0.654 -20.422 -10.695 1 98.31 126 LEU B CA 1
ATOM 3584 C C . LEU B 1 126 ? 1.117 -21.828 -11.039 1 98.31 126 LEU B C 1
ATOM 3586 O O . LEU B 1 126 ? 1.883 -22.438 -10.289 1 98.31 126 LEU B O 1
ATOM 3590 N N . PHE B 1 127 ? 0.634 -22.312 -12.188 1 97.69 127 PHE B N 1
ATOM 3591 C CA . PHE B 1 127 ? 0.945 -23.688 -12.594 1 97.69 127 PHE B CA 1
ATOM 3592 C C . PHE B 1 127 ? 1.518 -23.703 -14.008 1 97.69 127 PHE B C 1
ATOM 3594 O O . PHE B 1 127 ? 1.043 -22.984 -14.891 1 97.69 127 PHE B O 1
ATOM 3601 N N . ALA B 1 128 ? 2.547 -24.547 -14.148 1 96.88 128 ALA B N 1
ATOM 3602 C CA . ALA B 1 128 ? 2.969 -24.906 -15.5 1 96.88 128 ALA B CA 1
ATOM 3603 C C . ALA B 1 128 ? 2.125 -26.047 -16.062 1 96.88 128 ALA B C 1
ATOM 3605 O O . ALA B 1 128 ? 1.896 -26.125 -17.266 1 96.88 128 ALA B O 1
ATOM 3606 N N . ASP B 1 129 ? 1.61 -26.938 -15.219 1 97.38 129 ASP B N 1
ATOM 3607 C CA . ASP B 1 129 ? 0.849 -28.125 -15.617 1 97.38 129 ASP B CA 1
ATOM 3608 C C . ASP B 1 129 ? -0.597 -27.766 -15.945 1 97.38 129 ASP B C 1
ATOM 3610 O O . ASP B 1 129 ? -1.174 -26.859 -15.328 1 97.38 129 ASP B O 1
ATOM 3614 N N . PRO B 1 130 ? -1.135 -28.469 -16.938 1 97.88 130 PRO B N 1
ATOM 3615 C CA . PRO B 1 130 ? -2.578 -28.328 -17.141 1 97.88 130 PRO B CA 1
ATOM 3616 C C . PRO B 1 130 ? -3.396 -28.891 -15.977 1 97.88 130 PRO B C 1
ATOM 3618 O O . PRO B 1 130 ? -2.932 -29.781 -15.258 1 97.88 130 PRO B O 1
ATOM 3621 N N . LEU B 1 131 ? -4.594 -28.406 -15.852 1 98.38 131 LEU B N 1
ATOM 3622 C CA . LEU B 1 131 ? -5.434 -28.797 -14.727 1 98.38 131 LEU B CA 1
ATOM 3623 C C . LEU B 1 131 ? -6.375 -29.938 -15.117 1 98.38 131 LEU B C 1
ATOM 3625 O O . LEU B 1 131 ? -7.109 -30.453 -14.281 1 98.38 131 LEU B O 1
ATOM 3629 N N . THR B 1 132 ? -6.336 -30.422 -16.297 1 98 132 THR B N 1
ATOM 3630 C CA . THR B 1 132 ? -7.238 -31.422 -16.844 1 98 132 THR B CA 1
ATOM 3631 C C . THR B 1 132 ? -7.223 -32.688 -15.984 1 98 132 THR B C 1
ATOM 3633 O O . THR B 1 132 ? -8.266 -33.281 -15.75 1 98 132 THR B O 1
ATOM 3636 N N . PRO B 1 133 ? -6.051 -33.094 -15.492 1 97.56 133 PRO B N 1
ATOM 3637 C CA . PRO B 1 133 ? -6.055 -34.281 -14.664 1 97.56 133 PRO B CA 1
ATOM 3638 C C . PRO B 1 133 ? -6.938 -34.156 -13.422 1 97.56 133 PRO B C 1
ATOM 3640 O O . PRO B 1 133 ? -7.477 -35.156 -12.93 1 97.56 133 PRO B O 1
ATOM 3643 N N . LEU B 1 134 ? -7.102 -32.969 -12.945 1 97.19 134 LEU B N 1
ATOM 3644 C CA . LEU B 1 134 ? -7.945 -32.75 -11.773 1 97.19 134 LEU B CA 1
ATOM 3645 C C . LEU B 1 134 ? -9.414 -32.969 -12.109 1 97.19 134 LEU B C 1
ATOM 3647 O O . LEU B 1 134 ? -10.148 -33.594 -11.336 1 97.19 134 LEU B O 1
ATOM 3651 N N . THR B 1 135 ? -9.812 -32.438 -13.227 1 96.62 135 THR B N 1
ATOM 3652 C CA . THR B 1 135 ? -11.203 -32.594 -13.641 1 96.62 135 THR B CA 1
ATOM 3653 C C . THR B 1 135 ? -11.5 -34.062 -13.969 1 96.62 135 THR B C 1
ATOM 3655 O O . THR B 1 135 ? -12.578 -34.562 -13.641 1 96.62 135 THR B O 1
ATOM 3658 N N . GLU B 1 136 ? -10.555 -34.781 -14.539 1 96.81 136 GLU B N 1
ATOM 3659 C CA . GLU B 1 136 ? -10.719 -36.188 -14.898 1 96.81 136 GLU B CA 1
ATOM 3660 C C . GLU B 1 136 ? -10.805 -37.062 -13.664 1 96.81 136 GLU B C 1
ATOM 3662 O O . GLU B 1 136 ? -11.469 -38.094 -13.68 1 96.81 136 GLU B O 1
ATOM 3667 N N . ALA B 1 137 ? -10.18 -36.594 -12.664 1 96.94 137 ALA B N 1
ATOM 3668 C CA . ALA B 1 137 ? -10.141 -37.375 -11.43 1 96.94 137 ALA B CA 1
ATOM 3669 C C . ALA B 1 137 ? -11.539 -37.531 -10.836 1 96.94 137 ALA B C 1
ATOM 3671 O O . ALA B 1 137 ? -11.789 -38.438 -10.055 1 96.94 137 ALA B O 1
ATOM 3672 N N . LEU B 1 138 ? -12.508 -36.688 -11.172 1 96.19 138 LEU B N 1
ATOM 3673 C CA . LEU B 1 138 ? -13.852 -36.719 -10.617 1 96.19 138 LEU B CA 1
ATOM 3674 C C . LEU B 1 138 ? -14.641 -37.906 -11.164 1 96.19 138 LEU B C 1
ATOM 3676 O O . LEU B 1 138 ? -15.711 -38.25 -10.648 1 96.19 138 LEU B O 1
ATOM 3680 N N . GLN B 1 139 ? -14.117 -38.594 -12.156 1 94.56 139 GLN B N 1
ATOM 3681 C CA . GLN B 1 139 ? -14.805 -39.719 -12.742 1 94.56 139 GLN B CA 1
ATOM 3682 C C . GLN B 1 139 ? -14.961 -40.844 -11.727 1 94.56 139 GLN B C 1
ATOM 3684 O O . GLN B 1 139 ? -15.945 -41.594 -11.766 1 94.56 139 GLN B O 1
ATOM 3689 N N . ASP B 1 140 ? -14.039 -40.938 -10.844 1 94.62 140 ASP B N 1
ATOM 3690 C CA . ASP B 1 140 ? -14.109 -42.062 -9.922 1 94.62 140 ASP B CA 1
ATOM 3691 C C . ASP B 1 140 ? -13.875 -41.625 -8.477 1 94.62 140 ASP B C 1
ATOM 3693 O O . ASP B 1 140 ? -13.461 -42.406 -7.633 1 94.62 140 ASP B O 1
ATOM 3697 N N . ALA B 1 141 ? -14.031 -40.312 -8.234 1 97.88 141 ALA B N 1
ATOM 3698 C CA . ALA B 1 141 ? -13.852 -39.781 -6.891 1 97.88 141 ALA B CA 1
ATOM 3699 C C . ALA B 1 141 ? -14.867 -38.688 -6.609 1 97.88 141 ALA B C 1
ATOM 3701 O O . ALA B 1 141 ? -15.492 -38.156 -7.531 1 97.88 141 ALA B O 1
ATOM 3702 N N . ASP B 1 142 ? -15.055 -38.375 -5.34 1 98.19 142 ASP B N 1
ATOM 3703 C CA . ASP B 1 142 ? -15.969 -37.344 -4.93 1 98.19 142 ASP B CA 1
ATOM 3704 C C . ASP B 1 142 ? -15.32 -35.969 -5.07 1 98.19 142 ASP B C 1
ATOM 3706 O O . ASP B 1 142 ? -16.016 -34.969 -5.297 1 98.19 142 ASP B O 1
ATOM 3710 N N . ALA B 1 143 ? -14.047 -35.938 -4.867 1 98.62 143 ALA B N 1
ATOM 3711 C CA . ALA B 1 143 ? -13.234 -34.719 -4.969 1 98.62 143 ALA B CA 1
ATOM 3712 C C . ALA B 1 143 ? -11.789 -35.062 -5.348 1 98.62 143 ALA B C 1
ATOM 3714 O O . ALA B 1 143 ? -11.414 -36.25 -5.406 1 98.62 143 ALA B O 1
ATOM 3715 N N . ALA B 1 144 ? -11.055 -34.062 -5.715 1 98.69 144 ALA B N 1
ATOM 3716 C CA . ALA B 1 144 ? -9.633 -34.188 -6.039 1 98.69 144 ALA B CA 1
ATOM 3717 C C . ALA B 1 144 ? -8.859 -32.938 -5.598 1 98.69 144 ALA B C 1
ATOM 3719 O O . ALA B 1 144 ? -9.414 -31.844 -5.543 1 98.69 144 ALA B O 1
ATOM 3720 N N . LEU B 1 145 ? -7.629 -33.156 -5.219 1 98.5 145 LEU B N 1
ATOM 3721 C CA . LEU B 1 145 ? -6.738 -32.031 -4.918 1 98.5 145 LEU B CA 1
ATOM 3722 C C . LEU B 1 145 ? -5.41 -32.188 -5.648 1 98.5 145 LEU B C 1
ATOM 3724 O O . LEU B 1 145 ? -4.918 -33.312 -5.828 1 98.5 145 LEU B O 1
ATOM 3728 N N . GLY B 1 146 ? -4.91 -31.031 -6.059 1 98.5 146 GLY B N 1
ATOM 3729 C CA . GLY B 1 146 ? -3.557 -31.016 -6.594 1 98.5 146 GLY B CA 1
ATOM 3730 C C . GLY B 1 146 ? -2.488 -31.031 -5.52 1 98.5 146 GLY B C 1
ATOM 3731 O O . GLY B 1 146 ? -2.607 -30.344 -4.512 1 98.5 146 GLY B O 1
ATOM 3732 N N . VAL B 1 147 ? -1.425 -31.812 -5.754 1 98.25 147 VAL B N 1
ATOM 3733 C CA . VAL B 1 147 ? -0.314 -31.859 -4.805 1 98.25 147 VAL B CA 1
ATOM 3734 C C . VAL B 1 147 ? 1.008 -31.719 -5.555 1 98.25 147 VAL B C 1
ATOM 3736 O O . VAL B 1 147 ? 1.088 -32 -6.75 1 98.25 147 VAL B O 1
ATOM 3739 N N . LYS B 1 148 ? 1.937 -31.172 -4.879 1 97.44 148 LYS B N 1
ATOM 3740 C CA . LYS B 1 148 ? 3.297 -30.984 -5.375 1 97.44 148 LYS B CA 1
ATOM 3741 C C . LYS B 1 148 ? 4.328 -31.453 -4.352 1 97.44 148 LYS B C 1
ATOM 3743 O O . LYS B 1 148 ? 4.227 -31.125 -3.168 1 97.44 148 LYS B O 1
ATOM 3748 N N . GLN B 1 149 ? 5.258 -32.281 -4.824 1 97 149 GLN B N 1
ATOM 3749 C CA . GLN B 1 149 ? 6.391 -32.625 -3.967 1 97 149 GLN B CA 1
ATOM 3750 C C . GLN B 1 149 ? 7.336 -31.422 -3.824 1 97 149 GLN B C 1
ATOM 3752 O O . GLN B 1 149 ? 7.781 -30.859 -4.824 1 97 149 GLN B O 1
ATOM 3757 N N . VAL B 1 150 ? 7.578 -31.016 -2.613 1 95.75 150 VAL B N 1
ATOM 3758 C CA . VAL B 1 150 ? 8.461 -29.891 -2.342 1 95.75 150 VAL B CA 1
ATOM 3759 C C . VAL B 1 150 ? 9.477 -30.266 -1.274 1 95.75 150 VAL B C 1
ATOM 3761 O O . VAL B 1 150 ? 9.227 -31.156 -0.45 1 95.75 150 VAL B O 1
ATOM 3764 N N . PRO B 1 151 ? 10.672 -29.609 -1.317 1 92.88 151 PRO B N 1
ATOM 3765 C CA . PRO B 1 151 ? 11.711 -29.953 -0.34 1 92.88 151 PRO B CA 1
ATOM 3766 C C . PRO B 1 151 ? 11.273 -29.672 1.099 1 92.88 151 PRO B C 1
ATOM 3768 O O . PRO B 1 151 ? 11.539 -30.484 1.992 1 92.88 151 PRO B O 1
ATOM 3771 N N . ASP B 1 152 ? 10.625 -28.547 1.317 1 93.19 152 ASP B N 1
ATOM 3772 C CA . ASP B 1 152 ? 10.102 -28.188 2.629 1 93.19 152 ASP B CA 1
ATOM 3773 C C . ASP B 1 152 ? 8.625 -27.828 2.549 1 93.19 152 ASP B C 1
ATOM 3775 O O . ASP B 1 152 ? 8.273 -26.688 2.203 1 93.19 152 ASP B O 1
ATOM 3779 N N . PRO B 1 153 ? 7.77 -28.703 3.01 1 93.75 153 PRO B N 1
ATOM 3780 C CA . PRO B 1 153 ? 6.332 -28.5 2.85 1 93.75 153 PRO B CA 1
ATOM 3781 C C . PRO B 1 153 ? 5.703 -27.781 4.047 1 93.75 153 PRO B C 1
ATOM 3783 O O . PRO B 1 153 ? 4.484 -27.594 4.082 1 93.75 153 PRO B O 1
ATOM 3786 N N . SER B 1 154 ? 6.5 -27.281 5.031 1 91.62 154 SER B N 1
ATOM 3787 C CA . SER B 1 154 ? 6 -26.828 6.324 1 91.62 154 SER B CA 1
ATOM 3788 C C . SER B 1 154 ? 5.137 -25.578 6.18 1 91.62 154 SER B C 1
ATOM 3790 O O . SER B 1 154 ? 4.309 -25.281 7.047 1 91.62 154 SER B O 1
ATOM 3792 N N . ALA B 1 155 ? 5.281 -24.891 5.078 1 88.75 155 ALA B N 1
ATOM 3793 C CA . ALA B 1 155 ? 4.551 -23.641 4.883 1 88.75 155 ALA B CA 1
ATOM 3794 C C . ALA B 1 155 ? 3.195 -23.891 4.234 1 88.75 155 ALA B C 1
ATOM 3796 O O . ALA B 1 155 ? 2.4 -22.969 4.062 1 88.75 155 ALA B O 1
ATOM 3797 N N . TYR B 1 156 ? 2.902 -25.156 3.953 1 92.19 156 TYR B N 1
ATOM 3798 C CA . TYR B 1 156 ? 1.717 -25.484 3.172 1 92.19 156 TYR B CA 1
ATOM 3799 C C . TYR B 1 156 ? 0.862 -26.516 3.887 1 92.19 156 TYR B C 1
ATOM 3801 O O . TYR B 1 156 ? 1.22 -26.984 4.973 1 92.19 156 TYR B O 1
ATOM 3809 N N . GLY B 1 157 ? -0.314 -26.75 3.293 1 93.19 157 GLY B N 1
ATOM 3810 C CA . GLY B 1 157 ? -1.004 -27.984 3.641 1 93.19 157 GLY B CA 1
ATOM 3811 C C . GLY B 1 157 ? -0.286 -29.234 3.152 1 93.19 157 GLY B C 1
ATOM 3812 O O . GLY B 1 157 ? 0.061 -29.328 1.974 1 93.19 157 GLY B O 1
ATOM 3813 N N . VAL B 1 158 ? -0.103 -30.094 4.109 1 96.5 158 VAL B N 1
ATOM 3814 C CA . VAL B 1 158 ? 0.667 -31.281 3.762 1 96.5 158 VAL B CA 1
ATOM 3815 C C . VAL B 1 158 ? -0.269 -32.469 3.623 1 96.5 158 VAL B C 1
ATOM 3817 O O . VAL B 1 158 ? -0.993 -32.812 4.562 1 96.5 158 VAL B O 1
ATOM 3820 N N . ALA B 1 159 ? -0.234 -33.156 2.492 1 97.69 159 ALA B N 1
ATOM 3821 C CA . ALA B 1 159 ? -1.129 -34.25 2.168 1 97.69 159 ALA B CA 1
ATOM 3822 C C . ALA B 1 159 ? -0.446 -35.594 2.404 1 97.69 159 ALA B C 1
ATOM 3824 O O . ALA B 1 159 ? 0.711 -35.781 2.021 1 97.69 159 ALA B O 1
ATOM 3825 N N . ALA B 1 160 ? -1.174 -36.438 3.094 1 97.5 160 ALA B N 1
ATOM 3826 C CA . ALA B 1 160 ? -0.832 -37.875 3.113 1 97.5 160 ALA B CA 1
ATOM 3827 C C . ALA B 1 160 ? -1.651 -38.656 2.086 1 97.5 160 ALA B C 1
ATOM 3829 O O . ALA B 1 160 ? -2.881 -38.531 2.055 1 97.5 160 ALA B O 1
ATOM 3830 N N . VAL B 1 161 ? -0.902 -39.375 1.262 1 97.69 161 VAL B N 1
ATOM 3831 C CA . VAL B 1 161 ? -1.551 -40.031 0.123 1 97.69 161 VAL B CA 1
ATOM 3832 C C . VAL B 1 161 ? -1.179 -41.5 0.083 1 97.69 161 VAL B C 1
ATOM 3834 O O . VAL B 1 161 ? -0.021 -41.875 0.305 1 97.69 161 VAL B O 1
ATOM 3837 N N . ARG B 1 162 ? -2.213 -42.375 -0.13 1 96.81 162 ARG B N 1
ATOM 3838 C CA . ARG B 1 162 ? -2.045 -43.812 -0.361 1 96.81 162 ARG B CA 1
ATOM 3839 C C . ARG B 1 162 ? -2.812 -44.25 -1.6 1 96.81 162 ARG B C 1
ATOM 3841 O O . ARG B 1 162 ? -4.02 -44.031 -1.705 1 96.81 162 ARG B O 1
ATOM 3848 N N . ASP B 1 163 ? -2.15 -44.906 -2.561 1 95.81 163 ASP B N 1
ATOM 3849 C CA . ASP B 1 163 ? -2.756 -45.375 -3.801 1 95.81 163 ASP B CA 1
ATOM 3850 C C . ASP B 1 163 ? -3.508 -44.25 -4.512 1 95.81 163 ASP B C 1
ATOM 3852 O O . ASP B 1 163 ? -4.672 -44.406 -4.887 1 95.81 163 ASP B O 1
ATOM 3856 N N . ASN B 1 164 ? -2.91 -43.031 -4.488 1 96.5 164 ASN B N 1
ATOM 3857 C CA . ASN B 1 164 ? -3.404 -41.844 -5.152 1 96.5 164 ASN B CA 1
ATOM 3858 C C . ASN B 1 164 ? -4.668 -41.312 -4.484 1 96.5 164 ASN B C 1
ATOM 3860 O O . ASN B 1 164 ? -5.422 -40.531 -5.09 1 96.5 164 ASN B O 1
ATOM 3864 N N . LEU B 1 165 ? -4.891 -41.781 -3.289 1 98.12 165 LEU B N 1
ATOM 3865 C CA . LEU B 1 165 ? -6.012 -41.281 -2.502 1 98.12 165 LEU B CA 1
ATOM 3866 C C . LEU B 1 165 ? -5.52 -40.5 -1.283 1 98.12 165 LEU B C 1
ATOM 3868 O O . LEU B 1 165 ? -4.582 -40.938 -0.609 1 98.12 165 LEU B O 1
ATOM 3872 N N . LEU B 1 166 ? -6.141 -39.375 -1.07 1 98.31 166 LEU B N 1
ATOM 3873 C CA . LEU B 1 166 ? -5.836 -38.562 0.12 1 98.31 166 LEU B CA 1
ATOM 3874 C C . LEU B 1 166 ? -6.285 -39.312 1.383 1 98.31 166 LEU B C 1
ATOM 3876 O O . LEU B 1 166 ? -7.398 -39.844 1.438 1 98.31 166 LEU B O 1
ATOM 3880 N N . THR B 1 167 ? -5.438 -39.375 2.35 1 97.38 167 THR B N 1
ATOM 3881 C CA . THR B 1 167 ? -5.809 -40.031 3.604 1 97.38 167 THR B CA 1
ATOM 3882 C C . THR B 1 167 ? -5.812 -39.031 4.75 1 97.38 167 THR B C 1
ATOM 3884 O O . THR B 1 167 ? -6.5 -39.219 5.754 1 97.38 167 THR B O 1
ATOM 3887 N N . ASN B 1 168 ? -5.008 -38 4.574 1 96.19 168 ASN B N 1
ATOM 3888 C CA . ASN B 1 168 ? -4.934 -36.969 5.582 1 96.19 168 ASN B CA 1
ATOM 3889 C C . ASN B 1 168 ? -4.406 -35.656 4.988 1 96.19 168 ASN B C 1
ATOM 3891 O O . ASN B 1 168 ? -3.812 -35.656 3.908 1 96.19 168 ASN B O 1
ATOM 3895 N N . LEU B 1 169 ? -4.676 -34.5 5.715 1 95.62 169 LEU B N 1
ATOM 3896 C CA . LEU B 1 169 ? -4.23 -33.188 5.32 1 95.62 169 LEU B CA 1
ATOM 3897 C C . LEU B 1 169 ? -3.99 -32.312 6.543 1 95.62 169 LEU B C 1
ATOM 3899 O O . LEU B 1 169 ? -4.926 -31.984 7.281 1 95.62 169 LEU B O 1
ATOM 3903 N N . ASP B 1 170 ? -2.76 -31.875 6.672 1 91.94 170 ASP B N 1
ATOM 3904 C CA . ASP B 1 170 ? -2.387 -31.062 7.832 1 91.94 170 ASP B CA 1
ATOM 3905 C C . ASP B 1 170 ? -1.919 -29.672 7.41 1 91.94 170 ASP B C 1
ATOM 3907 O O . ASP B 1 170 ? -0.966 -29.547 6.641 1 91.94 170 ASP B O 1
ATOM 3911 N N . GLU B 1 171 ? -2.641 -28.688 7.961 1 88.31 171 GLU B N 1
ATOM 3912 C CA . GLU B 1 171 ? -2.277 -27.328 7.602 1 88.31 171 GLU B CA 1
ATOM 3913 C C . GLU B 1 171 ? -1.032 -26.859 8.359 1 88.31 171 GLU B C 1
ATOM 3915 O O . GLU B 1 171 ? -1.031 -26.812 9.586 1 88.31 171 GLU B O 1
ATOM 3920 N N . LYS B 1 172 ? 0.016 -26.516 7.641 1 85.81 172 LYS B N 1
ATOM 3921 C CA . LYS B 1 172 ? 1.271 -25.969 8.141 1 85.81 172 LYS B CA 1
ATOM 3922 C C . LYS B 1 172 ? 1.737 -26.703 9.391 1 85.81 172 LYS B C 1
ATOM 3924 O O . LYS B 1 172 ? 1.958 -26.094 10.438 1 85.81 172 LYS B O 1
ATOM 3929 N N . PRO B 1 173 ? 1.955 -27.969 9.242 1 88.19 173 PRO B N 1
ATOM 3930 C CA . PRO B 1 173 ? 2.375 -28.766 10.391 1 88.19 173 PRO B CA 1
ATOM 3931 C C . PRO B 1 173 ? 3.83 -28.516 10.781 1 88.19 173 PRO B C 1
ATOM 3933 O O . PRO B 1 173 ? 4.68 -28.328 9.914 1 88.19 173 PRO B O 1
ATOM 3936 N N . ALA B 1 174 ? 4.074 -28.531 12.062 1 89.31 174 ALA B N 1
ATOM 3937 C CA . ALA B 1 174 ? 5.441 -28.438 12.57 1 89.31 174 ALA B CA 1
ATOM 3938 C C . ALA B 1 174 ? 6.262 -29.656 12.141 1 89.31 174 ALA B C 1
ATOM 3940 O O . ALA B 1 174 ? 7.453 -29.547 11.852 1 89.31 174 ALA B O 1
ATOM 3941 N N . ALA B 1 175 ? 5.59 -30.797 12.109 1 91.31 175 ALA B N 1
ATOM 3942 C CA . ALA B 1 175 ? 6.203 -32.062 11.68 1 91.31 175 ALA B CA 1
ATOM 3943 C C . ALA B 1 175 ? 5.453 -32.656 10.492 1 91.31 175 ALA B C 1
ATOM 3945 O O . ALA B 1 175 ? 4.555 -33.469 10.672 1 91.31 175 ALA B O 1
ATOM 3946 N N . PRO B 1 176 ? 5.93 -32.344 9.336 1 92 176 PRO B N 1
ATOM 3947 C CA . PRO B 1 176 ? 5.211 -32.812 8.141 1 92 176 PRO B CA 1
ATOM 3948 C C . PRO B 1 176 ? 5.25 -34.312 7.973 1 92 176 PRO B C 1
ATOM 3950 O O . PRO B 1 176 ? 6.305 -34.938 8.141 1 92 176 PRO B O 1
ATOM 3953 N N . ALA B 1 177 ? 4.102 -34.938 7.609 1 91.25 177 ALA B N 1
ATOM 3954 C CA . ALA B 1 177 ? 3.965 -36.375 7.441 1 91.25 177 ALA B CA 1
ATOM 3955 C C . ALA B 1 177 ? 4.492 -36.812 6.078 1 91.25 177 ALA B C 1
ATOM 3957 O O . ALA B 1 177 ? 4.73 -38 5.859 1 91.25 177 ALA B O 1
ATOM 3958 N N . SER B 1 178 ? 4.605 -35.906 5.152 1 94.94 178 SER B N 1
ATOM 3959 C CA . SER B 1 178 ? 5.09 -36.156 3.795 1 94.94 178 SER B CA 1
ATOM 3960 C C . SER B 1 178 ? 5.719 -34.875 3.203 1 94.94 178 SER B C 1
ATOM 3962 O O . SER B 1 178 ? 5.895 -33.875 3.9 1 94.94 178 SER B O 1
ATOM 3964 N N . ASP B 1 179 ? 6.129 -35.031 1.967 1 96.38 179 ASP B N 1
ATOM 3965 C CA . ASP B 1 179 ? 6.691 -33.875 1.266 1 96.38 179 ASP B CA 1
ATOM 3966 C C . ASP B 1 179 ? 5.754 -33.406 0.164 1 96.38 179 ASP B C 1
ATOM 3968 O O . ASP B 1 179 ? 6.188 -32.75 -0.787 1 96.38 179 ASP B O 1
ATOM 3972 N N . LEU B 1 180 ? 4.441 -33.781 0.373 1 97.38 180 LEU B N 1
ATOM 3973 C CA . LEU B 1 180 ? 3.443 -33.406 -0.615 1 97.38 180 LEU B CA 1
ATOM 3974 C C . LEU B 1 180 ? 2.652 -32.188 -0.134 1 97.38 180 LEU B C 1
ATOM 3976 O O . LEU B 1 180 ? 1.826 -32.312 0.775 1 97.38 180 LEU B O 1
ATOM 3980 N N . ALA B 1 181 ? 2.898 -31.078 -0.794 1 97.06 181 ALA B N 1
ATOM 3981 C CA . ALA B 1 181 ? 2.164 -29.859 -0.493 1 97.06 181 ALA B CA 1
ATOM 3982 C C . ALA B 1 181 ? 0.875 -29.781 -1.307 1 97.06 181 ALA B C 1
ATOM 3984 O O . ALA B 1 181 ? 0.861 -30.109 -2.494 1 97.06 181 ALA B O 1
ATOM 3985 N N . ALA B 1 182 ? -0.189 -29.406 -0.696 1 96.56 182 ALA B N 1
ATOM 3986 C CA . ALA B 1 182 ? -1.405 -29.062 -1.427 1 96.56 182 ALA B CA 1
ATOM 3987 C C . ALA B 1 182 ? -1.217 -27.781 -2.236 1 96.56 182 ALA B C 1
ATOM 3989 O O . ALA B 1 182 ? -0.812 -26.75 -1.692 1 96.56 182 ALA B O 1
ATOM 3990 N N . CYS B 1 183 ? -1.546 -27.75 -3.564 1 95.19 183 CYS B N 1
ATOM 3991 C CA . CYS B 1 183 ? -1.129 -26.688 -4.477 1 95.19 183 CYS B CA 1
ATOM 3992 C C . CYS B 1 183 ? -2.254 -25.688 -4.699 1 95.19 183 CYS B C 1
ATOM 3994 O O . CYS B 1 183 ? -2.152 -24.812 -5.562 1 95.19 183 CYS B O 1
ATOM 3996 N N . GLY B 1 184 ? -3.311 -25.719 -4.109 1 96.75 184 GLY B N 1
ATOM 3997 C CA . GLY B 1 184 ? -4.312 -24.672 -4.176 1 96.75 184 GLY B CA 1
ATOM 3998 C C . GLY B 1 184 ? -5.293 -24.844 -5.32 1 96.75 184 GLY B C 1
ATOM 3999 O O . GLY B 1 184 ? -5.867 -23.875 -5.809 1 96.75 184 GLY B O 1
ATOM 4000 N N . VAL B 1 185 ? -5.391 -26.0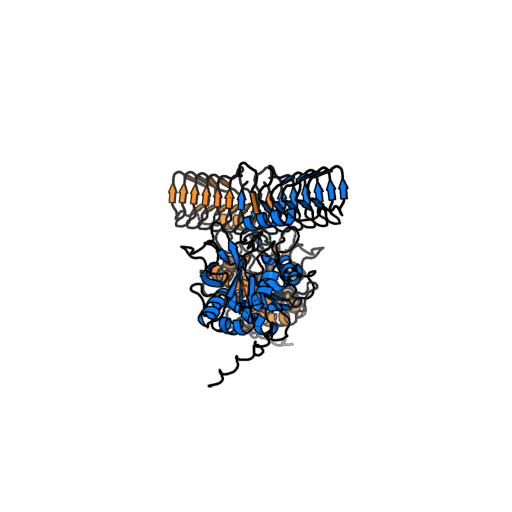31 -5.855 1 98.56 185 VAL B N 1
ATOM 4001 C CA . VAL B 1 185 ? -6.41 -26.359 -6.848 1 98.56 185 VAL B CA 1
ATOM 4002 C C . VAL B 1 185 ? -7.156 -27.625 -6.434 1 98.56 185 VAL B C 1
ATOM 4004 O O . VAL B 1 185 ? -6.555 -28.562 -5.906 1 98.56 185 VAL B O 1
ATOM 4007 N N . PHE B 1 186 ? -8.492 -27.594 -6.691 1 98.69 186 PHE B N 1
ATOM 4008 C CA . PHE B 1 186 ? -9.383 -28.688 -6.297 1 98.69 186 PHE B CA 1
ATOM 4009 C C . PHE B 1 186 ? -10.477 -28.891 -7.336 1 98.69 186 PHE B C 1
ATOM 4011 O O . PHE B 1 186 ? -10.805 -27.969 -8.094 1 98.69 186 PHE B O 1
ATOM 4018 N N . ALA B 1 187 ? -10.969 -30.062 -7.391 1 98.62 187 ALA B N 1
ATOM 4019 C CA . ALA B 1 187 ? -12.203 -30.391 -8.094 1 98.62 187 ALA B CA 1
ATOM 4020 C C . ALA B 1 187 ? -13.148 -31.188 -7.207 1 98.62 187 ALA B C 1
ATOM 4022 O O . ALA B 1 187 ? -12.711 -32 -6.402 1 98.62 187 ALA B O 1
ATOM 4023 N N . PHE B 1 188 ? -14.484 -30.906 -7.355 1 98.56 188 PHE B N 1
ATOM 4024 C CA . PHE B 1 188 ? -15.367 -31.641 -6.461 1 98.56 188 PHE B CA 1
ATOM 4025 C C . PHE B 1 188 ? -16.781 -31.688 -7.008 1 98.56 188 PHE B C 1
ATOM 4027 O O . PHE B 1 188 ? -17.172 -30.812 -7.789 1 98.56 188 PHE B O 1
ATOM 4034 N N . HIS B 1 189 ? -17.484 -32.688 -6.617 1 97.81 189 HIS B N 1
ATOM 4035 C CA . HIS B 1 189 ? -18.906 -32.781 -6.898 1 97.81 189 HIS B CA 1
ATOM 4036 C C . HIS B 1 189 ? -19.719 -31.891 -5.973 1 97.81 189 HIS B C 1
ATOM 4038 O O . HIS B 1 189 ? -19.25 -31.516 -4.898 1 97.81 189 HIS B O 1
ATOM 4044 N N . PRO B 1 190 ? -20.906 -31.547 -6.336 1 97.12 190 PRO B N 1
ATOM 4045 C CA . PRO B 1 190 ? -21.719 -30.547 -5.625 1 97.12 190 PRO B CA 1
ATOM 4046 C C . PRO B 1 190 ? -21.953 -30.922 -4.164 1 97.12 190 PRO B C 1
ATOM 4048 O O . PRO B 1 190 ? -22.047 -30.031 -3.307 1 97.12 190 PRO B O 1
ATOM 4051 N N . HIS B 1 191 ? -22 -32.188 -3.877 1 96.06 191 HIS B N 1
ATOM 4052 C CA . HIS B 1 191 ? -22.344 -32.562 -2.516 1 96.06 191 HIS B CA 1
ATOM 4053 C C . HIS B 1 191 ? -21.234 -32.188 -1.536 1 96.06 191 HIS B C 1
ATOM 4055 O O . HIS B 1 191 ? -21.469 -32.156 -0.325 1 96.06 191 HIS B O 1
ATOM 4061 N N . VAL B 1 192 ? -20.031 -31.953 -2.023 1 97.69 192 VAL B N 1
ATOM 4062 C CA . VAL B 1 192 ? -18.906 -31.531 -1.183 1 97.69 192 VAL B CA 1
ATOM 4063 C C . VAL B 1 192 ? -19.234 -30.188 -0.526 1 97.69 192 VAL B C 1
ATOM 4065 O O . VAL B 1 192 ? -18.75 -29.891 0.566 1 97.69 192 VAL B O 1
ATOM 4068 N N . LEU B 1 193 ? -20.125 -29.375 -1.114 1 97.69 193 LEU B N 1
ATOM 4069 C CA . LEU B 1 193 ? -20.5 -28.078 -0.56 1 97.69 193 LEU B CA 1
ATOM 4070 C C . LEU B 1 193 ? -21.234 -28.234 0.77 1 97.69 193 LEU B C 1
ATOM 4072 O O . LEU B 1 193 ? -21.156 -27.375 1.637 1 97.69 193 LEU B O 1
ATOM 4076 N N . GLU B 1 194 ? -21.875 -29.359 0.871 1 96.62 194 GLU B N 1
ATOM 4077 C CA . GLU B 1 194 ? -22.547 -29.641 2.143 1 96.62 194 GLU B CA 1
ATOM 4078 C C . GLU B 1 194 ? -21.516 -29.844 3.258 1 96.62 194 GLU B C 1
ATOM 4080 O O . GLU B 1 194 ? -21.734 -29.422 4.395 1 96.62 194 GLU B O 1
ATOM 4085 N N . GLU B 1 195 ? -20.469 -30.5 2.904 1 97.06 195 GLU B N 1
ATOM 4086 C CA . GLU B 1 195 ? -19.406 -30.688 3.885 1 97.06 195 GLU B CA 1
ATOM 4087 C C . GLU B 1 195 ? -18.719 -29.359 4.219 1 97.06 195 GLU B C 1
ATOM 4089 O O . GLU B 1 195 ? -18.312 -29.141 5.359 1 97.06 195 GLU B O 1
ATOM 4094 N N . VAL B 1 196 ? -18.578 -28.453 3.27 1 97.5 196 VAL B N 1
ATOM 4095 C CA . VAL B 1 196 ? -18.016 -27.125 3.506 1 97.5 196 VAL B CA 1
ATOM 4096 C C . VAL B 1 196 ? -18.891 -26.359 4.484 1 97.5 196 VAL B C 1
ATOM 4098 O O . VAL B 1 196 ? -18.391 -25.719 5.422 1 97.5 196 VAL B O 1
ATOM 4101 N N . ALA B 1 197 ? -20.188 -26.422 4.316 1 96.38 197 ALA B N 1
ATOM 4102 C CA . ALA B 1 197 ? -21.141 -25.688 5.133 1 96.38 197 ALA B CA 1
ATOM 4103 C C . ALA B 1 197 ? -21.094 -26.156 6.586 1 96.38 197 ALA B C 1
ATOM 4105 O O . ALA B 1 197 ? -21.5 -25.422 7.492 1 96.38 197 ALA B O 1
ATOM 4106 N N . ARG B 1 198 ? -20.531 -27.297 6.773 1 95.94 198 ARG B N 1
ATOM 4107 C CA . ARG B 1 198 ? -20.5 -27.875 8.109 1 95.94 198 ARG B CA 1
ATOM 4108 C C . ARG B 1 198 ? -19.172 -27.578 8.812 1 95.94 198 ARG B C 1
ATOM 4110 O O . ARG B 1 198 ? -19 -27.891 9.992 1 95.94 198 ARG B O 1
ATOM 4117 N N . LEU B 1 199 ? -18.297 -26.969 8.133 1 95.69 199 LEU B N 1
ATOM 4118 C CA . LEU B 1 199 ? -16.984 -26.703 8.711 1 95.69 199 LEU B CA 1
ATOM 4119 C C . LEU B 1 199 ? -17.078 -25.703 9.844 1 95.69 199 LEU B C 1
ATOM 4121 O O . LEU B 1 199 ? -17.859 -24.75 9.773 1 95.69 199 LEU B O 1
ATOM 4125 N N . GLU B 1 200 ? -16.281 -25.922 10.812 1 93.38 200 GLU B N 1
ATOM 4126 C CA . GLU B 1 200 ? -16.062 -24.969 11.898 1 93.38 200 GLU B CA 1
ATOM 4127 C C . GLU B 1 200 ? -14.75 -24.219 11.719 1 93.38 200 GLU B C 1
ATOM 4129 O O . GLU B 1 200 ? -13.836 -24.703 11.062 1 93.38 200 GLU B O 1
ATOM 4134 N N . PRO B 1 201 ? -14.703 -22.984 12.297 1 92 201 PRO B N 1
ATOM 4135 C CA . PRO B 1 201 ? -13.438 -22.25 12.203 1 92 201 PRO B CA 1
ATOM 4136 C C . PRO B 1 201 ? -12.266 -23.016 12.812 1 92 201 PRO B C 1
ATOM 4138 O O . PRO B 1 201 ? -12.43 -23.703 13.82 1 92 201 PRO B O 1
ATOM 4141 N N . SER B 1 202 ? -11.148 -22.969 12.086 1 86.5 202 SER B N 1
ATOM 4142 C CA . SER B 1 202 ? -9.922 -23.562 12.602 1 86.5 202 SER B CA 1
ATOM 4143 C C . SER B 1 202 ? -9.422 -22.812 13.836 1 86.5 202 SER B C 1
ATOM 4145 O O . SER B 1 202 ? -10.094 -21.922 14.336 1 86.5 202 SER B O 1
ATOM 4147 N N . VAL B 1 203 ? -8.227 -23.203 14.352 1 79.88 203 VAL B N 1
ATOM 4148 C CA . VAL B 1 203 ? -7.586 -22.547 15.484 1 79.88 203 VAL B CA 1
ATOM 4149 C C . VAL B 1 203 ? -7.219 -21.109 15.117 1 79.88 203 VAL B C 1
ATOM 4151 O O . VAL B 1 203 ? -7.105 -20.25 15.992 1 79.88 203 VAL B O 1
ATOM 4154 N N . ARG B 1 204 ? -7.168 -20.875 13.812 1 78.06 204 ARG B N 1
ATOM 4155 C CA . ARG B 1 204 ? -6.816 -19.547 13.328 1 78.06 204 ARG B CA 1
ATOM 4156 C C . ARG B 1 204 ? -8.062 -18.688 13.117 1 78.06 204 ARG B C 1
ATOM 4158 O O . ARG B 1 204 ? -7.965 -17.531 12.695 1 78.06 204 ARG B O 1
ATOM 4165 N N . GLY B 1 205 ? -9.195 -19.297 13.344 1 86.81 205 GLY B N 1
ATOM 4166 C CA . GLY B 1 205 ? -10.445 -18.578 13.227 1 86.81 205 GLY B CA 1
ATOM 4167 C C . GLY B 1 205 ? -10.977 -18.516 11.805 1 86.81 205 GLY B C 1
ATOM 4168 O O . GLY B 1 205 ? -11.844 -17.703 11.484 1 86.81 205 GLY B O 1
ATOM 4169 N N . GLU B 1 206 ? -10.438 -19.344 10.93 1 90.44 206 GLU B N 1
ATOM 4170 C CA . GLU B 1 206 ? -10.836 -19.344 9.523 1 90.44 206 GLU B CA 1
ATOM 4171 C C . GLU B 1 206 ? -11.5 -20.656 9.133 1 90.44 206 GLU B C 1
ATOM 4173 O O . GLU B 1 206 ? -11.156 -21.719 9.664 1 90.44 206 GLU B O 1
ATOM 4178 N N . ILE B 1 207 ? -12.516 -20.562 8.281 1 93.94 207 ILE B N 1
ATOM 4179 C CA . ILE B 1 207 ? -13.094 -21.719 7.625 1 93.94 207 ILE B CA 1
ATOM 4180 C C . ILE B 1 207 ? -12.242 -22.125 6.422 1 93.94 207 ILE B C 1
ATOM 4182 O O . ILE B 1 207 ? -12.211 -21.406 5.418 1 93.94 207 ILE B O 1
ATOM 4186 N N . GLU B 1 208 ? -11.602 -23.297 6.508 1 92.62 208 GLU B N 1
ATOM 4187 C CA . GLU B 1 208 ? -10.633 -23.688 5.492 1 92.62 208 GLU B CA 1
ATOM 4188 C C . GLU B 1 208 ? -11.188 -24.781 4.594 1 92.62 208 GLU B C 1
ATOM 4190 O O . GLU B 1 208 ? -11.43 -25.906 5.051 1 92.62 208 GLU B O 1
ATOM 4195 N N . PHE B 1 209 ? -11.25 -24.5 3.342 1 95.75 209 PHE B N 1
ATOM 4196 C CA . PHE B 1 209 ? -11.859 -25.422 2.391 1 95.75 209 PHE B CA 1
ATOM 4197 C C . PHE B 1 209 ? -11.203 -26.797 2.467 1 95.75 209 PHE B C 1
ATOM 4199 O O . PHE B 1 209 ? -11.883 -27.828 2.477 1 95.75 209 PHE B O 1
ATOM 4206 N N . PRO B 1 210 ? -9.836 -26.875 2.525 1 94.12 210 PRO B N 1
ATOM 4207 C CA . PRO B 1 210 ? -9.211 -28.203 2.453 1 94.12 210 PRO B CA 1
ATOM 4208 C C . PRO B 1 210 ? -9.711 -29.141 3.541 1 94.12 210 PRO B C 1
ATOM 4210 O O . PRO B 1 210 ? -9.711 -30.359 3.35 1 94.12 210 PRO B O 1
ATOM 4213 N N . GLN B 1 211 ? -10.234 -28.641 4.594 1 92.75 211 GLN B N 1
ATOM 4214 C CA . GLN B 1 211 ? -10.734 -29.469 5.68 1 92.75 211 GLN B CA 1
ATOM 4215 C C . GLN B 1 211 ? -12.031 -30.188 5.277 1 92.75 211 GLN B C 1
ATOM 4217 O O . GLN B 1 211 ? -12.406 -31.188 5.879 1 92.75 211 GLN B O 1
ATOM 4222 N N . ALA B 1 212 ? -12.719 -29.641 4.367 1 96.81 212 ALA B N 1
ATOM 4223 C CA . ALA B 1 212 ? -13.922 -30.281 3.859 1 96.81 212 ALA B CA 1
ATOM 4224 C C . ALA B 1 212 ? -13.594 -31.641 3.23 1 96.81 212 ALA B C 1
ATOM 4226 O O . ALA B 1 212 ? -14.406 -32.562 3.266 1 96.81 212 ALA B O 1
ATOM 4227 N N . LEU B 1 213 ? -12.414 -31.781 2.664 1 97.94 213 LEU B N 1
ATOM 4228 C CA . LEU B 1 213 ? -11.992 -33.031 2.031 1 97.94 213 LEU B CA 1
ATOM 4229 C C . LEU B 1 213 ? -11.891 -34.156 3.059 1 97.94 213 LEU B C 1
ATOM 4231 O O . LEU B 1 213 ? -12.219 -35.312 2.764 1 97.94 213 LEU B O 1
ATOM 4235 N N . LEU B 1 214 ? -11.461 -33.781 4.238 1 96.88 214 LEU B N 1
ATOM 4236 C CA . LEU B 1 214 ? -11.375 -34.781 5.305 1 96.88 214 LEU B CA 1
ATOM 4237 C C . LEU B 1 214 ? -12.766 -35.219 5.734 1 96.88 214 LEU B C 1
ATOM 4239 O O . LEU B 1 214 ? -12.969 -36.375 6.07 1 96.88 214 LEU B O 1
ATOM 4243 N N . ARG B 1 215 ? -13.664 -34.312 5.727 1 97.19 215 ARG B N 1
ATOM 4244 C CA . ARG B 1 215 ? -15.047 -34.688 6.039 1 97.19 215 ARG B CA 1
ATOM 4245 C C . ARG B 1 215 ? -15.617 -35.625 4.98 1 97.19 215 ARG B C 1
ATOM 4247 O O . ARG B 1 215 ? -16.359 -36.531 5.305 1 97.19 215 ARG B O 1
ATOM 4254 N N . VAL B 1 216 ? -15.297 -35.375 3.746 1 97.94 216 VAL B N 1
ATOM 4255 C CA . VAL B 1 216 ? -15.711 -36.25 2.66 1 97.94 216 VAL B CA 1
ATOM 4256 C C . VAL B 1 216 ? -15.188 -37.656 2.906 1 97.94 216 VAL B C 1
ATOM 4258 O O . VAL B 1 216 ? -15.938 -38.656 2.811 1 97.94 216 VAL B O 1
ATOM 4261 N N . ILE B 1 217 ? -13.953 -37.75 3.24 1 98 217 ILE B N 1
ATOM 4262 C CA . ILE B 1 217 ? -13.32 -39.031 3.496 1 98 217 ILE B CA 1
ATOM 4263 C C . ILE B 1 217 ? -13.992 -39.719 4.688 1 98 217 ILE B C 1
ATOM 4265 O O . ILE B 1 217 ? -14.312 -40.906 4.629 1 98 217 ILE B O 1
ATOM 4269 N N . ALA B 1 218 ? -14.203 -39 5.723 1 97.06 218 ALA B N 1
ATOM 4270 C CA . ALA B 1 218 ? -14.836 -39.531 6.926 1 97.06 218 ALA B CA 1
ATOM 4271 C C . ALA B 1 218 ? -16.234 -40.062 6.625 1 97.06 218 ALA B C 1
ATOM 4273 O O . ALA B 1 218 ? -16.703 -41 7.27 1 97.06 218 ALA B O 1
ATOM 4274 N N . ALA B 1 219 ? -16.859 -39.5 5.68 1 96.25 219 ALA B N 1
ATOM 4275 C CA . ALA B 1 219 ? -18.203 -39.906 5.297 1 96.25 219 ALA B CA 1
ATOM 4276 C C . ALA B 1 219 ? -18.172 -41.094 4.328 1 96.25 219 ALA B C 1
ATOM 4278 O O . ALA B 1 219 ? -19.219 -41.5 3.82 1 96.25 219 ALA B O 1
ATOM 4279 N N . GLY B 1 220 ? -17.031 -41.531 3.951 1 96.62 220 GLY B N 1
ATOM 4280 C CA . GLY B 1 220 ? -16.891 -42.719 3.113 1 96.62 220 GLY B CA 1
ATOM 4281 C C . GLY B 1 220 ? -16.594 -42.406 1.664 1 96.62 220 GLY B C 1
ATOM 4282 O O . GLY B 1 220 ? -16.594 -43.281 0.808 1 96.62 220 GLY B O 1
ATOM 4283 N N . GLY B 1 221 ? -16.406 -41.094 1.49 1 97.69 221 GLY B N 1
ATOM 4284 C CA . GLY B 1 221 ? -16.094 -40.688 0.131 1 97.69 221 GLY B CA 1
ATOM 4285 C C . GLY B 1 221 ? -14.633 -40.844 -0.225 1 97.69 221 GLY B C 1
ATOM 4286 O O . GLY B 1 221 ? -13.82 -41.25 0.621 1 97.69 221 GLY B O 1
ATOM 4287 N N . ARG B 1 222 ? -14.367 -40.625 -1.533 1 98.19 222 ARG B N 1
ATOM 4288 C CA . ARG B 1 222 ? -13.008 -40.75 -2.057 1 98.19 222 ARG B CA 1
ATOM 4289 C C . ARG B 1 222 ? -12.5 -39.375 -2.539 1 98.19 222 ARG B C 1
ATOM 4291 O O . ARG B 1 222 ? -13.227 -38.656 -3.209 1 98.19 222 ARG B O 1
ATOM 4298 N N . VAL B 1 223 ? -11.273 -39.062 -2.148 1 98.75 223 VAL B N 1
ATOM 4299 C CA . VAL B 1 223 ? -10.602 -37.875 -2.615 1 98.75 223 VAL B CA 1
ATOM 4300 C C . VAL B 1 223 ? -9.297 -38.25 -3.324 1 98.75 223 VAL B C 1
ATOM 4302 O O . VAL B 1 223 ? -8.391 -38.812 -2.709 1 98.75 223 VAL B O 1
ATOM 4305 N N . ARG B 1 224 ? -9.242 -37.938 -4.594 1 98.62 224 ARG B N 1
ATOM 4306 C CA . ARG B 1 224 ? -8.062 -38.281 -5.398 1 98.62 224 ARG B CA 1
ATOM 4307 C C . ARG B 1 224 ? -6.988 -37.188 -5.238 1 98.62 224 ARG B C 1
ATOM 4309 O O . ARG B 1 224 ? -7.289 -36 -5.242 1 98.62 224 ARG B O 1
ATOM 4316 N N . ALA B 1 225 ? -5.719 -37.625 -5.105 1 98.56 225 ALA B N 1
ATOM 4317 C CA . ALA B 1 225 ? -4.574 -36.719 -5.164 1 98.56 225 ALA B CA 1
ATOM 4318 C C . ALA B 1 225 ? -3.936 -36.75 -6.551 1 98.56 225 ALA B C 1
ATOM 4320 O O . ALA B 1 225 ? -3.572 -37.812 -7.059 1 98.56 225 ALA B O 1
ATOM 4321 N N . VAL B 1 226 ? -3.918 -35.594 -7.145 1 98.31 226 VAL B N 1
ATOM 4322 C CA . VAL B 1 226 ? -3.295 -35.469 -8.453 1 98.31 226 VAL B CA 1
ATOM 4323 C C . VAL B 1 226 ? -1.947 -34.75 -8.32 1 98.31 226 VAL B C 1
ATOM 4325 O O . VAL B 1 226 ? -1.882 -33.625 -7.879 1 98.31 226 VAL B O 1
ATOM 4328 N N . THR B 1 227 ? -0.865 -35.375 -8.68 1 97.88 227 THR B N 1
ATOM 4329 C CA . THR B 1 227 ? 0.477 -34.812 -8.547 1 97.88 227 THR B CA 1
ATOM 4330 C C . THR B 1 227 ? 0.833 -33.969 -9.758 1 97.88 227 THR B C 1
ATOM 4332 O O . THR B 1 227 ? 0.676 -34.406 -10.898 1 97.88 227 THR B O 1
ATOM 4335 N N . PHE B 1 228 ? 1.269 -32.781 -9.508 1 97.69 228 PHE B N 1
ATOM 4336 C CA . PHE B 1 228 ? 1.749 -31.891 -10.555 1 97.69 228 PHE B CA 1
ATOM 4337 C C . PHE B 1 228 ? 3.271 -31.859 -10.578 1 97.69 228 PHE B C 1
ATOM 4339 O O . PHE B 1 228 ? 3.9 -31.312 -9.664 1 97.69 228 PHE B O 1
ATOM 4346 N N . PRO B 1 229 ? 3.848 -32.406 -11.578 1 96.75 229 PRO B N 1
ATOM 4347 C CA . PRO B 1 229 ? 5.309 -32.469 -11.617 1 96.75 229 PRO B CA 1
ATOM 4348 C C . PRO B 1 229 ? 5.953 -31.156 -12.055 1 96.75 229 PRO B C 1
ATOM 4350 O O . PRO B 1 229 ? 7.133 -30.922 -11.773 1 96.75 229 PRO B O 1
ATOM 4353 N N . GLY B 1 230 ? 5.25 -30.312 -12.734 1 97 230 GLY B N 1
ATOM 4354 C CA . GLY B 1 230 ? 5.824 -29.109 -13.297 1 97 230 GLY B CA 1
ATOM 4355 C C . GLY B 1 230 ? 5.945 -27.984 -12.297 1 97 230 GLY B C 1
ATOM 4356 O O . GLY B 1 230 ? 5.742 -28.188 -11.094 1 97 230 GLY B O 1
ATOM 4357 N N . PHE B 1 231 ? 6.355 -26.812 -12.789 1 97.31 231 PHE B N 1
ATOM 4358 C CA . PHE B 1 231 ? 6.566 -25.625 -11.969 1 97.31 231 PHE B CA 1
ATOM 4359 C C . PHE B 1 231 ? 5.289 -25.234 -11.234 1 97.31 231 PHE B C 1
ATOM 4361 O O . PHE B 1 231 ? 4.199 -25.281 -11.805 1 97.31 231 PHE B O 1
ATOM 4368 N N . TRP B 1 232 ? 5.414 -24.891 -10.023 1 97.81 232 TRP B N 1
ATOM 4369 C CA . TRP B 1 232 ? 4.34 -24.391 -9.18 1 97.81 232 TRP B CA 1
ATOM 4370 C C . TRP B 1 232 ? 4.859 -23.312 -8.234 1 97.81 232 TRP B C 1
ATOM 4372 O O . TRP B 1 232 ? 5.973 -23.406 -7.715 1 97.81 232 TRP B O 1
ATOM 4382 N N . SER B 1 233 ? 4.023 -22.281 -8.094 1 96.31 233 SER B N 1
ATOM 4383 C CA . SER B 1 233 ? 4.316 -21.234 -7.125 1 96.31 233 SER B CA 1
ATOM 4384 C C . SER B 1 233 ? 3.037 -20.641 -6.539 1 96.31 233 SER B C 1
ATOM 4386 O O . SER B 1 233 ? 2.041 -20.484 -7.246 1 96.31 233 SER B O 1
ATOM 4388 N N . ASP B 1 234 ? 3.064 -20.312 -5.27 1 93.06 234 ASP B N 1
ATOM 4389 C CA . ASP B 1 234 ? 1.932 -19.625 -4.664 1 93.06 234 ASP B CA 1
ATOM 4390 C C . ASP B 1 234 ? 2.168 -18.109 -4.621 1 93.06 234 ASP B C 1
ATOM 4392 O O . ASP B 1 234 ? 1.413 -17.375 -3.979 1 93.06 234 ASP B O 1
ATOM 4396 N N . ALA B 1 235 ? 3.15 -17.688 -5.211 1 93.12 235 ALA B N 1
ATOM 4397 C CA . ALA B 1 235 ? 3.463 -16.266 -5.332 1 93.12 235 ALA B CA 1
ATOM 4398 C C . ALA B 1 235 ? 3.326 -15.555 -3.99 1 93.12 235 ALA B C 1
ATOM 4400 O O . ALA B 1 235 ? 2.697 -14.5 -3.902 1 93.12 235 ALA B O 1
ATOM 4401 N N . GLY B 1 236 ? 3.859 -16.062 -2.963 1 92 236 GLY B N 1
ATOM 4402 C CA . GLY B 1 236 ? 3.607 -15.57 -1.618 1 92 236 GLY B CA 1
ATOM 4403 C C . GLY B 1 236 ? 4.582 -14.492 -1.183 1 92 236 GLY B C 1
ATOM 4404 O O . GLY B 1 236 ? 4.273 -13.688 -0.299 1 92 236 GLY B O 1
ATOM 4405 N N . THR B 1 237 ? 5.742 -14.484 -1.787 1 93.31 237 THR B N 1
ATOM 4406 C CA . THR B 1 237 ? 6.797 -13.539 -1.434 1 93.31 237 THR B CA 1
ATOM 4407 C C . THR B 1 237 ? 7.383 -12.891 -2.684 1 93.31 237 THR B C 1
ATOM 4409 O O . THR B 1 237 ? 7.168 -13.375 -3.799 1 93.31 237 THR B O 1
ATOM 4412 N N . PRO B 1 238 ? 8.102 -11.844 -2.52 1 94.62 238 PRO B N 1
ATOM 4413 C CA . PRO B 1 238 ? 8.766 -11.242 -3.682 1 94.62 238 PRO B CA 1
ATOM 4414 C C . PRO B 1 238 ? 9.734 -12.195 -4.371 1 94.62 238 PRO B C 1
ATOM 4416 O O . PRO B 1 238 ? 9.844 -12.195 -5.598 1 94.62 238 PRO B O 1
ATOM 4419 N N . ALA B 1 239 ? 10.391 -13.039 -3.604 1 94.56 239 ALA B N 1
ATOM 4420 C CA . ALA B 1 239 ? 11.273 -14.055 -4.184 1 94.56 239 ALA B CA 1
ATOM 4421 C C . ALA B 1 239 ? 10.492 -15.031 -5.051 1 94.56 239 ALA B C 1
ATOM 4423 O O . ALA B 1 239 ? 10.953 -15.438 -6.121 1 94.56 239 ALA B O 1
ATOM 4424 N N . ASP B 1 240 ? 9.297 -15.398 -4.586 1 95.62 240 ASP B N 1
ATOM 4425 C CA . ASP B 1 240 ? 8.422 -16.266 -5.371 1 95.62 240 ASP B CA 1
ATOM 4426 C C . ASP B 1 240 ? 8.023 -15.602 -6.688 1 95.62 240 ASP B C 1
ATOM 4428 O O . ASP B 1 240 ? 7.961 -16.266 -7.727 1 95.62 240 ASP B O 1
ATOM 4432 N N . LEU B 1 241 ? 7.773 -14.305 -6.625 1 97.38 241 LEU B N 1
ATOM 4433 C CA . LEU B 1 241 ? 7.414 -13.57 -7.836 1 97.38 241 LEU B CA 1
ATOM 4434 C C . LEU B 1 241 ? 8.539 -13.641 -8.867 1 97.38 241 LEU B C 1
ATOM 4436 O O . LEU B 1 241 ? 8.281 -13.867 -10.055 1 97.38 241 LEU B O 1
ATOM 4440 N N . LEU B 1 242 ? 9.703 -13.5 -8.398 1 97.75 242 LEU B N 1
ATOM 4441 C CA . LEU B 1 242 ? 10.852 -13.5 -9.297 1 97.75 242 LEU B CA 1
ATOM 4442 C C . LEU B 1 242 ? 11.062 -14.883 -9.914 1 97.75 242 LEU B C 1
ATOM 4444 O O . LEU B 1 242 ? 11.32 -15 -11.109 1 97.75 242 LEU B O 1
ATOM 4448 N N . SER B 1 243 ? 10.891 -15.867 -9.07 1 97.19 243 SER B N 1
ATOM 4449 C CA . SER B 1 243 ? 11.031 -17.234 -9.562 1 97.19 243 SER B CA 1
ATOM 4450 C C . SER B 1 243 ? 9.953 -17.562 -10.594 1 97.19 243 SER B C 1
ATOM 4452 O O . SER B 1 243 ? 10.242 -18.141 -11.641 1 97.19 243 SER B O 1
ATOM 4454 N N . ALA B 1 244 ? 8.766 -17.188 -10.25 1 98.06 244 ALA B N 1
ATOM 4455 C CA . ALA B 1 244 ? 7.664 -17.406 -11.188 1 98.06 244 ALA B CA 1
ATOM 4456 C C . ALA B 1 244 ? 7.875 -16.625 -12.477 1 98.06 244 ALA B C 1
ATOM 4458 O O . ALA B 1 244 ? 7.68 -17.172 -13.57 1 98.06 244 ALA B O 1
ATOM 4459 N N . SER B 1 245 ? 8.289 -15.414 -12.367 1 98.06 245 SER B N 1
ATOM 4460 C CA . SER B 1 245 ? 8.555 -14.578 -13.539 1 98.06 245 SER B CA 1
ATOM 4461 C C . SER B 1 245 ? 9.609 -15.211 -14.438 1 98.06 245 SER B C 1
ATOM 4463 O O . SER B 1 245 ? 9.43 -15.305 -15.656 1 98.06 245 SER B O 1
ATOM 4465 N N . ALA B 1 246 ? 10.68 -15.672 -13.844 1 98.19 246 ALA B N 1
ATOM 4466 C CA . ALA B 1 246 ? 11.742 -16.312 -14.609 1 98.19 246 ALA B CA 1
ATOM 4467 C C . ALA B 1 246 ? 11.219 -17.516 -15.375 1 98.19 246 ALA B C 1
ATOM 4469 O O . ALA B 1 246 ? 11.508 -17.688 -16.562 1 98.19 246 ALA B O 1
ATOM 4470 N N . HIS B 1 247 ? 10.43 -18.297 -14.688 1 97.94 247 HIS B N 1
ATOM 4471 C CA . HIS B 1 247 ? 9.883 -19.5 -15.312 1 97.94 247 HIS B CA 1
ATOM 4472 C C . HIS B 1 247 ? 9.008 -19.141 -16.516 1 97.94 247 HIS B C 1
ATOM 4474 O O . HIS B 1 247 ? 9.211 -19.656 -17.609 1 97.94 247 HIS B O 1
ATOM 4480 N N . PHE B 1 248 ? 8.117 -18.281 -16.312 1 97.81 248 PHE B N 1
ATOM 4481 C CA . PHE B 1 248 ? 7.129 -18.016 -17.344 1 97.81 248 PHE B CA 1
ATOM 4482 C C . PHE B 1 248 ? 7.738 -17.188 -18.469 1 97.81 248 PHE B C 1
ATOM 4484 O O . PHE B 1 248 ? 7.352 -17.328 -19.641 1 97.81 248 PHE B O 1
ATOM 4491 N N . LEU B 1 249 ? 8.688 -16.359 -18.172 1 98.19 249 LEU B N 1
ATOM 4492 C CA . LEU B 1 249 ? 9.43 -15.648 -19.203 1 98.19 249 LEU B CA 1
ATOM 4493 C C . LEU B 1 249 ? 10.125 -16.625 -20.141 1 98.19 249 LEU B C 1
ATOM 4495 O O . LEU B 1 249 ? 10.156 -16.406 -21.359 1 98.19 249 LEU B O 1
ATOM 4499 N N . SER B 1 250 ? 10.656 -17.641 -19.578 1 97.44 250 SER B N 1
ATOM 4500 C CA . SER B 1 250 ? 11.43 -18.609 -20.359 1 97.44 250 SER B CA 1
ATOM 4501 C C . SER B 1 250 ? 10.539 -19.359 -21.344 1 97.44 250 SER B C 1
ATOM 4503 O O . SER B 1 250 ? 11.031 -19.984 -22.297 1 97.44 250 SER B O 1
ATOM 4505 N N . LYS B 1 251 ? 9.25 -19.25 -21.156 1 95.44 251 LYS B N 1
ATOM 4506 C CA . LYS B 1 251 ? 8.312 -19.984 -22 1 95.44 251 LYS B CA 1
ATOM 4507 C C . LYS B 1 251 ? 7.742 -19.078 -23.094 1 95.44 251 LYS B C 1
ATOM 4509 O O . LYS B 1 251 ? 7.023 -19.547 -23.984 1 95.44 251 LYS B O 1
ATOM 4514 N N . LEU B 1 252 ? 8.102 -17.844 -23.031 1 94.31 252 LEU B N 1
ATOM 4515 C CA . LEU B 1 252 ? 7.559 -16.922 -24.016 1 94.31 252 LEU B CA 1
ATOM 4516 C C . LEU B 1 252 ? 8.195 -17.141 -25.391 1 94.31 252 LEU B C 1
ATOM 4518 O O . LEU B 1 252 ? 9.398 -17.406 -25.484 1 94.31 252 LEU B O 1
ATOM 4522 N N . ALA B 1 253 ? 7.367 -17.031 -26.453 1 95.5 253 ALA B N 1
ATOM 4523 C CA . ALA B 1 253 ? 7.883 -17.062 -27.812 1 95.5 253 ALA B CA 1
ATOM 4524 C C . ALA B 1 253 ? 8.492 -15.711 -28.188 1 95.5 253 ALA B C 1
ATOM 4526 O O . ALA B 1 253 ? 7.852 -14.664 -28.062 1 95.5 253 ALA B O 1
ATOM 4527 N N . PRO B 1 254 ? 9.758 -15.781 -28.672 1 97.31 254 PRO B N 1
ATOM 4528 C CA . PRO B 1 254 ? 10.391 -14.516 -29.047 1 97.31 254 PRO B CA 1
ATOM 4529 C C . PRO B 1 254 ? 9.586 -13.742 -30.094 1 97.31 254 PRO B C 1
ATOM 4531 O O . PRO B 1 254 ? 9.008 -14.344 -31 1 97.31 254 PRO B O 1
ATOM 4534 N N . ARG B 1 255 ? 9.516 -12.492 -29.906 1 97.5 255 ARG B N 1
ATOM 4535 C CA . ARG B 1 255 ? 8.812 -11.617 -30.828 1 97.5 255 ARG B CA 1
ATOM 4536 C C . ARG B 1 255 ? 9.25 -10.164 -30.656 1 97.5 255 ARG B C 1
ATOM 4538 O O . ARG B 1 255 ? 9.453 -9.711 -29.531 1 97.5 255 ARG B O 1
ATOM 4545 N N . VAL B 1 256 ? 9.398 -9.43 -31.781 1 98.38 256 VAL B N 1
ATOM 4546 C CA . VAL B 1 256 ? 9.781 -8.016 -31.766 1 98.38 256 VAL B CA 1
ATOM 4547 C C . VAL B 1 256 ? 8.734 -7.188 -32.5 1 98.38 256 VAL B C 1
ATOM 4549 O O . VAL B 1 256 ? 8.75 -7.105 -33.719 1 98.38 256 VAL B O 1
ATOM 4552 N N . ASP B 1 257 ? 7.824 -6.652 -31.797 1 98.56 257 ASP B N 1
ATOM 4553 C CA . ASP B 1 257 ? 6.773 -5.816 -32.375 1 98.56 257 ASP B CA 1
ATOM 4554 C C . ASP B 1 257 ? 7.098 -4.336 -32.188 1 98.56 257 ASP B C 1
ATOM 4556 O O . ASP B 1 257 ? 6.445 -3.48 -32.812 1 98.56 257 ASP B O 1
ATOM 4560 N N . GLY B 1 258 ? 8.102 -4.031 -31.328 1 98.62 258 GLY B N 1
ATOM 4561 C CA . GLY B 1 258 ? 8.555 -2.666 -31.125 1 98.62 258 GLY B CA 1
ATOM 4562 C C . GLY B 1 258 ? 9.727 -2.287 -32 1 98.62 258 GLY B C 1
ATOM 4563 O O . GLY B 1 258 ? 9.992 -2.951 -33 1 98.62 258 GLY B O 1
ATOM 4564 N N . GLU B 1 259 ? 10.352 -1.111 -31.688 1 98.75 259 GLU B N 1
ATOM 4565 C CA . GLU B 1 259 ? 11.477 -0.627 -32.469 1 98.75 259 GLU B CA 1
ATOM 4566 C C . GLU B 1 259 ? 12.805 -0.908 -31.781 1 98.75 259 GLU B C 1
ATOM 4568 O O . GLU B 1 259 ? 12.953 -0.629 -30.594 1 98.75 259 GLU B O 1
ATOM 4573 N N . VAL B 1 260 ? 13.758 -1.505 -32.5 1 98.75 260 VAL B N 1
ATOM 4574 C CA . VAL B 1 260 ? 15.086 -1.817 -31.984 1 98.75 260 VAL B CA 1
ATOM 4575 C C . VAL B 1 260 ? 16.156 -1.155 -32.844 1 98.75 260 VAL B C 1
ATOM 4577 O O . VAL B 1 260 ? 16.188 -1.357 -34.062 1 98.75 260 VAL B O 1
ATOM 4580 N N . ARG B 1 261 ? 16.844 -0.309 -32.219 1 98.56 261 ARG B N 1
ATOM 4581 C CA . ARG B 1 261 ? 17.922 0.38 -32.938 1 98.56 261 ARG B CA 1
ATOM 4582 C C . ARG B 1 261 ? 19.266 0.171 -32.25 1 98.56 261 ARG B C 1
ATOM 4584 O O . ARG B 1 261 ? 19.359 0.262 -31.016 1 98.56 261 ARG B O 1
ATOM 4591 N N . ARG B 1 262 ? 20.281 -0.081 -32.969 1 98.56 262 ARG B N 1
ATOM 4592 C CA . ARG B 1 262 ? 21.672 -0.196 -32.5 1 98.56 262 ARG B CA 1
ATOM 4593 C C . ARG B 1 262 ? 21.75 -1.056 -31.234 1 98.56 262 ARG B C 1
ATOM 4595 O O . ARG B 1 262 ? 22.344 -0.651 -30.234 1 98.56 262 ARG B O 1
ATOM 4602 N N . SER B 1 263 ? 21.141 -2.182 -31.25 1 98.69 263 SER B N 1
ATOM 4603 C CA . SER B 1 263 ? 21.047 -3.053 -30.094 1 98.69 263 SER B CA 1
ATOM 4604 C C . SER B 1 263 ? 21.219 -4.516 -30.469 1 98.69 263 SER B C 1
ATOM 4606 O O . SER B 1 263 ? 21.078 -4.879 -31.641 1 98.69 263 SER B O 1
ATOM 4608 N N . SER B 1 264 ? 21.594 -5.27 -29.531 1 98.44 264 SER B N 1
ATOM 4609 C CA . SER B 1 264 ? 21.781 -6.703 -29.734 1 98.44 264 SER B CA 1
ATOM 4610 C C . SER B 1 264 ? 20.781 -7.5 -28.891 1 98.44 264 SER B C 1
ATOM 4612 O O . SER B 1 264 ? 20.594 -7.199 -27.703 1 98.44 264 SER B O 1
ATOM 4614 N N . LEU B 1 265 ? 20.188 -8.477 -29.453 1 98.12 265 LEU B N 1
ATOM 4615 C CA . LEU B 1 265 ? 19.25 -9.367 -28.781 1 98.12 265 LEU B CA 1
ATOM 4616 C C . LEU B 1 265 ? 19.719 -10.812 -28.859 1 98.12 265 LEU B C 1
ATOM 4618 O O . LEU B 1 265 ? 20.109 -11.297 -29.922 1 98.12 265 LEU B O 1
ATOM 4622 N N . SER B 1 266 ? 19.766 -11.438 -27.75 1 97.19 266 SER B N 1
ATOM 4623 C CA . SER B 1 266 ? 20.078 -12.859 -27.719 1 97.19 266 SER B CA 1
ATOM 4624 C C . SER B 1 266 ? 19.141 -13.625 -26.781 1 97.19 266 SER B C 1
ATOM 4626 O O . SER B 1 266 ? 18.703 -13.094 -25.766 1 97.19 266 SER B O 1
ATOM 4628 N N . GLY B 1 267 ? 18.812 -14.922 -27.109 1 95 267 GLY B N 1
ATOM 4629 C CA . GLY B 1 267 ? 17.859 -15.703 -26.328 1 95 267 GLY B CA 1
ATOM 4630 C C . GLY B 1 267 ? 16.422 -15.273 -26.547 1 95 267 GLY B C 1
ATOM 4631 O O . GLY B 1 267 ? 16.125 -14.555 -27.5 1 95 267 GLY B O 1
ATOM 4632 N N . PRO B 1 268 ? 15.516 -15.797 -25.719 1 96.56 268 PRO B N 1
ATOM 4633 C CA . PRO B 1 268 ? 14.109 -15.422 -25.859 1 96.56 268 PRO B CA 1
ATOM 4634 C C . PRO B 1 268 ? 13.836 -13.984 -25.406 1 96.56 268 PRO B C 1
ATOM 4636 O O . PRO B 1 268 ? 13.938 -13.688 -24.219 1 96.56 268 PRO B O 1
ATOM 4639 N N . VAL B 1 269 ? 13.516 -13.195 -26.375 1 98.5 269 VAL B N 1
ATOM 4640 C CA . VAL B 1 269 ? 13.234 -11.789 -26.109 1 98.5 269 VAL B CA 1
ATOM 4641 C C . VAL B 1 269 ? 11.898 -11.406 -26.75 1 98.5 269 VAL B C 1
ATOM 4643 O O . VAL B 1 269 ? 11.641 -11.742 -27.906 1 98.5 269 VAL B O 1
ATOM 4646 N N . VAL B 1 270 ? 11.086 -10.836 -25.953 1 98.81 270 VAL B N 1
ATOM 4647 C CA . VAL B 1 270 ? 9.82 -10.297 -26.453 1 98.81 270 VAL B CA 1
ATOM 4648 C C . VAL B 1 270 ? 9.812 -8.773 -26.297 1 98.81 270 VAL B C 1
ATOM 4650 O O . VAL B 1 270 ? 10.055 -8.25 -25.219 1 98.81 270 VAL B O 1
ATOM 4653 N N . ILE B 1 271 ? 9.586 -8.078 -27.344 1 98.88 271 ILE B N 1
ATOM 4654 C CA . ILE B 1 271 ? 9.43 -6.629 -27.359 1 98.88 271 ILE B CA 1
ATOM 4655 C C . ILE B 1 271 ? 8.047 -6.266 -27.906 1 98.88 271 ILE B C 1
ATOM 4657 O O . ILE B 1 271 ? 7.777 -6.477 -29.094 1 98.88 271 ILE B O 1
ATOM 4661 N N . GLU B 1 272 ? 7.219 -5.746 -27.109 1 98.62 272 GLU B N 1
ATOM 4662 C CA . GLU B 1 272 ? 5.828 -5.504 -27.469 1 98.62 272 GLU B CA 1
ATOM 4663 C C . GLU B 1 272 ? 5.684 -4.211 -28.266 1 98.62 272 GLU B C 1
ATOM 4665 O O . GLU B 1 272 ? 6.641 -3.441 -28.391 1 98.62 272 GLU B O 1
ATOM 4670 N N . ALA B 1 273 ? 4.461 -4.008 -28.75 1 98.56 273 ALA B N 1
ATOM 4671 C CA . ALA B 1 273 ? 4.176 -2.883 -29.641 1 98.56 273 ALA B CA 1
ATOM 4672 C C . ALA B 1 273 ? 4.414 -1.553 -28.922 1 98.56 273 ALA B C 1
ATOM 4674 O O . ALA B 1 273 ? 4.082 -1.401 -27.75 1 98.56 273 ALA B O 1
ATOM 4675 N N . GLY B 1 274 ? 5.07 -0.642 -29.625 1 98.69 274 GLY B N 1
ATOM 4676 C CA . GLY B 1 274 ? 5.277 0.701 -29.109 1 98.69 274 GLY B CA 1
ATOM 4677 C C . GLY B 1 274 ? 6.547 0.836 -28.297 1 98.69 274 GLY B C 1
ATOM 4678 O O . GLY B 1 274 ? 7.012 1.949 -28.031 1 98.69 274 GLY B O 1
ATOM 4679 N N . ALA B 1 275 ? 7.082 -0.249 -27.891 1 98.81 275 ALA B N 1
ATOM 4680 C CA . ALA B 1 275 ? 8.32 -0.214 -27.125 1 98.81 275 ALA B CA 1
ATOM 4681 C C . ALA B 1 275 ? 9.508 0.169 -28 1 98.81 275 ALA B C 1
ATOM 4683 O O . ALA B 1 275 ? 9.484 -0.069 -29.219 1 98.81 275 ALA B O 1
ATOM 4684 N N . THR B 1 276 ? 10.492 0.803 -27.391 1 98.88 276 THR B N 1
ATOM 4685 C CA . THR B 1 276 ? 11.719 1.172 -28.094 1 98.88 276 THR B CA 1
ATOM 4686 C C . THR B 1 276 ? 12.945 0.682 -27.328 1 98.88 276 THR B C 1
ATOM 4688 O O . THR B 1 276 ? 12.992 0.76 -26.109 1 98.88 276 THR B O 1
ATOM 4691 N N . VAL B 1 277 ? 13.891 0.075 -28.031 1 98.88 277 VAL B N 1
ATOM 4692 C CA . VAL B 1 277 ? 15.18 -0.381 -27.516 1 98.88 277 VAL B CA 1
ATOM 4693 C C . VAL B 1 277 ? 16.312 0.212 -28.344 1 98.88 277 VAL B C 1
ATOM 4695 O O . VAL B 1 277 ? 16.391 -0.003 -29.547 1 98.88 277 VAL B O 1
ATOM 4698 N N . GLU B 1 278 ? 17.094 1.016 -27.641 1 98.88 278 GLU B N 1
ATOM 4699 C CA . GLU B 1 278 ? 18.188 1.688 -28.344 1 98.88 278 GLU B CA 1
ATOM 4700 C C . GLU B 1 278 ? 19.5 1.539 -27.578 1 98.88 278 GLU B C 1
ATOM 4702 O O . GLU B 1 278 ? 19.531 1.633 -26.359 1 98.88 278 GLU B O 1
ATOM 4707 N N . ASP B 1 279 ? 20.562 1.319 -28.312 1 98.81 279 ASP B N 1
ATOM 4708 C CA . ASP B 1 279 ? 21.922 1.293 -27.766 1 98.81 279 ASP B CA 1
ATOM 4709 C C . ASP B 1 279 ? 22.016 0.357 -26.562 1 98.81 279 ASP B C 1
ATOM 4711 O O . ASP B 1 279 ? 22.547 0.733 -25.516 1 98.81 279 ASP B O 1
ATOM 4715 N N . SER B 1 280 ? 21.406 -0.878 -26.719 1 98.88 280 SER B N 1
ATOM 4716 C CA . SER B 1 280 ? 21.266 -1.741 -25.547 1 98.88 280 SER B CA 1
ATOM 4717 C C . SER B 1 280 ? 21.578 -3.195 -25.891 1 98.88 280 SER B C 1
ATOM 4719 O O . SER B 1 280 ? 21.625 -3.561 -27.062 1 98.88 280 SER B O 1
ATOM 4721 N N . LEU B 1 281 ? 21.859 -3.934 -24.891 1 98.88 281 LEU B N 1
ATOM 4722 C CA . LEU B 1 281 ? 22.062 -5.375 -24.984 1 98.88 281 LEU B CA 1
ATOM 4723 C C . LEU B 1 281 ? 20.969 -6.121 -24.219 1 98.88 281 LEU B C 1
ATOM 4725 O O . LEU B 1 281 ? 20.828 -5.926 -23 1 98.88 281 LEU B O 1
ATOM 4729 N N . LEU B 1 282 ? 20.219 -6.969 -24.859 1 98.81 282 LEU B N 1
ATOM 4730 C CA . LEU B 1 282 ? 19.219 -7.797 -24.203 1 98.81 282 LEU B CA 1
ATOM 4731 C C . LEU B 1 282 ? 19.594 -9.273 -24.281 1 98.81 282 LEU B C 1
ATOM 4733 O O . LEU B 1 282 ? 19.812 -9.812 -25.359 1 98.81 282 LEU B O 1
ATOM 4737 N N . VAL B 1 283 ? 19.672 -9.844 -23.125 1 98.44 283 VAL B N 1
ATOM 4738 C CA . VAL B 1 283 ? 19.953 -11.273 -23.031 1 98.44 283 VAL B CA 1
ATOM 4739 C C . VAL B 1 283 ? 18.75 -12 -22.406 1 98.44 283 VAL B C 1
ATOM 4741 O O . VAL B 1 283 ? 18.516 -11.898 -21.203 1 98.44 283 VAL B O 1
ATOM 4744 N N . GLY B 1 284 ? 18.172 -12.82 -23.125 1 98 284 GLY B N 1
ATOM 4745 C CA . GLY B 1 284 ? 16.922 -13.453 -22.719 1 98 284 GLY B CA 1
ATOM 4746 C C . GLY B 1 284 ? 17.094 -14.477 -21.609 1 98 284 GLY B C 1
ATOM 4747 O O . GLY B 1 284 ? 18.203 -14.945 -21.359 1 98 284 GLY B O 1
ATOM 4748 N N . PRO B 1 285 ? 15.898 -14.812 -21.016 1 98.5 285 PRO B N 1
ATOM 4749 C CA . PRO B 1 285 ? 14.531 -14.375 -21.297 1 98.5 285 PRO B CA 1
ATOM 4750 C C . PRO B 1 285 ? 14.25 -12.953 -20.812 1 98.5 285 PRO B C 1
ATOM 4752 O O . PRO B 1 285 ? 14.609 -12.602 -19.688 1 98.5 285 PRO B O 1
ATOM 4755 N N . VAL B 1 286 ? 13.68 -12.125 -21.703 1 98.81 286 VAL B N 1
ATOM 4756 C CA . VAL B 1 286 ? 13.375 -10.727 -21.406 1 98.81 286 VAL B CA 1
ATOM 4757 C C . VAL B 1 286 ? 12.062 -10.336 -22.062 1 98.81 286 VAL B C 1
ATOM 4759 O O . VAL B 1 286 ? 11.789 -10.727 -23.203 1 98.81 286 VAL B O 1
ATOM 4762 N N . LEU B 1 287 ? 11.266 -9.672 -21.328 1 98.94 287 LEU B N 1
ATOM 4763 C CA . LEU B 1 287 ? 10.055 -9.047 -21.859 1 98.94 287 LEU B CA 1
ATOM 4764 C C . LEU B 1 287 ? 10.117 -7.531 -21.703 1 98.94 287 LEU B C 1
ATOM 4766 O O . LEU B 1 287 ? 10.359 -7.02 -20.609 1 98.94 287 LEU B O 1
ATOM 4770 N N . ILE B 1 288 ? 9.977 -6.805 -22.828 1 98.94 288 ILE B N 1
ATOM 4771 C CA . ILE B 1 288 ? 9.805 -5.355 -22.828 1 98.94 288 ILE B CA 1
ATOM 4772 C C . ILE B 1 288 ? 8.359 -5.004 -23.172 1 98.94 288 ILE B C 1
ATOM 4774 O O . ILE B 1 288 ? 7.93 -5.188 -24.312 1 98.94 288 ILE B O 1
ATOM 4778 N N . GLY B 1 289 ? 7.641 -4.477 -22.25 1 98.75 289 GLY B N 1
ATOM 4779 C CA . GLY B 1 289 ? 6.215 -4.246 -22.375 1 98.75 289 GLY B CA 1
ATOM 4780 C C . GLY B 1 289 ? 5.883 -3.111 -23.328 1 98.75 289 GLY B C 1
ATOM 4781 O O . GLY B 1 289 ? 6.766 -2.346 -23.719 1 98.75 289 GLY B O 1
ATOM 4782 N N . ALA B 1 290 ? 4.625 -3.01 -23.625 1 98.69 290 ALA B N 1
ATOM 4783 C CA . ALA B 1 290 ? 4.137 -2.057 -24.625 1 98.69 290 ALA B CA 1
ATOM 4784 C C . ALA B 1 290 ? 4.484 -0.625 -24.234 1 98.69 290 ALA B C 1
ATOM 4786 O O . ALA B 1 290 ? 4.266 -0.217 -23.078 1 98.69 290 ALA B O 1
ATOM 4787 N N . GLY B 1 291 ? 5.105 0.09 -25.156 1 98.81 291 GLY B N 1
ATOM 4788 C CA . GLY B 1 291 ? 5.379 1.505 -24.969 1 98.81 291 GLY B CA 1
ATOM 4789 C C . GLY B 1 291 ? 6.57 1.768 -24.062 1 98.81 291 GLY B C 1
ATOM 4790 O O . GLY B 1 291 ? 6.91 2.922 -23.797 1 98.81 291 GLY B O 1
ATOM 4791 N N . ALA B 1 292 ? 7.188 0.762 -23.547 1 98.88 292 ALA B N 1
ATOM 4792 C CA . ALA B 1 292 ? 8.359 0.941 -22.703 1 98.88 292 ALA B CA 1
ATOM 4793 C C . ALA B 1 292 ? 9.562 1.426 -23.5 1 98.88 292 ALA B C 1
ATOM 4795 O O . ALA B 1 292 ? 9.602 1.262 -24.734 1 98.88 292 ALA B O 1
ATOM 4796 N N . SER B 1 293 ? 10.477 2.068 -22.797 1 98.94 293 SER B N 1
ATOM 4797 C CA . SER B 1 293 ? 11.703 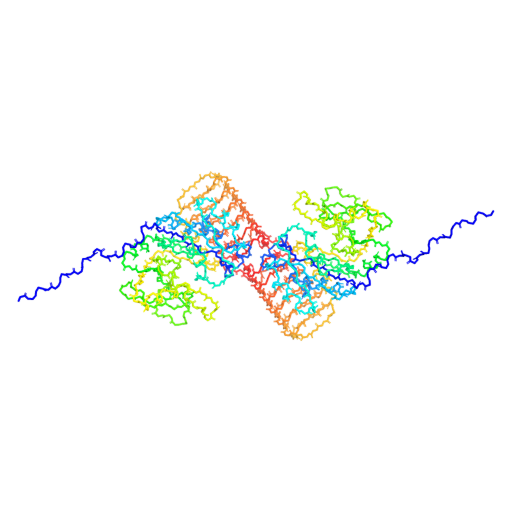2.561 -23.422 1 98.94 293 SER B CA 1
ATOM 4798 C C . SER B 1 293 ? 12.938 2.045 -22.703 1 98.94 293 SER B C 1
ATOM 4800 O O . SER B 1 293 ? 13.055 2.184 -21.484 1 98.94 293 SER B O 1
ATOM 4802 N N . VAL B 1 294 ? 13.852 1.424 -23.484 1 98.88 294 VAL B N 1
ATOM 4803 C CA . VAL B 1 294 ? 15.125 0.931 -22.984 1 98.88 294 VAL B CA 1
ATOM 4804 C C . VAL B 1 294 ? 16.266 1.574 -23.766 1 98.88 294 VAL B C 1
ATOM 4806 O O . VAL B 1 294 ? 16.375 1.398 -24.969 1 98.88 294 VAL B O 1
ATOM 4809 N N . ARG B 1 295 ? 17.078 2.352 -23.031 1 98.88 295 ARG B N 1
ATOM 4810 C CA . ARG B 1 295 ? 18.172 3.053 -23.703 1 98.88 295 ARG B CA 1
ATOM 4811 C C . ARG B 1 295 ? 19.484 2.842 -22.969 1 98.88 295 ARG B C 1
ATOM 4813 O O . ARG B 1 295 ? 19.547 3.02 -21.75 1 98.88 295 ARG B O 1
ATOM 4820 N N . GLY B 1 296 ? 20.484 2.555 -23.703 1 98.69 296 GLY B N 1
ATOM 4821 C CA . GLY B 1 296 ? 21.812 2.463 -23.156 1 98.69 296 GLY B CA 1
ATOM 4822 C C . GLY B 1 296 ? 21.922 1.491 -21.984 1 98.69 296 GLY B C 1
ATOM 4823 O O . GLY B 1 296 ? 22.547 1.796 -20.969 1 98.69 296 GLY B O 1
ATOM 4824 N N . SER B 1 297 ? 21.328 0.329 -22.094 1 98.81 297 SER B N 1
ATOM 4825 C CA . SER B 1 297 ? 21.203 -0.553 -20.938 1 98.81 297 SER B CA 1
ATOM 4826 C C . SER B 1 297 ? 21.562 -1.99 -21.297 1 98.81 297 SER B C 1
ATOM 4828 O O . SER B 1 297 ? 21.562 -2.359 -22.469 1 98.81 297 SER B O 1
ATOM 4830 N N . THR B 1 298 ? 21.953 -2.744 -20.328 1 98.75 298 THR B N 1
ATOM 4831 C CA . THR B 1 298 ? 22.078 -4.195 -20.406 1 98.75 298 THR B CA 1
ATOM 4832 C C . THR B 1 298 ? 20.984 -4.887 -19.609 1 98.75 298 THR B C 1
ATOM 4834 O O . THR B 1 298 ? 20.922 -4.758 -18.375 1 98.75 298 THR B O 1
ATOM 4837 N N . VAL B 1 299 ? 20.188 -5.703 -20.312 1 98.81 299 VAL B N 1
ATOM 4838 C CA . VAL B 1 299 ? 18.969 -6.215 -19.703 1 98.81 299 VAL B CA 1
ATOM 4839 C C . VAL B 1 299 ? 18.938 -7.738 -19.812 1 98.81 299 VAL B C 1
ATOM 4841 O O . VAL B 1 299 ? 18.953 -8.281 -20.922 1 98.81 299 VAL B O 1
ATOM 4844 N N . GLY B 1 300 ? 18.844 -8.391 -18.609 1 98.38 300 GLY B N 1
ATOM 4845 C CA . GLY B 1 300 ? 18.688 -9.836 -18.609 1 98.38 300 GLY B CA 1
ATOM 4846 C C . GLY B 1 300 ? 19.875 -10.555 -18 1 98.38 300 GLY B C 1
ATOM 4847 O O . GLY B 1 300 ? 20.938 -9.953 -17.781 1 98.38 300 GLY B O 1
ATOM 4848 N N . PRO B 1 301 ? 19.672 -11.828 -17.734 1 98.38 301 PRO B N 1
ATOM 4849 C CA . PRO B 1 301 ? 18.484 -12.625 -18.016 1 98.38 301 PRO B CA 1
ATOM 4850 C C . PRO B 1 301 ? 17.375 -12.422 -16.984 1 98.38 301 PRO B C 1
ATOM 4852 O O . PRO B 1 301 ? 17.594 -11.812 -15.938 1 98.38 301 PRO B O 1
ATOM 4855 N N . ASN B 1 302 ? 16.109 -12.914 -17.234 1 98.75 302 ASN B N 1
ATOM 4856 C CA . ASN B 1 302 ? 14.953 -12.969 -16.328 1 98.75 302 ASN B CA 1
ATOM 4857 C C . ASN B 1 302 ? 14.5 -11.578 -15.914 1 98.75 302 ASN B C 1
ATOM 4859 O O . ASN B 1 302 ? 14.336 -11.305 -14.719 1 98.75 302 ASN B O 1
ATOM 4863 N N . VAL B 1 303 ? 14.289 -10.75 -16.938 1 98.88 303 VAL B N 1
ATOM 4864 C CA . VAL B 1 303 ? 13.836 -9.391 -16.656 1 98.88 303 VAL B CA 1
ATOM 4865 C C . VAL B 1 303 ? 12.516 -9.133 -17.375 1 98.88 303 VAL B C 1
ATOM 4867 O O . VAL B 1 303 ? 12.367 -9.469 -18.562 1 98.88 303 VAL B O 1
ATOM 4870 N N . SER B 1 304 ? 11.578 -8.68 -16.688 1 98.88 304 SER B N 1
ATOM 4871 C CA . SER B 1 304 ? 10.344 -8.164 -17.25 1 98.88 304 SER B CA 1
ATOM 4872 C C . SER B 1 304 ? 10.203 -6.664 -17.016 1 98.88 304 SER B C 1
ATOM 4874 O O . SER B 1 304 ? 10.266 -6.199 -15.883 1 98.88 304 SER B O 1
ATOM 4876 N N . VAL B 1 305 ? 10.047 -5.914 -18.125 1 98.88 305 VAL B N 1
ATOM 4877 C CA . VAL B 1 305 ? 9.812 -4.473 -18.078 1 98.88 305 VAL B CA 1
ATOM 4878 C C . VAL B 1 305 ? 8.359 -4.172 -18.438 1 98.88 305 VAL B C 1
ATOM 4880 O O . VAL B 1 305 ? 7.922 -4.465 -19.562 1 98.88 305 VAL B O 1
ATOM 4883 N N . GLY B 1 306 ? 7.66 -3.609 -17.5 1 98.69 306 GLY B N 1
ATOM 4884 C CA . GLY B 1 306 ? 6.242 -3.375 -17.703 1 98.69 306 GLY B CA 1
ATOM 4885 C C . GLY B 1 306 ? 5.953 -2.293 -18.734 1 98.69 306 GLY B C 1
ATOM 4886 O O . GLY B 1 306 ? 6.871 -1.608 -19.188 1 98.69 306 GLY B O 1
ATOM 4887 N N . PRO B 1 307 ? 4.68 -2.17 -19.094 1 98.75 307 PRO B N 1
ATOM 4888 C CA . PRO B 1 307 ? 4.305 -1.164 -20.094 1 98.75 307 PRO B CA 1
ATOM 4889 C C . PRO B 1 307 ? 4.652 0.257 -19.656 1 98.75 307 PRO B C 1
ATOM 4891 O O . PRO B 1 307 ? 4.535 0.588 -18.469 1 98.75 307 PRO B O 1
ATOM 4894 N N . GLN B 1 308 ? 5.141 1.089 -20.547 1 98.81 308 GLN B N 1
ATOM 4895 C CA . GLN B 1 308 ? 5.395 2.516 -20.391 1 98.81 308 GLN B CA 1
ATOM 4896 C C . GLN B 1 308 ? 6.551 2.76 -19.422 1 98.81 308 GLN B C 1
ATOM 4898 O O . GLN B 1 308 ? 6.785 3.895 -19 1 98.81 308 GLN B O 1
ATOM 4903 N N . ALA B 1 309 ? 7.203 1.704 -18.969 1 98.88 309 ALA B N 1
ATOM 4904 C CA . ALA B 1 309 ? 8.359 1.886 -18.109 1 98.88 309 ALA B CA 1
ATOM 4905 C C . ALA B 1 309 ? 9.539 2.471 -18.875 1 98.88 309 ALA B C 1
ATOM 4907 O O . ALA B 1 309 ? 9.602 2.363 -20.109 1 98.88 309 ALA B O 1
ATOM 4908 N N . ARG B 1 310 ? 10.445 3.107 -18.156 1 98.88 310 ARG B N 1
ATOM 4909 C CA . ARG B 1 310 ? 11.625 3.727 -18.75 1 98.88 310 ARG B CA 1
ATOM 4910 C C . ARG B 1 310 ? 12.906 3.23 -18.094 1 98.88 310 ARG B C 1
ATOM 4912 O O . ARG B 1 310 ? 13.07 3.377 -16.875 1 98.88 310 ARG B O 1
ATOM 4919 N N . LEU B 1 311 ? 13.75 2.629 -18.859 1 98.75 311 LEU B N 1
ATOM 4920 C CA . LEU B 1 311 ? 15.062 2.148 -18.422 1 98.75 311 LEU B CA 1
ATOM 4921 C C . LEU B 1 311 ? 16.172 2.861 -19.172 1 98.75 311 LEU B C 1
ATOM 4923 O O . LEU B 1 311 ? 16.25 2.795 -20.406 1 98.75 311 LEU B O 1
ATOM 4927 N N . GLU B 1 312 ? 17.031 3.57 -18.438 1 98.69 312 GLU B N 1
ATOM 4928 C CA . GLU B 1 312 ? 18.125 4.312 -19.078 1 98.69 312 GLU B CA 1
ATOM 4929 C C . GLU B 1 312 ? 19.438 4.113 -18.312 1 98.69 312 GLU B C 1
ATOM 4931 O O . GLU B 1 312 ? 19.531 4.43 -17.125 1 98.69 312 GLU B O 1
ATOM 4936 N N . GLY B 1 313 ? 20.406 3.668 -19.031 1 98.25 313 GLY B N 1
ATOM 4937 C CA . GLY B 1 313 ? 21.75 3.541 -18.453 1 98.25 313 GLY B CA 1
ATOM 4938 C C . GLY B 1 313 ? 21.797 2.578 -17.281 1 98.25 313 GLY B C 1
ATOM 4939 O O . GLY B 1 313 ? 22.422 2.873 -16.266 1 98.25 313 GLY B O 1
ATOM 4940 N N . ALA B 1 314 ? 21.219 1.421 -17.422 1 98 314 ALA B N 1
ATOM 4941 C CA . ALA B 1 314 ? 21.141 0.512 -16.281 1 98 314 ALA B CA 1
ATOM 4942 C C . ALA B 1 314 ? 21.5 -0.914 -16.688 1 98 314 ALA B C 1
ATOM 4944 O O . ALA B 1 314 ? 21.344 -1.293 -17.859 1 98 314 ALA B O 1
ATOM 4945 N N . THR B 1 315 ? 21.984 -1.67 -15.773 1 98.06 315 THR B N 1
ATOM 4946 C CA . THR B 1 315 ? 22.219 -3.104 -15.906 1 98.06 315 THR B CA 1
ATOM 4947 C C . THR B 1 315 ? 21.312 -3.889 -14.961 1 98.06 315 THR B C 1
ATOM 4949 O O . THR B 1 315 ? 21.344 -3.668 -13.742 1 98.06 315 THR B O 1
ATOM 4952 N N . LEU B 1 316 ? 20.547 -4.82 -15.523 1 97.94 316 LEU B N 1
ATOM 4953 C CA . LEU B 1 316 ? 19.531 -5.516 -14.727 1 97.94 316 LEU B CA 1
ATOM 4954 C C . LEU B 1 316 ? 19.609 -7.02 -14.961 1 97.94 316 LEU B C 1
ATOM 4956 O O . LEU B 1 316 ? 19.797 -7.465 -16.094 1 97.94 316 LEU B O 1
ATOM 4960 N N . SER B 1 317 ? 19.359 -7.773 -13.953 1 98.31 317 SER B N 1
ATOM 4961 C CA . SER B 1 317 ? 19.078 -9.203 -14.031 1 98.31 317 SER B CA 1
ATOM 4962 C C . SER B 1 317 ? 18.125 -9.641 -12.93 1 98.31 317 SER B C 1
ATOM 4964 O O . SER B 1 317 ? 18.031 -8.992 -11.883 1 98.31 317 SER B O 1
ATOM 4966 N N . ASP B 1 318 ? 17.312 -10.688 -13.18 1 98 318 ASP B N 1
ATOM 4967 C CA . ASP B 1 318 ? 16.359 -11.219 -12.203 1 98 318 ASP B CA 1
ATOM 4968 C C . ASP B 1 318 ? 15.539 -10.102 -11.57 1 98 318 ASP B C 1
ATOM 4970 O O . ASP B 1 318 ? 15.477 -9.977 -10.344 1 98 318 ASP B O 1
ATOM 4974 N N . THR B 1 319 ? 14.914 -9.367 -12.492 1 98.31 319 THR B N 1
ATOM 4975 C CA . THR B 1 319 ? 14.266 -8.133 -12.047 1 98.31 319 THR B CA 1
ATOM 4976 C C . THR B 1 319 ? 12.883 -7.996 -12.68 1 98.31 319 THR B C 1
ATOM 4978 O O . THR B 1 319 ? 12.695 -8.32 -13.852 1 98.31 319 THR B O 1
ATOM 4981 N N . LEU B 1 320 ? 11.992 -7.621 -11.875 1 98.44 320 LEU B N 1
ATOM 4982 C CA . LEU B 1 320 ? 10.648 -7.266 -12.32 1 98.44 320 LEU B CA 1
ATOM 4983 C C . LEU B 1 320 ? 10.406 -5.77 -12.164 1 98.44 320 LEU B C 1
ATOM 4985 O O . LEU B 1 320 ? 10.383 -5.25 -11.047 1 98.44 320 LEU B O 1
ATOM 4989 N N . ILE B 1 321 ? 10.266 -5.062 -13.305 1 98.62 321 ILE B N 1
ATOM 4990 C CA . ILE B 1 321 ? 9.914 -3.646 -13.328 1 98.62 321 ILE B CA 1
ATOM 4991 C C . ILE B 1 321 ? 8.461 -3.482 -13.758 1 98.62 321 ILE B C 1
ATOM 4993 O O . ILE B 1 321 ? 8.086 -3.865 -14.875 1 98.62 321 ILE B O 1
ATOM 4997 N N . ASP B 1 322 ? 7.676 -2.836 -12.953 1 98.44 322 ASP B N 1
ATOM 4998 C CA . ASP B 1 322 ? 6.246 -2.754 -13.234 1 98.44 322 ASP B CA 1
ATOM 4999 C C . ASP B 1 322 ? 5.922 -1.524 -14.086 1 98.44 322 ASP B C 1
ATOM 5001 O O . ASP B 1 322 ? 6.824 -0.797 -14.5 1 98.44 322 ASP B O 1
ATOM 5005 N N . GLU B 1 323 ? 4.695 -1.375 -14.375 1 98.31 323 GLU B N 1
ATOM 5006 C CA . GLU B 1 323 ? 4.156 -0.385 -15.305 1 98.31 323 GLU B CA 1
ATOM 5007 C C . GLU B 1 323 ? 4.629 1.021 -14.953 1 98.31 323 GLU B C 1
ATOM 5009 O O . GLU B 1 323 ? 4.574 1.426 -13.789 1 98.31 323 GLU B O 1
ATOM 5014 N N . ALA B 1 324 ? 5.141 1.758 -15.891 1 98.69 324 ALA B N 1
ATOM 5015 C CA . ALA B 1 324 ? 5.426 3.189 -15.852 1 98.69 324 ALA B CA 1
ATOM 5016 C C . ALA B 1 324 ? 6.492 3.508 -14.805 1 98.69 324 ALA B C 1
ATOM 5018 O O . ALA B 1 324 ? 6.59 4.645 -14.336 1 98.69 324 ALA B O 1
ATOM 5019 N N . ALA B 1 325 ? 7.203 2.52 -14.328 1 98.69 325 ALA B N 1
ATOM 5020 C CA . ALA B 1 325 ? 8.336 2.773 -13.445 1 98.69 325 ALA B CA 1
ATOM 5021 C C . ALA B 1 325 ? 9.516 3.352 -14.219 1 98.69 325 ALA B C 1
ATOM 5023 O O . ALA B 1 325 ? 9.602 3.207 -15.445 1 98.69 325 ALA B O 1
ATOM 5024 N N . THR B 1 326 ? 10.43 4.031 -13.508 1 98.75 326 THR B N 1
ATOM 5025 C CA . THR B 1 326 ? 11.609 4.637 -14.117 1 98.75 326 THR B CA 1
ATOM 5026 C C . THR B 1 326 ? 12.875 4.18 -13.414 1 98.75 326 THR B C 1
ATOM 5028 O O . THR B 1 326 ? 12.977 4.266 -12.188 1 98.75 326 THR B O 1
ATOM 5031 N N . VAL B 1 327 ? 13.812 3.654 -14.125 1 98.69 327 VAL B N 1
ATOM 5032 C CA . VAL B 1 327 ? 15.148 3.326 -13.648 1 98.69 327 VAL B CA 1
ATOM 5033 C C . VAL B 1 327 ? 16.188 4.074 -14.477 1 98.69 327 VAL B C 1
ATOM 5035 O O . VAL B 1 327 ? 16.344 3.828 -15.672 1 98.69 327 VAL B O 1
ATOM 5038 N N . ARG B 1 328 ? 16.891 4.965 -13.82 1 98.12 328 ARG B N 1
ATOM 5039 C CA . ARG B 1 328 ? 17.844 5.797 -14.539 1 98.12 328 ARG B CA 1
ATOM 5040 C C . ARG B 1 328 ? 19.203 5.805 -13.844 1 98.12 328 ARG B C 1
ATOM 5042 O O . ARG B 1 328 ? 19.359 6.387 -12.766 1 98.12 328 ARG B O 1
ATOM 5049 N N . SER B 1 329 ? 20.188 5.184 -14.344 1 96.06 329 SER B N 1
ATOM 5050 C CA . SER B 1 329 ? 21.609 5.23 -14.047 1 96.06 329 SER B CA 1
ATOM 5051 C C . SER B 1 329 ? 21.875 4.941 -12.57 1 96.06 329 SER B C 1
ATOM 5053 O O . SER B 1 329 ? 22.594 5.691 -11.906 1 96.06 329 SER B O 1
ATOM 5055 N N . PRO B 1 330 ? 21.297 3.889 -12.062 1 92.5 330 PRO B N 1
ATOM 5056 C CA . PRO B 1 330 ? 21.766 3.498 -10.727 1 92.5 330 PRO B CA 1
ATOM 5057 C C . PRO B 1 330 ? 23.266 3.273 -10.672 1 92.5 330 PRO B C 1
ATOM 5059 O O . PRO B 1 330 ? 23.891 2.986 -11.695 1 92.5 330 PRO B O 1
ATOM 5062 N N . THR B 1 331 ? 23.844 3.389 -9.531 1 90.06 331 THR B N 1
ATOM 5063 C CA . THR B 1 331 ? 25.297 3.389 -9.375 1 90.06 331 THR B CA 1
ATOM 5064 C C . THR B 1 331 ? 25.875 1.994 -9.625 1 90.06 331 THR B C 1
ATOM 5066 O O . THR B 1 331 ? 27.047 1.85 -9.961 1 90.06 331 THR B O 1
ATOM 5069 N N . ARG B 1 332 ? 25.094 0.92 -9.398 1 93.06 332 ARG B N 1
ATOM 5070 C CA . ARG B 1 332 ? 25.469 -0.478 -9.57 1 93.06 332 ARG B CA 1
ATOM 5071 C C . ARG B 1 332 ? 24.359 -1.265 -10.266 1 93.06 332 ARG B C 1
ATOM 5073 O O . ARG B 1 332 ? 23.234 -0.794 -10.359 1 93.06 332 ARG B O 1
ATOM 5080 N N . PRO B 1 333 ? 24.672 -2.473 -10.711 1 96.25 333 PRO B N 1
ATOM 5081 C CA . PRO B 1 333 ? 23.641 -3.309 -11.336 1 96.25 333 PRO B CA 1
ATOM 5082 C C . PRO B 1 333 ? 22.516 -3.68 -10.367 1 96.25 333 PRO B C 1
ATOM 5084 O O . PRO B 1 333 ? 22.766 -3.879 -9.172 1 96.25 333 PRO B O 1
ATOM 5087 N N . LEU B 1 334 ? 21.344 -3.719 -10.867 1 97.06 334 LEU B N 1
ATOM 5088 C CA . LEU B 1 334 ? 20.188 -4.207 -10.109 1 97.06 334 LEU B CA 1
ATOM 5089 C C . LEU B 1 334 ? 20.016 -5.711 -10.289 1 97.06 334 LEU B C 1
ATOM 5091 O O . LEU B 1 334 ? 19.969 -6.199 -11.414 1 97.06 334 LEU B O 1
ATOM 5095 N N . VAL B 1 335 ? 19.938 -6.414 -9.188 1 97 335 VAL B N 1
ATOM 5096 C CA . VAL B 1 335 ? 19.75 -7.863 -9.203 1 97 335 VAL B CA 1
ATOM 5097 C C . VAL B 1 335 ? 18.656 -8.258 -8.211 1 97 335 VAL B C 1
ATOM 5099 O O . VAL B 1 335 ? 18.547 -7.668 -7.133 1 97 335 VAL B O 1
ATOM 5102 N N . ARG B 1 336 ? 17.812 -9.203 -8.586 1 96.5 336 ARG B N 1
ATOM 5103 C CA . ARG B 1 336 ? 16.766 -9.688 -7.707 1 96.5 336 ARG B CA 1
ATOM 5104 C C . ARG B 1 336 ? 15.914 -8.539 -7.172 1 96.5 336 ARG B C 1
ATOM 5106 O O . ARG B 1 336 ? 15.758 -8.383 -5.957 1 96.5 336 ARG B O 1
ATOM 5113 N N . THR B 1 337 ? 15.461 -7.777 -8.102 1 97.44 337 THR B N 1
ATOM 5114 C CA . THR B 1 337 ? 14.797 -6.516 -7.797 1 97.44 337 THR B CA 1
ATOM 5115 C C . THR B 1 337 ? 13.344 -6.551 -8.258 1 97.44 337 THR B C 1
ATOM 5117 O O . THR B 1 337 ? 13.039 -7.094 -9.32 1 97.44 337 THR B O 1
ATOM 5120 N N . VAL B 1 338 ? 12.477 -6.062 -7.43 1 98.31 338 VAL B N 1
ATOM 5121 C CA . VAL B 1 338 ? 11.07 -5.844 -7.762 1 98.31 338 VAL B CA 1
ATOM 5122 C C . VAL B 1 338 ? 10.719 -4.371 -7.582 1 98.31 338 VAL B C 1
ATOM 5124 O O . VAL B 1 338 ? 10.836 -3.83 -6.48 1 98.31 338 VAL B O 1
ATOM 5127 N N . VAL B 1 339 ? 10.305 -3.725 -8.672 1 98.25 339 VAL B N 1
ATOM 5128 C CA . VAL B 1 339 ? 9.984 -2.301 -8.664 1 98.25 339 VAL B CA 1
ATOM 5129 C C . VAL B 1 339 ? 8.508 -2.096 -8.977 1 98.25 339 VAL B C 1
ATOM 5131 O O . VAL B 1 339 ? 8.047 -2.43 -10.07 1 98.25 339 VAL B O 1
ATOM 5134 N N . GLY B 1 340 ? 7.781 -1.539 -8.047 1 97.81 340 GLY B N 1
ATOM 5135 C CA . GLY B 1 340 ? 6.352 -1.329 -8.219 1 97.81 340 GLY B CA 1
ATOM 5136 C C . GLY B 1 340 ? 6.027 -0.302 -9.289 1 97.81 340 GLY B C 1
ATOM 5137 O O . GLY B 1 340 ? 6.93 0.308 -9.867 1 97.81 340 GLY B O 1
ATOM 5138 N N . ARG B 1 341 ? 4.723 -0.124 -9.523 1 97.75 341 ARG B N 1
ATOM 5139 C CA . ARG B 1 341 ? 4.25 0.796 -10.555 1 97.75 341 ARG B CA 1
ATOM 5140 C C . ARG B 1 341 ? 4.664 2.23 -10.242 1 97.75 341 ARG B C 1
ATOM 5142 O O . ARG B 1 341 ? 4.629 2.652 -9.086 1 97.75 341 ARG B O 1
ATOM 5149 N N . ARG B 1 342 ? 5.125 3.01 -11.273 1 98 342 ARG B N 1
ATOM 5150 C CA . ARG B 1 342 ? 5.402 4.441 -11.219 1 98 342 ARG B CA 1
ATOM 5151 C C . ARG B 1 342 ? 6.465 4.754 -10.172 1 98 342 ARG B C 1
ATOM 5153 O O . ARG B 1 342 ? 6.574 5.891 -9.711 1 98 342 ARG B O 1
ATOM 5160 N N . ALA B 1 343 ? 7.133 3.738 -9.703 1 98.06 343 ALA B N 1
ATOM 5161 C CA . ALA B 1 343 ? 8.281 3.961 -8.828 1 98.06 343 ALA B CA 1
ATOM 5162 C C . ALA B 1 343 ? 9.484 4.477 -9.617 1 98.06 343 ALA B C 1
ATOM 5164 O O . ALA B 1 343 ? 9.547 4.312 -10.836 1 98.06 343 ALA B O 1
ATOM 5165 N N . THR B 1 344 ? 10.438 5.125 -8.93 1 98.06 344 THR B N 1
ATOM 5166 C CA . THR B 1 344 ? 11.609 5.703 -9.57 1 98.06 344 THR B CA 1
ATOM 5167 C C . THR B 1 344 ? 12.891 5.281 -8.852 1 98.06 344 THR B C 1
ATOM 5169 O O . THR B 1 344 ? 12.984 5.406 -7.629 1 98.06 344 THR B O 1
ATOM 5172 N N . ILE B 1 345 ? 13.836 4.742 -9.531 1 97.75 345 ILE B N 1
ATOM 5173 C CA . ILE B 1 345 ? 15.195 4.473 -9.062 1 97.75 345 ILE B CA 1
ATOM 5174 C C . ILE B 1 345 ? 16.188 5.289 -9.883 1 97.75 345 ILE B C 1
ATOM 5176 O O . ILE B 1 345 ? 16.281 5.133 -11.102 1 97.75 345 ILE B O 1
ATOM 5180 N N . THR B 1 346 ? 16.922 6.16 -9.281 1 96.56 346 THR B N 1
ATOM 5181 C CA . THR B 1 346 ? 17.859 7.008 -10 1 96.56 346 THR B CA 1
ATOM 5182 C C . THR B 1 346 ? 19.188 7.098 -9.242 1 96.56 346 THR B C 1
ATOM 5184 O O . THR B 1 346 ? 19.328 6.512 -8.164 1 96.56 346 THR B O 1
ATOM 5187 N N . ALA B 1 347 ? 20.156 7.781 -9.852 1 93.75 347 ALA B N 1
ATOM 5188 C CA . ALA B 1 347 ? 21.438 8.047 -9.203 1 93.75 347 ALA B CA 1
ATOM 5189 C C . ALA B 1 347 ? 21.25 8.938 -7.973 1 93.75 347 ALA B C 1
ATOM 5191 O O . ALA B 1 347 ? 20.281 9.711 -7.898 1 93.75 347 ALA B O 1
ATOM 5192 N N . PRO B 1 348 ? 22.125 8.758 -7.062 1 90.81 348 PRO B N 1
ATOM 5193 C CA . PRO B 1 348 ? 22.016 9.586 -5.863 1 90.81 348 PRO B CA 1
ATOM 5194 C C . PRO B 1 348 ? 22.344 11.055 -6.137 1 90.81 348 PRO B C 1
ATOM 5196 O O . PRO B 1 348 ? 22.938 11.375 -7.164 1 90.81 348 PRO B O 1
ATOM 5199 N N . SER B 1 349 ? 21.875 11.867 -5.16 1 86.44 349 SER B N 1
ATOM 5200 C CA . SER B 1 349 ? 22.297 13.266 -5.207 1 86.44 349 SER B CA 1
ATOM 5201 C C . SER B 1 349 ? 23.672 13.453 -4.59 1 86.44 349 SER B C 1
ATOM 5203 O O . SER B 1 349 ? 24.25 12.508 -4.027 1 86.44 349 SER B O 1
ATOM 5205 N N . ALA B 1 350 ? 24.156 14.672 -4.688 1 88.38 350 ALA B N 1
ATOM 5206 C CA . ALA B 1 350 ? 25.453 15.008 -4.102 1 88.38 350 ALA B CA 1
ATOM 5207 C C . ALA B 1 350 ? 25.391 14.938 -2.576 1 88.38 350 ALA B C 1
ATOM 5209 O O . ALA B 1 350 ? 26.406 14.625 -1.929 1 88.38 350 ALA B O 1
ATOM 5210 N N . SER B 1 351 ? 24.219 15.125 -2.064 1 88.5 351 SER B N 1
ATOM 5211 C CA . SER B 1 351 ? 24.078 15.188 -0.614 1 88.5 351 SER B CA 1
ATOM 5212 C C . SER B 1 351 ? 23.922 13.789 -0.018 1 88.5 351 SER B C 1
ATOM 5214 O O . SER B 1 351 ? 24.031 13.609 1.197 1 88.5 351 SER B O 1
ATOM 5216 N N . GLY B 1 352 ? 23.734 12.781 -0.896 1 91.69 352 GLY B N 1
ATOM 5217 C CA . GLY B 1 352 ? 23.594 11.43 -0.39 1 91.69 352 GLY B CA 1
ATOM 5218 C C . GLY B 1 352 ? 22.453 10.672 -1.042 1 91.69 352 GLY B C 1
ATOM 5219 O O . GLY B 1 352 ? 22.078 10.945 -2.186 1 91.69 352 GLY B O 1
ATOM 5220 N N . LEU B 1 353 ? 22.078 9.617 -0.26 1 91.75 353 LEU B N 1
ATOM 5221 C CA . LEU B 1 353 ? 20.953 8.805 -0.712 1 91.75 353 LEU B CA 1
ATOM 5222 C C . LEU B 1 353 ? 19.625 9.43 -0.298 1 91.75 353 LEU B C 1
ATOM 5224 O O . LEU B 1 353 ? 19.484 9.93 0.824 1 91.75 353 LEU B O 1
ATOM 5228 N N . GLN B 1 354 ? 18.719 9.531 -1.21 1 94.19 354 GLN B N 1
ATOM 5229 C CA . GLN B 1 354 ? 17.359 9.953 -0.937 1 94.19 354 GLN B CA 1
ATOM 5230 C C . GLN B 1 354 ? 16.359 8.828 -1.205 1 94.19 354 GLN B C 1
ATOM 5232 O O . GLN B 1 354 ? 16.25 8.344 -2.334 1 94.19 354 GLN B O 1
ATOM 5237 N N . ILE B 1 355 ? 15.688 8.445 -0.167 1 96.25 355 ILE B N 1
ATOM 5238 C CA . ILE B 1 355 ? 14.844 7.258 -0.259 1 96.25 355 ILE B CA 1
ATOM 5239 C C . ILE B 1 355 ? 13.469 7.555 0.337 1 96.25 355 ILE B C 1
ATOM 5241 O O . ILE B 1 355 ? 13.367 8.055 1.46 1 96.25 355 ILE B O 1
ATOM 5245 N N . VAL B 1 356 ? 12.438 7.375 -0.44 1 97.88 356 VAL B N 1
ATOM 5246 C CA . VAL B 1 356 ? 11.047 7.41 0.012 1 97.88 356 VAL B CA 1
ATOM 5247 C C . VAL B 1 356 ? 10.367 6.078 -0.304 1 97.88 356 VAL B C 1
ATOM 5249 O O . VAL B 1 356 ? 10.016 5.812 -1.456 1 97.88 356 VAL B O 1
ATOM 5252 N N . VAL B 1 357 ? 10.188 5.227 0.74 1 97.81 357 VAL B N 1
ATOM 5253 C CA . VAL B 1 357 ? 9.648 3.889 0.525 1 97.81 357 VAL B CA 1
ATOM 5254 C C . VAL B 1 357 ? 8.578 3.586 1.574 1 97.81 357 VAL B C 1
ATOM 5256 O O . VAL B 1 357 ? 8.617 4.125 2.682 1 97.81 357 VAL B O 1
ATOM 5259 N N . GLY B 1 358 ? 7.652 2.773 1.196 1 96.62 358 GLY B N 1
ATOM 5260 C CA . GLY B 1 358 ? 6.559 2.391 2.074 1 96.62 358 GLY B CA 1
ATOM 5261 C C . GLY B 1 358 ? 6.91 1.248 3.006 1 96.62 358 GLY B C 1
ATOM 5262 O O . GLY B 1 358 ? 8.078 0.863 3.111 1 96.62 358 GLY B O 1
ATOM 5263 N N . ASP B 1 359 ? 5.859 0.752 3.67 1 95.88 359 ASP B N 1
ATOM 5264 C CA . ASP B 1 359 ? 5.996 -0.311 4.66 1 95.88 359 ASP B CA 1
ATOM 5265 C C . ASP B 1 359 ? 6.586 -1.572 4.035 1 95.88 359 ASP B C 1
ATOM 5267 O O . ASP B 1 359 ? 6.305 -1.889 2.879 1 95.88 359 ASP B O 1
ATOM 5271 N N . TYR B 1 360 ? 7.508 -2.283 4.773 1 96.5 360 TYR B N 1
ATOM 5272 C CA . TYR B 1 360 ? 8.039 -3.607 4.465 1 96.5 360 TYR B CA 1
ATOM 5273 C C . TYR B 1 360 ? 8.961 -3.559 3.254 1 96.5 360 TYR B C 1
ATOM 5275 O O . TYR B 1 360 ? 9.359 -4.602 2.725 1 96.5 360 TYR B O 1
ATOM 5283 N N . SER B 1 361 ? 9.273 -2.367 2.742 1 97.62 361 SER B N 1
ATOM 5284 C CA . SER B 1 361 ? 10.203 -2.246 1.618 1 97.62 361 SER B CA 1
ATOM 5285 C C . SER B 1 361 ? 11.586 -2.758 1.987 1 97.62 361 SER B C 1
ATOM 5287 O O . SER B 1 361 ? 11.961 -2.76 3.162 1 97.62 361 SER B O 1
ATOM 5289 N N . VAL B 1 362 ? 12.336 -3.252 1.024 1 97.25 362 VAL B N 1
ATOM 5290 C CA . VAL B 1 362 ? 13.711 -3.717 1.196 1 97.25 362 VAL B CA 1
ATOM 5291 C C . VAL B 1 362 ? 14.633 -2.994 0.214 1 97.25 362 VAL B C 1
ATOM 5293 O O . VAL B 1 362 ? 14.422 -3.057 -1 1 97.25 362 VAL B O 1
ATOM 5296 N N . VAL B 1 363 ? 15.594 -2.291 0.688 1 96.62 363 VAL B N 1
ATOM 5297 C CA . VAL B 1 363 ? 16.547 -1.537 -0.119 1 96.62 363 VAL B CA 1
ATOM 5298 C C . VAL B 1 363 ? 17.969 -1.856 0.331 1 96.62 363 VAL B C 1
ATOM 5300 O O . VAL B 1 363 ? 18.438 -1.34 1.35 1 96.62 363 VAL B O 1
ATOM 5303 N N . ARG B 1 364 ? 18.609 -2.672 -0.39 1 94.44 364 ARG B N 1
ATOM 5304 C CA . ARG B 1 364 ? 20.016 -2.977 -0.114 1 94.44 364 ARG B CA 1
ATOM 5305 C C . ARG B 1 364 ? 20.938 -2.178 -1.025 1 94.44 364 ARG B C 1
ATOM 5307 O O . ARG B 1 364 ? 21.156 -2.547 -2.182 1 94.44 364 ARG B O 1
ATOM 5314 N N . VAL B 1 365 ? 21.484 -1.061 -0.507 1 91.81 365 VAL B N 1
ATOM 5315 C CA . VAL B 1 365 ? 22.188 -0.094 -1.348 1 91.81 365 VAL B CA 1
ATOM 5316 C C . VAL B 1 365 ? 23.375 0.486 -0.589 1 91.81 365 VAL B C 1
ATOM 5318 O O . VAL B 1 365 ? 23.406 0.472 0.644 1 91.81 365 VAL B O 1
#

pLDDT: mean 93.35, std 12.97, range [26.75, 98.94]

Sequence (730 aa):
MTSAPPLPSLTDVPLYSVHPMKGVILAAGRGSRLFPVSAGRPKHAVPIAGVPIIAWAVRAVREAGVEEVAVVTSSNNEAALREATRDEGPLTFLRQEEPRGTGDAVLAARAFLEGSPALLYLGDNLFADPLTPLTEALQDADAALGVKQVPDPSAYGVAAVRDNLLTNLDEKPAAPASDLAACGVFAFHPHVLEEVARLEPSVRGEIEFPQALLRVIAAGGRVRAVTFPGFWSDAGTPADLLSASAHFLSKLAPRVDGEVRRSSLSGPVVIEAGATVEDSLLVGPVLIGAGASVRGSTVGPNVSVGPQARLEGATLSDTLIDEAATVRSPTRPLVRTVVGRRATITAPSASGLQIVVGDYSVVRVMTSAPPLPSLTDVPLYSVHPMKGVILAAGRGSRLFPVSAGRPKHAVPIAGVPIIAWAVRAVREAGVEEVAVVTSSNNEAALREATRDEGPLTFLRQEEPRGTGDAVLAARAFLEGSPALLYLGDNLFADPLTPLTEALQDADAALGVKQVPDPSAYGVAAVRDNLLTNLDEKPAAPASDLAACGVFAFHPHVLEEVARLEPSVRGEIEFPQALLRVIAAGGRVRAVTFPGFWSDAGTPADLLSASAHFLSKLAPRVDGEVRRSSLSGPVVIEAGATVEDSLLVGPVLIGAGASVRGSTVGPNVSVGPQARLEGATLSDTLIDEAATVRSPTRPLVRTVVGRRATITAPSASGLQIVVGDYSVVRV

Solvent-accessible surface area (backbone atoms only — not comparable to full-atom values): 35755 Å² total; per-residue (Å²): 135,82,76,73,77,78,75,81,70,80,74,71,54,76,74,68,65,88,46,66,53,28,30,40,30,44,57,50,68,68,42,74,66,28,42,19,59,19,39,77,43,48,47,40,48,43,63,46,61,84,38,22,34,37,38,54,35,52,50,46,47,39,74,44,71,29,73,54,35,32,38,31,18,22,80,90,38,42,67,60,46,50,62,46,33,63,88,70,62,80,67,44,80,38,66,35,91,60,93,41,35,57,25,48,42,53,58,58,42,47,75,78,43,66,68,18,29,36,40,40,33,42,21,52,33,45,70,67,54,78,49,43,66,42,62,57,41,46,78,83,25,50,22,23,36,34,27,29,81,42,98,73,29,46,86,28,36,28,39,38,71,56,96,52,24,54,76,44,74,39,73,46,33,93,72,65,91,46,41,27,18,51,58,49,38,36,23,34,40,45,70,53,55,58,40,42,73,64,56,63,61,45,99,84,62,29,22,53,44,74,57,25,56,54,49,39,41,74,72,72,45,44,36,33,48,42,76,49,88,53,60,72,43,57,53,50,34,67,69,42,43,49,53,51,23,36,55,51,33,63,67,47,74,61,41,77,60,32,49,76,39,75,55,49,80,40,73,40,37,32,30,29,52,66,12,38,37,30,52,26,41,38,35,33,24,29,40,40,22,41,45,12,39,40,31,48,26,40,42,32,41,35,26,33,37,23,37,48,15,38,39,33,44,36,40,38,24,42,25,41,37,29,41,43,14,37,39,39,38,40,80,57,37,38,31,65,22,37,39,20,37,50,13,38,35,26,44,45,56,94,81,24,30,32,36,37,35,19,44,43,17,37,38,22,64,139,81,75,70,75,80,74,80,71,80,73,72,54,75,74,66,64,90,46,66,52,28,32,41,30,44,56,49,67,68,42,72,65,28,44,20,59,17,40,78,42,48,47,40,47,44,62,44,60,86,37,21,33,38,39,55,35,52,50,45,46,40,73,44,70,30,72,55,34,32,38,31,17,21,81,89,37,41,69,58,47,51,61,46,33,63,86,70,61,80,66,44,79,38,67,34,91,63,93,40,35,57,24,49,42,53,57,59,42,47,75,78,42,66,64,17,29,36,39,38,33,42,21,52,32,47,69,69,55,79,48,44,68,40,62,56,40,46,78,83,25,50,22,21,36,33,26,30,80,40,97,73,29,48,85,27,35,28,39,38,71,56,95,52,24,54,76,46,75,39,74,47,34,93,73,63,92,47,41,27,18,52,58,49,37,35,22,34,40,44,70,55,54,59,41,42,73,65,59,62,61,45,100,85,62,28,23,52,44,77,57,26,57,55,49,40,41,74,72,70,45,43,36,31,49,42,77,47,89,52,60,71,42,58,54,52,34,67,69,40,44,50,54,50,23,37,55,52,33,64,67,48,74,62,40,76,61,34,48,76,40,76,55,48,79,41,73,40,36,31,31,30,53,66,14,38,36,29,52,27,39,38,34,32,25,31,38,38,24,41,45,12,39,38,33,48,24,39,43,33,40,34,24,33,37,23,38,49,14,39,39,32,45,37,40,36,24,43,25,42,37,28,41,44,14,36,39,37,38,41,79,58,38,39,29,66,23,36,39,19,39,50,14,38,36,27,44,46,57,95,82,24,30,32,35,36,36,20,44,42,17,37,38,21,64

Foldseek 3Di:
DPPDPDDPDPVPPPPQPPDAEAEEEEQADQLPLAPPQSVPAGQQLDDFLAARLLLLVLVLCVVLPHDAYEYEYAPVHVVSVCVSCVPSDDYHYFYDDDCQEDLSSVLSCLVVCVQHKYKYAHSLKHAPDHCNVQVVVVVAFQKEFEKEQDPDQLCAWAFDDDPQWTDDTDGNDPDHPHRIGTQGIMIGGSCLNVLSVVAAQDVVRHSYSVVSVVVCVVVVTTYGYDYGHGDMASNSYLLSSLVSNLVVLLVDAADAQDAEECEEEEHREHEDHLEYHYCEYEYESEYHEHNEYAENEYYDYSEYAEHLEYHEQAYEYSEYHYANEYEYNDVDHYYSYYHHHPHYHYYADPVDHDDDDDPPDDDDD/DCPPPDDPPPVPPPPQPPDAEAEEEEQADQLPLAPPQSVPAGQQLDDFLAARLLLLVLVLCVVLPHDAYEYEYAPVHVVSVCVSCVPSDDYHYFYDHDCQEDLSSVLSCLVVCVQHKYKYAHSLKHAPDRCNVQVVVVVAFQKEFEKEQDPDQLCAWAFDDDPQWTDDTDGNDPDHPHRIGTQGIMIGGSCLNVLSVVAAQDVVRHSYSVVSVNVCVVVVTTYGYDYGHGDMASNSYLLSSLVSNLVVLLVDAADAQDAEECEEEEHREHEDHLEYHYCEYEYESEYHEHNEYAYNEYYDYSEYAEHLEYHEQAYEYSEYHYANEYEYNDVDHYYSYYHHHPHYHYYADPVDHDDDDDPPDDDDD

InterPro domains:
  IPR005835 Nucleotidyl transferase domain [PF00483] (22-249)
  IPR005908 Glucose-1-phosphate thymidylyltransferase, long form [cd04189] (21-251)
  IPR029044 Nucleotide-diphospho-sugar transferases [G3DSA:3.90.550.10] (17-246)
  IPR029044 Nucleotide-diphospho-sugar transferases [SSF53448] (21-318)
  IPR056818 Glucose-1-phosphate adenylyltransferase/Bifunctional protein GlmU-like, C-terminal hexapeptide [PF24894] (255-316)

Radius of gyration: 30.72 Å; Cα contacts (8 Å, |Δi|>4): 1971; chains: 2; bounding box: 74×141×62 Å

Nearest PDB structures (foldseek):
  6b5e-assembly1_A  TM=9.143E-01  e=8.980E-18  Mycobacterium tuberculosis H37Rv
  2pa4-assembly3_D  TM=9.036E-01  e=3.924E-16  Corynebacterium glutamicum ATCC 13032
  7k47-assembly1_A  TM=5.978E-01  e=5.093E-17  Stenotrophomonas maltophilia K279a
  5xhw-assembly1_A  TM=8.178E-01  e=4.447E-11  Yersinia pseudotuberculosis
  1jyl-assembly1_D  TM=7.880E-01  e=3.076E-09  Streptococcus pneumoniae

Organism: Deinococcus geothermalis (strain DSM 11300 / CIP 105573 / AG-3a) (NCBI:txid319795)